Protein AF-S9UTJ9-F1 (afdb_monomer_lite)

pLDDT: mean 81.1, std 13.51, range [44.94, 97.0]

Foldseek 3Di:
DPPPPDQDPVSVVVVVVVVVVVVVVVVVVVVVVVVVVVVVVVLCVPDVLSVLLLVLLVVLVVVVVVVVVVVVVVVVVVVVVVVVVVVVVVVVVVVVVVVVVVVVVVVVVVVVVVVVVVVVVVVVVVVVVVVVVVVVVVVVVVVVVVVVVVVVCVVCVVVVVPCPVPPVVPVVVVPVVVVVVVVVVVVVVVVVVVVVVVVVVVVVVVVVVVVVVVVVVVVVVVVVVVVVVVVVVVVVVVVVVVVVVVVVVVVVVVVVVVVVVVVVVVVVVVVVVVVVVVVVVVVVVVVVVVVVVVVVVVVVVVVVVVVVVVVPPPDDPVCPVVVVVVVVVVVVVVVVVVVVVVVVVVVVVVVVVVVVVVVVVVVVVVVVSVVVVVVSLVVSLVSHDPVCNPPHSDDDPDPPDDD

Radius of gyration: 71.46 Å; chains: 1; bounding box: 136×120×198 Å

Structure (mmCIF, N/CA/C/O backbone):
data_AF-S9UTJ9-F1
#
_entry.id   AF-S9UTJ9-F1
#
loop_
_atom_site.group_PDB
_atom_site.id
_atom_site.type_symbol
_atom_site.label_atom_id
_atom_site.label_alt_id
_atom_site.label_comp_id
_atom_site.label_asym_id
_atom_site.label_entity_id
_atom_site.label_seq_id
_atom_site.pdbx_PDB_ins_code
_atom_site.Cartn_x
_atom_site.Cartn_y
_atom_site.Cartn_z
_atom_site.occupancy
_atom_site.B_iso_or_equiv
_atom_site.auth_seq_id
_atom_site.auth_comp_id
_atom_site.auth_asym_id
_atom_site.auth_atom_id
_atom_site.pdbx_PDB_model_num
ATOM 1 N N . MET A 1 1 ? 9.480 -78.300 -21.812 1.00 45.31 1 MET A N 1
ATOM 2 C CA . MET A 1 1 ? 9.440 -77.118 -22.699 1.00 45.31 1 MET A CA 1
ATOM 3 C C . MET A 1 1 ? 9.278 -75.853 -21.857 1.00 45.31 1 MET A C 1
ATOM 5 O O . MET A 1 1 ? 8.164 -75.384 -21.689 1.00 45.31 1 MET A O 1
ATOM 9 N N . LEU A 1 2 ? 10.365 -75.345 -21.267 1.00 50.91 2 LEU A N 1
ATOM 10 C CA . LEU A 1 2 ? 10.363 -74.143 -20.408 1.00 50.91 2 LEU A CA 1
ATO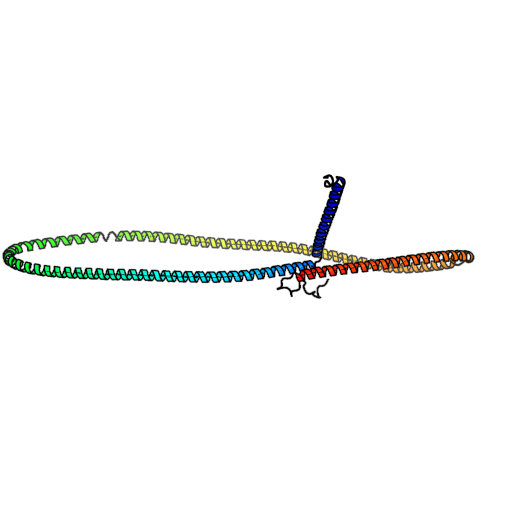M 11 C C . LEU A 1 2 ? 11.671 -73.338 -20.580 1.00 50.91 2 LEU A C 1
ATOM 13 O O . LEU A 1 2 ? 12.240 -72.845 -19.617 1.00 50.91 2 LEU A O 1
ATOM 17 N N . SER A 1 3 ? 12.191 -73.232 -21.805 1.00 48.47 3 SER A N 1
ATOM 18 C CA . SER A 1 3 ? 13.444 -72.511 -22.106 1.00 48.47 3 SER A CA 1
ATOM 19 C C . SER A 1 3 ? 13.230 -71.261 -22.970 1.00 48.47 3 SER A C 1
ATOM 21 O O . SER A 1 3 ? 14.143 -70.837 -23.665 1.00 48.47 3 SER A O 1
ATOM 23 N N . GLY A 1 4 ? 12.018 -70.696 -22.963 1.00 54.59 4 GLY A N 1
ATOM 24 C CA . GLY A 1 4 ? 11.637 -69.549 -23.800 1.00 54.59 4 GLY A CA 1
ATOM 25 C C . GLY A 1 4 ? 11.020 -68.378 -23.032 1.00 54.59 4 GLY A C 1
ATOM 26 O O . GLY A 1 4 ? 10.274 -67.609 -23.619 1.00 54.59 4 GLY A O 1
ATOM 27 N N . LEU A 1 5 ? 11.259 -68.277 -21.719 1.00 56.91 5 LEU A N 1
ATOM 28 C CA . LEU A 1 5 ? 10.661 -67.248 -20.848 1.00 56.91 5 LEU A CA 1
ATOM 29 C C . LEU A 1 5 ? 11.693 -66.427 -20.057 1.00 56.91 5 LEU A C 1
ATOM 31 O O . LEU A 1 5 ? 11.312 -65.535 -19.306 1.00 56.91 5 LEU A O 1
ATOM 35 N N . ALA A 1 6 ? 12.986 -66.715 -20.212 1.00 63.81 6 ALA A N 1
ATOM 36 C CA . ALA A 1 6 ? 14.054 -65.903 -19.645 1.00 63.81 6 ALA A CA 1
ATOM 37 C C . ALA A 1 6 ? 14.628 -65.041 -20.769 1.00 63.81 6 ALA A C 1
ATOM 39 O O . ALA A 1 6 ? 15.232 -65.565 -21.701 1.00 63.81 6 ALA A O 1
ATOM 40 N N . GLU A 1 7 ? 14.384 -63.736 -20.694 1.00 67.19 7 GLU A N 1
ATOM 41 C CA . GLU A 1 7 ? 15.029 -62.756 -21.568 1.00 67.19 7 GLU A CA 1
ATOM 42 C C . GLU A 1 7 ? 16.540 -62.969 -21.531 1.00 67.19 7 GLU A C 1
ATOM 44 O O . GLU A 1 7 ? 17.122 -63.153 -20.456 1.00 67.19 7 GLU A O 1
ATOM 49 N N . THR A 1 8 ? 17.174 -62.949 -22.698 1.00 81.62 8 THR A N 1
ATOM 50 C CA . THR A 1 8 ? 18.631 -63.070 -22.763 1.00 81.62 8 THR A CA 1
ATOM 51 C C . THR A 1 8 ? 19.286 -61.849 -22.109 1.00 81.62 8 THR A C 1
ATOM 53 O O . THR A 1 8 ? 18.711 -60.756 -22.054 1.00 81.62 8 THR A O 1
ATOM 56 N N . ASP A 1 9 ? 20.513 -62.000 -21.605 1.00 79.19 9 ASP A N 1
ATOM 57 C CA . ASP A 1 9 ? 21.240 -60.881 -20.986 1.00 79.19 9 ASP A CA 1
ATOM 58 C C . ASP A 1 9 ? 21.402 -59.684 -21.945 1.00 79.19 9 ASP A C 1
ATOM 60 O O . ASP A 1 9 ? 21.443 -58.530 -21.507 1.00 79.19 9 ASP A O 1
ATOM 64 N N . GLU A 1 10 ? 21.438 -59.937 -23.255 1.00 82.19 10 GLU A N 1
ATOM 65 C CA . GLU A 1 10 ? 21.471 -58.915 -24.304 1.00 82.19 10 GLU A CA 1
ATOM 66 C C . GLU A 1 10 ? 20.121 -58.197 -24.452 1.00 82.19 10 GLU A C 1
ATOM 68 O O . GLU A 1 10 ? 20.081 -56.967 -24.405 1.00 82.19 10 GLU A O 1
ATOM 73 N N . GLU A 1 11 ? 19.001 -58.925 -24.494 1.00 85.56 11 GLU A N 1
ATOM 74 C CA . GLU A 1 11 ? 17.645 -58.347 -24.511 1.00 85.56 11 GLU A CA 1
ATOM 75 C C . GLU A 1 11 ? 17.343 -57.529 -23.245 1.00 85.56 11 GLU A C 1
ATOM 77 O O . GLU A 1 11 ? 16.683 -56.482 -23.295 1.00 85.56 11 GLU A O 1
ATOM 82 N N . ARG A 1 12 ? 17.858 -57.962 -22.087 1.00 84.19 12 ARG A N 1
ATOM 83 C CA . ARG A 1 12 ? 17.768 -57.208 -20.831 1.00 84.19 12 ARG A CA 1
ATOM 84 C C . ARG A 1 12 ? 18.574 -55.912 -20.891 1.00 84.19 12 ARG A C 1
ATOM 86 O O . ARG A 1 12 ? 18.066 -54.863 -20.485 1.00 84.19 12 ARG A O 1
ATOM 93 N N . ARG A 1 13 ? 19.804 -55.952 -21.415 1.00 86.75 13 ARG A N 1
ATOM 94 C CA . ARG A 1 13 ? 20.634 -54.752 -21.626 1.00 86.75 13 ARG A CA 1
ATOM 95 C C . ARG A 1 13 ? 19.975 -53.786 -22.606 1.00 86.75 13 ARG A C 1
ATOM 97 O O . ARG A 1 13 ? 19.890 -52.597 -22.306 1.00 86.75 13 ARG A O 1
ATOM 104 N N . GLU A 1 14 ? 19.445 -54.275 -23.723 1.00 89.06 14 GLU A N 1
ATOM 105 C CA . GLU A 1 14 ? 18.732 -53.439 -24.689 1.00 89.06 14 GLU A CA 1
ATOM 106 C C . GLU A 1 14 ? 17.495 -52.773 -24.086 1.00 89.06 14 GLU A C 1
ATOM 108 O O . GLU A 1 14 ? 17.283 -51.579 -24.306 1.00 89.06 14 GLU A O 1
ATOM 113 N N . ARG A 1 15 ? 16.698 -53.491 -23.285 1.00 90.38 15 ARG A N 1
ATOM 114 C CA . ARG A 1 15 ? 15.532 -52.898 -22.613 1.00 90.38 15 ARG A CA 1
ATOM 115 C C . ARG A 1 15 ? 15.929 -51.819 -21.618 1.00 90.38 15 ARG A C 1
ATOM 117 O O . ARG A 1 15 ? 15.298 -50.766 -21.588 1.00 90.38 15 ARG A O 1
ATOM 124 N N . LEU A 1 16 ? 16.987 -52.044 -20.838 1.00 90.19 16 LEU A N 1
ATOM 125 C CA . LEU A 1 16 ? 17.518 -51.031 -19.923 1.00 90.19 16 LEU A CA 1
ATOM 126 C C . LEU A 1 16 ? 18.031 -49.801 -20.683 1.00 90.19 16 LEU A C 1
ATOM 128 O O . LEU A 1 16 ? 17.773 -48.677 -20.259 1.00 90.19 16 LEU A O 1
ATOM 132 N N . ILE A 1 17 ? 18.684 -49.988 -21.835 1.00 91.75 17 ILE A N 1
ATOM 133 C CA . ILE A 1 17 ? 19.124 -48.887 -22.702 1.00 91.75 17 ILE A CA 1
ATOM 134 C C . ILE A 1 17 ? 17.921 -48.133 -23.286 1.00 91.75 17 ILE A C 1
ATOM 136 O O . ILE A 1 17 ? 17.917 -46.902 -23.269 1.00 91.75 17 ILE A O 1
ATOM 140 N N . ARG A 1 18 ? 16.887 -48.834 -23.774 1.00 92.44 18 ARG A N 1
ATOM 141 C CA . ARG A 1 18 ? 15.646 -48.214 -24.276 1.00 92.44 18 ARG A CA 1
ATOM 142 C C . ARG A 1 18 ? 14.948 -47.423 -23.170 1.00 92.44 18 ARG A C 1
ATOM 144 O O . ARG A 1 18 ? 14.682 -46.240 -23.363 1.00 92.44 18 ARG A O 1
ATOM 151 N N . ARG A 1 19 ? 14.795 -48.004 -21.977 1.00 93.06 19 ARG A N 1
ATOM 152 C CA . ARG A 1 19 ? 14.209 -47.325 -20.813 1.00 93.06 19 ARG A CA 1
ATOM 153 C C . ARG A 1 19 ? 15.030 -46.114 -20.367 1.00 93.06 19 ARG A C 1
ATOM 155 O O . ARG A 1 19 ? 14.466 -45.081 -20.025 1.00 93.06 19 ARG A O 1
ATOM 162 N N . ALA A 1 20 ? 16.359 -46.196 -20.404 1.00 92.75 20 ALA A N 1
ATOM 163 C CA . ALA A 1 20 ? 17.228 -45.058 -20.115 1.00 92.75 20 ALA A CA 1
ATOM 164 C C . ALA A 1 20 ? 17.093 -43.939 -21.165 1.00 92.75 20 ALA A C 1
ATOM 166 O O . ALA A 1 20 ? 17.125 -42.760 -20.806 1.00 92.75 20 ALA A O 1
ATOM 167 N N . ARG A 1 21 ? 16.915 -44.281 -22.450 1.00 94.75 21 ARG A N 1
ATOM 168 C CA . ARG A 1 21 ? 16.636 -43.311 -23.525 1.00 94.75 21 ARG A CA 1
ATOM 169 C C . ARG A 1 21 ? 15.267 -42.651 -23.350 1.00 94.75 21 ARG A C 1
ATOM 171 O O . ARG A 1 21 ? 15.196 -41.432 -23.465 1.00 94.75 21 ARG A O 1
ATOM 178 N N . GLU A 1 22 ? 14.233 -43.416 -23.007 1.00 94.25 22 GLU A N 1
ATOM 179 C CA . GLU A 1 22 ? 12.895 -42.900 -22.673 1.00 94.25 22 GLU A CA 1
ATOM 180 C C . GLU A 1 22 ? 12.952 -41.938 -21.485 1.00 94.25 22 GLU A C 1
ATOM 182 O O . GLU A 1 22 ? 12.554 -40.788 -21.615 1.00 94.25 22 GLU A O 1
ATOM 187 N N . LEU A 1 23 ? 13.562 -42.343 -20.365 1.00 94.50 23 LEU A N 1
ATOM 188 C CA . LEU A 1 23 ? 13.729 -41.477 -19.192 1.00 94.50 23 LEU A CA 1
ATOM 189 C C . LEU A 1 23 ? 14.541 -40.215 -19.516 1.00 94.50 23 LEU A C 1
ATOM 191 O O . LEU A 1 23 ? 14.294 -39.145 -18.957 1.00 94.50 23 LEU A O 1
ATOM 195 N N . LYS A 1 24 ? 15.527 -40.305 -20.418 1.00 95.06 24 LYS A N 1
ATOM 196 C CA . LYS A 1 24 ? 16.276 -39.134 -20.893 1.00 95.06 24 LYS A CA 1
ATOM 197 C C . LYS A 1 24 ? 15.390 -38.209 -21.732 1.00 95.06 24 LYS A C 1
ATOM 199 O O . LYS A 1 24 ? 15.497 -36.996 -21.559 1.00 95.06 24 LYS A O 1
ATOM 204 N N . ALA A 1 25 ? 14.536 -38.759 -22.594 1.00 95.50 25 ALA A N 1
ATOM 205 C CA . ALA A 1 25 ? 13.580 -38.002 -23.397 1.00 95.50 25 ALA A CA 1
ATOM 206 C C . ALA A 1 25 ? 12.507 -37.338 -22.519 1.00 95.50 25 ALA A C 1
ATOM 208 O O . ALA A 1 25 ? 12.290 -36.139 -22.647 1.00 95.50 25 ALA A O 1
ATOM 209 N N . GLU A 1 26 ? 11.935 -38.058 -21.552 1.00 95.12 26 GLU A N 1
ATOM 210 C CA . GLU A 1 26 ? 10.996 -37.517 -20.561 1.00 95.12 26 GLU A CA 1
ATOM 211 C C . GLU A 1 26 ? 11.634 -36.374 -19.759 1.00 95.12 26 GLU A C 1
ATOM 213 O O . GLU A 1 26 ? 11.074 -35.285 -19.654 1.00 95.12 26 GLU A O 1
ATOM 218 N N . ARG A 1 27 ? 12.864 -36.562 -19.259 1.00 94.12 27 ARG A N 1
ATOM 219 C CA . ARG A 1 27 ? 13.610 -35.498 -18.561 1.00 94.12 27 ARG A CA 1
ATOM 220 C C . ARG A 1 27 ? 13.942 -34.308 -19.457 1.00 94.12 27 ARG A C 1
ATOM 222 O O . ARG A 1 27 ? 14.119 -33.207 -18.940 1.00 94.12 27 ARG A O 1
ATOM 229 N N . ALA A 1 28 ? 14.131 -34.517 -20.757 1.00 94.75 28 ALA A N 1
ATOM 230 C CA . ALA A 1 28 ? 14.369 -33.435 -21.706 1.00 94.75 28 ALA A CA 1
ATOM 231 C C . ALA A 1 28 ? 13.072 -32.663 -21.986 1.00 94.75 28 ALA A C 1
ATOM 233 O O . ALA A 1 28 ? 13.096 -31.438 -21.947 1.00 94.75 28 ALA A O 1
ATOM 234 N N . ALA A 1 29 ? 11.950 -33.364 -22.162 1.00 95.06 29 ALA A N 1
ATOM 235 C CA . ALA A 1 29 ? 10.630 -32.764 -22.328 1.00 95.06 29 ALA A CA 1
ATOM 236 C C . ALA A 1 29 ? 10.224 -31.946 -21.091 1.00 95.06 29 ALA A C 1
ATOM 238 O O . ALA A 1 29 ? 9.876 -30.777 -21.219 1.00 95.06 29 ALA A O 1
ATOM 239 N N . LEU A 1 30 ? 10.379 -32.499 -19.882 1.00 94.44 30 LEU A N 1
ATOM 240 C CA . LEU A 1 30 ? 10.123 -31.766 -18.635 1.00 94.44 30 LEU A CA 1
ATOM 241 C C . LEU A 1 30 ? 11.005 -30.517 -18.507 1.00 94.44 30 LEU A C 1
ATOM 243 O O . LEU A 1 30 ? 10.524 -29.458 -18.111 1.00 94.44 30 LEU A O 1
ATOM 247 N N . ARG A 1 31 ? 12.287 -30.613 -18.886 1.00 95.50 31 ARG A N 1
ATOM 248 C CA . ARG A 1 31 ? 13.189 -29.451 -18.915 1.00 95.50 31 ARG A CA 1
ATOM 249 C C . ARG A 1 31 ? 12.758 -28.400 -19.931 1.00 95.50 31 ARG A C 1
ATOM 251 O O . ARG A 1 31 ? 12.884 -27.216 -19.646 1.00 95.50 31 ARG A O 1
ATOM 258 N N . GLN A 1 32 ? 12.265 -28.807 -21.098 1.00 95.44 32 GLN A N 1
ATOM 259 C CA . GLN A 1 32 ? 11.737 -27.872 -22.090 1.00 95.44 32 GLN A CA 1
ATOM 260 C C . GLN A 1 32 ? 10.507 -27.135 -21.562 1.00 95.44 32 GLN A C 1
ATOM 262 O O . GLN A 1 32 ? 10.451 -25.919 -21.703 1.00 95.44 32 GLN A O 1
ATOM 267 N N . VAL A 1 33 ? 9.583 -27.836 -20.899 1.00 95.62 33 VAL A N 1
ATOM 268 C CA . VAL A 1 33 ? 8.395 -27.223 -20.287 1.00 95.62 33 VAL A CA 1
ATOM 269 C C . VAL A 1 33 ? 8.782 -26.228 -19.187 1.00 95.62 33 VAL A C 1
ATOM 271 O O . VAL A 1 33 ? 8.287 -25.105 -19.189 1.00 95.62 33 VAL A O 1
ATOM 274 N N . ASP A 1 34 ? 9.703 -26.588 -18.284 1.00 94.50 34 ASP A N 1
ATOM 275 C CA . ASP A 1 34 ? 10.184 -25.668 -17.236 1.00 94.50 34 ASP A CA 1
ATOM 276 C C . ASP A 1 34 ? 10.882 -24.441 -17.848 1.00 94.50 34 ASP A C 1
ATOM 278 O O . ASP A 1 34 ? 10.588 -23.302 -17.492 1.00 94.50 34 ASP A O 1
ATOM 282 N N . ASN A 1 35 ? 11.748 -24.642 -18.846 1.00 94.38 35 ASN A N 1
ATOM 283 C CA . ASN A 1 35 ? 12.400 -23.531 -19.538 1.00 94.38 35 ASN A CA 1
ATOM 284 C C . ASN A 1 35 ? 11.389 -22.616 -20.241 1.00 94.38 35 ASN A C 1
ATOM 286 O O . ASN A 1 35 ? 11.525 -21.399 -20.153 1.00 94.38 35 ASN A O 1
ATOM 290 N N . GLN A 1 36 ? 10.373 -23.173 -20.905 1.00 92.81 36 GLN A N 1
ATOM 291 C CA . GLN A 1 36 ? 9.298 -22.393 -21.525 1.00 92.81 36 GLN A CA 1
ATOM 292 C C . GLN A 1 36 ? 8.536 -21.577 -20.479 1.00 92.81 36 GLN A C 1
ATOM 294 O O . GLN A 1 36 ? 8.427 -20.365 -20.636 1.00 92.81 36 GLN A O 1
ATOM 299 N N . ALA A 1 37 ? 8.136 -22.186 -19.360 1.00 91.12 37 ALA A N 1
ATOM 300 C CA . ALA A 1 37 ? 7.460 -21.480 -18.273 1.00 91.12 37 ALA A CA 1
ATOM 301 C C . ALA A 1 37 ? 8.320 -20.346 -17.681 1.00 91.12 37 ALA A C 1
ATOM 303 O O . ALA A 1 37 ? 7.815 -19.263 -17.377 1.00 91.12 37 ALA A O 1
ATOM 304 N N . ARG A 1 38 ? 9.637 -20.557 -17.550 1.00 93.56 38 ARG A N 1
ATOM 305 C CA . ARG A 1 38 ? 10.578 -19.506 -17.132 1.00 93.56 38 ARG A CA 1
ATOM 306 C C . ARG A 1 38 ? 10.680 -18.393 -18.166 1.00 93.56 38 ARG A C 1
ATOM 308 O O . ARG A 1 38 ? 10.671 -17.228 -17.782 1.00 93.56 38 ARG A O 1
ATOM 315 N N . HIS A 1 39 ? 10.758 -18.727 -19.452 1.00 91.62 39 HIS A N 1
ATOM 316 C CA . HIS A 1 39 ? 10.769 -17.735 -20.525 1.00 91.62 39 HIS A CA 1
ATOM 317 C C . HIS A 1 39 ? 9.471 -16.927 -20.571 1.00 91.62 39 HIS A C 1
ATOM 319 O O . HIS A 1 39 ? 9.540 -15.715 -20.733 1.00 91.62 39 HIS A O 1
ATOM 325 N N . ASP A 1 40 ? 8.313 -17.559 -20.387 1.00 89.00 40 ASP A N 1
ATOM 326 C CA . ASP A 1 40 ? 7.015 -16.879 -20.322 1.00 89.00 40 ASP A CA 1
ATOM 327 C C . ASP A 1 40 ? 6.935 -15.940 -19.117 1.00 89.00 40 ASP A C 1
ATOM 329 O O . ASP A 1 40 ? 6.495 -14.796 -19.236 1.00 89.00 40 ASP A O 1
ATOM 333 N N . ARG A 1 41 ? 7.429 -16.383 -17.956 1.00 88.06 41 ARG A N 1
ATOM 334 C CA . ARG A 1 41 ? 7.508 -15.539 -16.762 1.00 88.06 41 ARG A CA 1
ATOM 335 C C . ARG A 1 41 ? 8.429 -14.339 -16.974 1.00 88.06 41 ARG A C 1
ATOM 337 O O . ARG A 1 41 ? 8.018 -13.215 -16.707 1.00 88.06 41 ARG A O 1
ATOM 344 N N . LEU A 1 42 ? 9.644 -14.565 -17.473 1.00 91.62 42 LEU A N 1
ATOM 345 C CA . LEU A 1 42 ? 10.595 -13.491 -17.768 1.00 91.62 42 LEU A CA 1
ATOM 346 C C . LEU A 1 42 ? 10.028 -12.518 -18.804 1.00 91.62 42 LEU A C 1
ATOM 348 O O . LEU A 1 42 ? 10.200 -11.314 -18.665 1.00 91.62 42 LEU A O 1
ATOM 352 N N . PHE A 1 43 ? 9.312 -13.027 -19.806 1.00 92.12 43 PHE A N 1
ATOM 353 C CA . PHE A 1 43 ? 8.645 -12.209 -20.810 1.00 92.12 43 PHE A CA 1
ATOM 354 C C . PHE A 1 43 ? 7.601 -11.274 -20.184 1.00 92.12 43 PHE A C 1
ATOM 356 O O . PHE A 1 43 ? 7.654 -10.063 -20.394 1.00 92.12 43 PHE A O 1
ATOM 363 N N . ARG A 1 44 ? 6.697 -11.807 -19.353 1.00 88.50 44 ARG A N 1
ATOM 364 C CA . ARG A 1 44 ? 5.703 -11.004 -18.614 1.00 88.50 44 ARG A CA 1
ATOM 365 C C . ARG A 1 44 ? 6.359 -9.986 -17.683 1.00 88.50 44 ARG A C 1
ATOM 367 O O . ARG A 1 44 ? 5.898 -8.853 -17.585 1.00 88.50 44 ARG A O 1
ATOM 374 N N . GLU A 1 45 ? 7.451 -10.374 -17.026 1.00 88.38 45 GLU A N 1
ATOM 375 C CA . GLU A 1 45 ? 8.212 -9.492 -16.144 1.00 88.38 45 GLU A CA 1
ATOM 376 C C . GLU A 1 45 ? 8.919 -8.370 -16.918 1.00 88.38 45 GLU A C 1
ATOM 378 O O . GLU A 1 45 ? 8.961 -7.253 -16.412 1.00 88.38 45 GLU A O 1
ATOM 383 N N . GLN A 1 46 ? 9.429 -8.613 -18.130 1.00 91.88 46 GLN A N 1
ATOM 384 C CA . GLN A 1 46 ? 10.140 -7.615 -18.944 1.00 91.88 46 GLN A CA 1
ATOM 385 C C . GLN A 1 46 ? 9.215 -6.585 -19.602 1.00 91.88 46 GLN A C 1
ATOM 387 O O . GLN A 1 46 ? 9.602 -5.428 -19.746 1.00 91.88 46 GLN A O 1
ATOM 392 N N . ILE A 1 47 ? 7.998 -6.974 -19.986 1.00 92.75 47 ILE A N 1
ATOM 393 C CA . ILE A 1 47 ? 7.068 -6.086 -20.688 1.00 92.75 47 ILE A CA 1
ATOM 394 C C . ILE A 1 47 ? 6.228 -5.278 -19.687 1.00 92.75 47 ILE A C 1
ATOM 396 O O . ILE A 1 47 ? 5.325 -5.799 -19.031 1.00 92.75 47 ILE A O 1
ATOM 400 N N . ASP A 1 48 ? 6.476 -3.969 -19.607 1.00 90.94 48 ASP A N 1
ATOM 401 C CA . ASP A 1 48 ? 5.807 -3.078 -18.645 1.00 90.94 48 ASP A CA 1
ATOM 402 C C . ASP A 1 48 ? 4.278 -3.033 -18.801 1.00 90.94 48 ASP A C 1
ATOM 404 O O . ASP A 1 48 ? 3.555 -2.946 -17.806 1.00 90.94 48 ASP A O 1
ATOM 408 N N . THR A 1 49 ? 3.760 -3.121 -20.033 1.00 91.25 49 THR A N 1
ATOM 409 C CA . THR A 1 49 ? 2.309 -3.121 -20.286 1.00 91.25 49 THR A CA 1
ATOM 410 C C . THR A 1 49 ? 1.636 -4.364 -19.707 1.00 91.25 49 THR A C 1
ATOM 412 O O . THR A 1 49 ? 0.599 -4.238 -19.056 1.00 91.25 49 THR A O 1
ATOM 415 N N . LEU A 1 50 ? 2.249 -5.543 -19.864 1.00 92.94 50 LEU A N 1
ATOM 416 C CA . LEU A 1 50 ? 1.773 -6.788 -19.257 1.00 92.94 50 LEU A CA 1
ATOM 417 C C . LEU A 1 50 ? 1.848 -6.703 -17.732 1.00 92.94 50 LEU A C 1
ATOM 419 O O . LEU A 1 50 ? 0.860 -6.983 -17.058 1.00 92.94 50 LEU A O 1
ATOM 423 N N . ARG A 1 51 ? 2.964 -6.211 -17.180 1.00 92.44 51 ARG A N 1
ATOM 424 C CA . ARG A 1 51 ? 3.140 -6.045 -15.728 1.00 92.44 51 ARG A CA 1
ATOM 425 C C . ARG A 1 51 ? 2.079 -5.123 -15.113 1.00 92.44 51 ARG A C 1
ATOM 427 O O . ARG A 1 51 ? 1.527 -5.415 -14.050 1.00 92.44 51 ARG A O 1
ATOM 434 N N . LEU A 1 52 ? 1.768 -4.012 -15.783 1.00 92.31 52 LEU A N 1
ATOM 435 C CA . LEU A 1 52 ? 0.724 -3.081 -15.351 1.00 92.31 52 LEU A CA 1
ATOM 436 C C . LEU A 1 52 ? -0.668 -3.720 -15.423 1.00 92.31 52 LEU A C 1
ATOM 438 O O . LEU A 1 52 ? -1.461 -3.567 -14.489 1.00 92.31 52 LEU A O 1
ATOM 442 N N . ALA A 1 53 ? -0.960 -4.437 -16.510 1.00 93.38 53 ALA A N 1
ATOM 443 C CA . ALA A 1 53 ? -2.221 -5.144 -16.691 1.00 93.38 53 ALA A CA 1
ATOM 444 C C . ALA A 1 53 ? -2.418 -6.237 -15.627 1.00 93.38 53 ALA A C 1
ATOM 446 O O . ALA A 1 53 ? -3.478 -6.292 -15.007 1.00 93.38 53 ALA A O 1
ATOM 447 N N . GLU A 1 54 ? -1.387 -7.035 -15.336 1.00 93.50 54 GLU A N 1
ATOM 448 C CA . GLU A 1 54 ? -1.396 -8.039 -14.265 1.00 93.50 54 GLU A CA 1
ATOM 449 C C . GLU A 1 54 ? -1.633 -7.422 -12.885 1.00 93.50 54 GLU A C 1
ATOM 451 O O . GLU A 1 54 ? -2.439 -7.926 -12.103 1.00 93.50 54 GLU A O 1
ATOM 456 N N . SER A 1 55 ? -0.938 -6.325 -12.570 1.00 93.62 55 SER A N 1
ATOM 457 C CA . SER A 1 55 ? -1.108 -5.618 -11.297 1.00 93.62 55 SER A CA 1
ATOM 458 C C . SER A 1 55 ? -2.553 -5.146 -11.115 1.00 93.62 55 SER A C 1
ATOM 460 O O . SER A 1 55 ? -3.170 -5.376 -10.075 1.00 93.62 55 SER A O 1
ATOM 462 N N . ARG A 1 56 ? -3.144 -4.561 -12.161 1.00 93.56 56 ARG A N 1
ATOM 463 C CA . ARG A 1 56 ? -4.540 -4.111 -12.131 1.00 93.56 56 ARG A CA 1
ATOM 464 C C . ARG A 1 56 ? -5.535 -5.261 -12.077 1.00 93.56 56 ARG A C 1
ATOM 466 O O . ARG A 1 56 ? -6.512 -5.156 -11.343 1.00 93.56 56 ARG A O 1
ATOM 473 N N . LEU A 1 57 ? -5.274 -6.359 -12.783 1.00 95.31 57 LEU A N 1
ATOM 474 C CA . LEU A 1 57 ? -6.083 -7.571 -12.681 1.00 95.31 57 LEU A CA 1
ATOM 475 C C . LEU A 1 57 ? -6.112 -8.081 -11.234 1.00 95.31 57 LEU A C 1
ATOM 477 O O . LEU A 1 57 ? -7.187 -8.359 -10.708 1.00 95.31 57 LEU A O 1
ATOM 481 N N . LYS A 1 58 ? -4.957 -8.129 -10.559 1.00 95.31 58 LYS A N 1
ATOM 482 C CA . LYS A 1 58 ? -4.875 -8.511 -9.140 1.00 95.31 58 LYS A CA 1
ATOM 483 C C . LYS A 1 58 ? -5.684 -7.571 -8.251 1.00 95.31 58 LYS A C 1
ATOM 485 O O . LYS A 1 58 ? -6.406 -8.041 -7.379 1.00 95.31 58 LYS A O 1
ATOM 490 N N . VAL A 1 59 ? -5.615 -6.259 -8.485 1.00 95.38 59 VAL A N 1
ATOM 491 C CA . VAL A 1 59 ? -6.442 -5.282 -7.756 1.00 95.38 59 VAL A CA 1
ATOM 492 C C . VAL A 1 59 ? -7.935 -5.560 -7.961 1.00 95.38 59 VAL A C 1
ATOM 494 O O . VAL A 1 59 ? -8.680 -5.566 -6.985 1.00 95.38 59 VAL A O 1
ATOM 497 N N . MET A 1 60 ? -8.369 -5.841 -9.193 1.00 94.69 60 MET A N 1
ATOM 498 C CA . MET A 1 60 ? -9.766 -6.188 -9.489 1.00 94.69 60 MET A CA 1
ATOM 499 C C . MET A 1 60 ? -10.197 -7.480 -8.786 1.00 94.69 60 MET A C 1
ATOM 501 O O . MET A 1 60 ? -11.268 -7.514 -8.190 1.00 94.69 60 MET A O 1
ATOM 505 N N . GLN A 1 61 ? -9.360 -8.521 -8.801 1.00 95.75 61 GLN A N 1
ATOM 506 C CA . GLN A 1 61 ? -9.631 -9.786 -8.108 1.00 95.75 61 GLN A CA 1
ATOM 507 C C . GLN A 1 61 ? -9.730 -9.597 -6.591 1.00 95.75 61 GLN A C 1
ATOM 509 O O . GLN A 1 61 ? -10.646 -10.114 -5.960 1.00 95.75 61 GLN A O 1
ATOM 514 N N . VAL A 1 62 ? -8.828 -8.813 -5.994 1.00 97.00 62 VAL A N 1
ATOM 515 C CA . VAL A 1 62 ? -8.886 -8.489 -4.562 1.00 97.00 62 VAL A CA 1
ATOM 516 C C . VAL A 1 62 ? -10.146 -7.691 -4.228 1.00 97.00 62 VAL A C 1
ATOM 518 O O . VAL A 1 62 ? -10.778 -7.957 -3.208 1.00 97.00 62 VAL A O 1
ATOM 521 N N . ALA A 1 63 ? -10.530 -6.733 -5.072 1.00 95.50 63 ALA A N 1
ATOM 522 C CA . ALA A 1 63 ? -11.744 -5.949 -4.873 1.00 95.50 63 ALA A CA 1
ATOM 523 C C . ALA A 1 63 ? -13.015 -6.813 -4.967 1.00 95.50 63 ALA A C 1
ATOM 525 O O . ALA A 1 63 ? -13.918 -6.648 -4.148 1.00 95.50 63 ALA A O 1
ATOM 526 N N . ASP A 1 64 ? -13.059 -7.764 -5.901 1.00 96.19 64 ASP A N 1
ATOM 527 C CA . ASP A 1 64 ? -14.163 -8.719 -6.043 1.00 96.19 64 ASP A CA 1
ATOM 528 C C . ASP A 1 64 ? -14.281 -9.632 -4.812 1.00 96.19 64 ASP A C 1
ATOM 530 O O . ASP A 1 64 ? -15.328 -9.676 -4.166 1.00 96.19 64 ASP A O 1
ATOM 534 N N . LEU A 1 65 ? -13.164 -10.229 -4.376 1.00 95.88 65 LEU A N 1
ATOM 535 C CA . LEU A 1 65 ? -13.110 -11.019 -3.141 1.00 95.88 65 LEU A CA 1
ATOM 536 C C . LEU A 1 65 ? -13.530 -10.203 -1.913 1.00 95.88 65 LEU A C 1
ATOM 538 O O . LEU A 1 65 ? -14.178 -10.720 -1.002 1.00 95.88 65 LEU A O 1
ATOM 542 N N . ARG A 1 66 ? -13.162 -8.918 -1.865 1.00 95.50 66 ARG A N 1
ATOM 543 C CA . ARG A 1 66 ? -13.557 -8.024 -0.775 1.00 95.50 66 ARG A CA 1
ATOM 544 C C . ARG A 1 66 ? -15.060 -7.772 -0.777 1.00 95.50 66 ARG A C 1
ATOM 546 O O . ARG A 1 66 ? -15.651 -7.712 0.298 1.00 95.50 66 ARG A O 1
ATOM 553 N N . TYR A 1 67 ? -15.670 -7.639 -1.950 1.00 95.44 67 TYR A N 1
ATOM 554 C CA . TYR A 1 67 ? -17.118 -7.520 -2.053 1.00 95.44 67 TYR A CA 1
ATOM 555 C C . TYR A 1 67 ? -17.802 -8.783 -1.528 1.00 95.44 67 TYR A C 1
ATOM 557 O O . TYR A 1 67 ? -18.727 -8.690 -0.723 1.00 95.44 67 TYR A O 1
ATOM 565 N N . ASP A 1 68 ? -17.326 -9.961 -1.926 1.00 94.69 68 ASP A N 1
ATOM 566 C CA . ASP A 1 68 ? -17.904 -11.221 -1.463 1.00 94.69 68 ASP A CA 1
ATOM 567 C C . ASP A 1 68 ? -17.779 -11.361 0.062 1.00 94.69 68 ASP A C 1
ATOM 569 O O . ASP A 1 68 ? -18.753 -11.713 0.730 1.00 94.69 68 ASP A O 1
ATOM 573 N N . GLN A 1 69 ? -16.637 -10.971 0.641 1.00 95.62 69 GLN A N 1
ATOM 574 C CA . GLN A 1 69 ? -16.455 -10.894 2.097 1.00 95.62 69 GLN A CA 1
ATOM 575 C C . GLN A 1 69 ? -17.468 -9.967 2.775 1.00 95.62 69 GLN A C 1
ATOM 577 O O . GLN A 1 69 ? -18.015 -10.333 3.815 1.00 95.62 69 GLN A O 1
ATOM 582 N N . LEU A 1 70 ? -17.720 -8.783 2.210 1.00 96.12 70 LEU A N 1
ATOM 583 C CA . LEU A 1 70 ? -18.712 -7.849 2.746 1.00 96.12 70 LEU A CA 1
ATOM 584 C C . LEU A 1 70 ? -20.120 -8.441 2.674 1.00 96.12 70 LEU A C 1
ATOM 586 O O . LEU A 1 70 ? -20.831 -8.423 3.672 1.00 96.12 70 LEU A O 1
ATOM 590 N N . SER A 1 71 ? -20.483 -9.055 1.547 1.00 95.31 71 SER A N 1
ATOM 591 C CA . SER A 1 71 ? -21.790 -9.701 1.390 1.00 95.31 71 SER A CA 1
ATOM 592 C C . SER A 1 71 ? -22.002 -10.849 2.387 1.00 95.31 71 SER A C 1
ATOM 594 O O . SER A 1 71 ? -23.092 -11.018 2.932 1.00 95.31 71 SER A O 1
ATOM 596 N N . LEU A 1 72 ? -20.950 -11.619 2.690 1.00 96.31 72 LEU A N 1
ATOM 597 C CA . LEU A 1 72 ? -20.988 -12.664 3.713 1.00 96.31 72 LEU A CA 1
ATOM 598 C C . LEU A 1 72 ? -21.082 -12.079 5.124 1.00 96.31 72 LEU A C 1
ATOM 600 O O . LEU A 1 72 ? -21.799 -12.625 5.958 1.00 96.31 72 LEU A O 1
ATOM 604 N N . ALA A 1 73 ? -20.378 -10.981 5.400 1.00 96.44 73 ALA A N 1
ATOM 605 C CA . ALA A 1 73 ? -20.449 -10.300 6.687 1.00 96.44 73 ALA A CA 1
ATOM 606 C C . ALA A 1 73 ? -21.845 -9.711 6.943 1.00 96.44 73 ALA A C 1
ATOM 608 O O . ALA A 1 73 ? -22.360 -9.837 8.050 1.00 96.44 73 ALA A O 1
ATOM 609 N N . GLU A 1 74 ? -22.484 -9.132 5.924 1.00 96.19 74 GLU A N 1
ATOM 610 C CA . GLU A 1 74 ? -23.867 -8.649 6.005 1.00 96.19 74 GLU A CA 1
ATOM 611 C C . GLU A 1 74 ? -24.851 -9.785 6.291 1.00 96.19 74 GLU A C 1
ATOM 613 O O . GLU A 1 74 ? -25.704 -9.642 7.165 1.00 96.19 74 GLU A O 1
ATOM 618 N N . ARG A 1 75 ? -24.700 -10.936 5.620 1.00 96.12 75 ARG A N 1
ATOM 619 C CA . ARG A 1 75 ? -25.522 -12.128 5.892 1.00 96.12 75 ARG A CA 1
ATOM 620 C C . ARG A 1 75 ? -25.351 -12.629 7.323 1.00 96.12 75 ARG A C 1
ATOM 622 O O . ARG A 1 75 ? -26.348 -12.823 8.005 1.00 96.12 75 ARG A O 1
ATOM 629 N N . ARG A 1 76 ? -24.109 -12.758 7.798 1.00 95.50 76 ARG A N 1
ATOM 630 C CA . ARG A 1 76 ? -23.825 -13.165 9.186 1.00 95.50 76 ARG A CA 1
ATOM 631 C C . ARG A 1 76 ? -24.421 -12.199 10.195 1.00 95.50 76 ARG A C 1
ATOM 633 O O . ARG A 1 76 ? -25.008 -12.630 11.173 1.00 95.50 76 ARG A O 1
ATOM 640 N N . LYS A 1 77 ? -24.311 -10.894 9.944 1.00 96.94 77 LYS A N 1
ATOM 641 C CA . LYS A 1 77 ? -24.910 -9.887 10.817 1.00 96.94 77 LYS A CA 1
ATOM 642 C C . LYS A 1 77 ? -26.436 -10.014 10.856 1.00 96.94 77 LYS A C 1
ATOM 644 O O . LYS A 1 77 ? -27.013 -9.944 11.930 1.00 96.94 77 LYS A O 1
ATOM 649 N N . ALA A 1 78 ? -27.079 -10.232 9.708 1.00 96.19 78 ALA A N 1
ATOM 650 C CA . ALA A 1 78 ? -28.522 -10.452 9.656 1.00 96.19 78 ALA A CA 1
ATOM 651 C C . ALA A 1 78 ? -28.947 -11.728 10.410 1.00 96.19 78 ALA A C 1
ATOM 653 O O . ALA A 1 78 ? -29.975 -11.721 11.083 1.00 96.19 78 ALA A O 1
ATOM 654 N N . GLU A 1 79 ? -28.154 -12.799 10.329 1.00 95.81 79 GLU A N 1
ATOM 655 C CA . GLU A 1 79 ? -28.356 -14.031 11.105 1.00 95.81 79 GLU A CA 1
ATOM 656 C C . GLU A 1 79 ? -28.180 -13.782 12.612 1.00 95.81 79 GLU A C 1
ATOM 658 O O . GLU A 1 79 ? -29.059 -14.139 13.391 1.00 95.81 79 GLU A O 1
ATOM 663 N N . GLU A 1 80 ? -27.112 -13.094 13.027 1.00 95.75 80 GLU A N 1
ATOM 664 C CA . GLU A 1 80 ? -26.872 -12.719 14.428 1.00 95.75 80 GLU A CA 1
ATOM 665 C C . GLU A 1 80 ? -27.991 -11.830 14.990 1.00 95.75 80 GLU A C 1
ATOM 667 O O . GLU A 1 80 ? -28.431 -12.031 16.121 1.00 95.75 80 GLU A O 1
ATOM 672 N N . ASP A 1 81 ? -28.467 -10.850 14.220 1.00 96.50 81 ASP A N 1
ATOM 673 C CA . ASP A 1 81 ? -29.566 -9.971 14.625 1.00 96.50 81 ASP A CA 1
ATOM 674 C C . ASP A 1 81 ? -30.881 -10.767 14.765 1.00 96.50 81 ASP A C 1
ATOM 676 O O . ASP A 1 81 ? -31.647 -10.536 15.705 1.00 96.50 81 ASP A O 1
ATOM 680 N N . ALA A 1 82 ? -31.124 -11.752 13.892 1.00 95.94 82 ALA A N 1
ATOM 681 C CA . ALA A 1 82 ? -32.270 -12.655 13.999 1.00 95.94 82 ALA A CA 1
ATOM 682 C C . ALA A 1 82 ? -32.172 -13.588 15.222 1.00 95.94 82 ALA A C 1
ATOM 684 O O . ALA A 1 82 ? -33.162 -13.769 15.935 1.00 95.94 82 ALA A O 1
ATOM 685 N N . GLU A 1 83 ? -30.990 -14.141 15.506 1.00 95.56 83 GLU A N 1
ATOM 686 C CA . GLU A 1 83 ? -30.742 -14.947 16.706 1.00 95.56 83 GLU A CA 1
ATOM 687 C C . GLU A 1 83 ? -30.925 -14.123 17.983 1.00 95.56 83 GLU A C 1
ATOM 689 O O . GLU A 1 83 ? -31.587 -14.567 18.921 1.00 95.56 83 GLU A O 1
ATOM 694 N N . ARG A 1 84 ? -30.397 -12.894 18.021 1.00 95.31 84 ARG A N 1
ATOM 695 C CA . ARG A 1 84 ? -30.589 -11.978 19.154 1.00 95.31 84 ARG A CA 1
ATOM 696 C C . ARG A 1 84 ? -32.060 -11.682 19.387 1.00 95.31 84 ARG A C 1
ATOM 698 O O . ARG A 1 84 ? -32.518 -11.835 20.515 1.00 95.31 84 ARG A O 1
ATOM 705 N N . ALA A 1 85 ? -32.807 -11.340 18.338 1.00 95.94 85 ALA A N 1
ATOM 706 C CA . ALA A 1 85 ? -34.243 -11.102 18.447 1.00 95.94 85 ALA A CA 1
ATOM 707 C C . ALA A 1 85 ? -34.989 -12.339 18.980 1.00 95.94 85 ALA A C 1
ATOM 709 O O . ALA A 1 85 ? -35.888 -12.214 19.813 1.00 95.94 85 ALA A O 1
ATOM 710 N N . TYR A 1 86 ? -34.591 -13.540 18.552 1.00 95.88 86 TYR A N 1
ATOM 711 C CA . TYR A 1 86 ? -35.142 -14.793 19.066 1.00 95.88 86 TYR A CA 1
ATOM 712 C C . TYR A 1 86 ? -34.850 -14.990 20.564 1.00 95.88 86 TYR A C 1
ATOM 714 O O . TYR A 1 86 ? -35.761 -15.293 21.338 1.00 95.88 86 TYR A O 1
ATOM 722 N N . PHE A 1 87 ? -33.611 -14.768 21.009 1.00 93.94 87 PHE A N 1
ATOM 723 C CA . PHE A 1 87 ? -33.251 -14.885 22.427 1.00 93.94 87 PHE A CA 1
ATOM 724 C C . PHE A 1 87 ? -33.886 -13.797 23.301 1.00 93.94 87 PHE A C 1
ATOM 726 O O . PHE A 1 87 ? -34.278 -14.078 24.433 1.00 93.94 87 PHE A O 1
ATOM 733 N N . GLU A 1 88 ? -34.040 -12.577 22.790 1.00 95.00 88 GLU A N 1
ATOM 734 C CA . GLU A 1 88 ? -34.755 -11.498 23.478 1.00 95.00 88 GLU A CA 1
ATOM 735 C C . GLU A 1 88 ? -36.230 -11.850 23.694 1.00 95.00 88 GLU A C 1
ATOM 737 O O . GLU A 1 88 ? -36.751 -11.651 24.793 1.00 95.00 88 GLU A O 1
ATOM 742 N N . GLN A 1 89 ? -36.891 -12.439 22.691 1.00 95.00 89 GLN A N 1
ATOM 743 C CA . GLN A 1 89 ? -38.261 -12.940 22.836 1.00 95.00 89 GLN A CA 1
ATOM 744 C C . GLN A 1 89 ? -38.347 -14.030 23.909 1.00 95.00 89 GLN A C 1
ATOM 746 O O . GLN A 1 89 ? -39.185 -13.934 24.806 1.00 95.00 89 GLN A O 1
ATOM 751 N N . GLN A 1 90 ? -37.444 -15.016 23.886 1.00 94.50 90 GLN A N 1
ATOM 752 C CA . GLN A 1 90 ? -37.402 -16.054 24.920 1.00 94.50 90 GLN A CA 1
ATOM 753 C C . GLN A 1 90 ? -37.163 -15.479 26.323 1.00 94.50 90 GLN A C 1
ATOM 755 O O . GLN A 1 90 ? -37.802 -15.907 27.286 1.00 94.50 90 GLN A O 1
ATOM 760 N N . ALA A 1 91 ? -36.267 -14.499 26.460 1.00 93.44 91 ALA A N 1
ATOM 761 C CA . ALA A 1 91 ? -35.991 -13.851 27.737 1.00 93.44 91 ALA A CA 1
ATOM 762 C C . ALA A 1 91 ? -37.208 -13.059 28.244 1.00 93.44 91 ALA A C 1
ATOM 764 O O . ALA A 1 91 ? -37.547 -13.138 29.427 1.00 93.44 91 ALA A O 1
ATOM 765 N N . ALA A 1 92 ? -37.900 -12.341 27.355 1.00 94.56 92 ALA A N 1
ATOM 766 C CA . ALA A 1 92 ? -39.125 -11.619 27.681 1.00 94.56 92 ALA A CA 1
ATOM 767 C C . ALA A 1 92 ? -40.249 -12.571 28.122 1.00 94.56 92 ALA A C 1
ATOM 769 O O . ALA A 1 92 ? -40.927 -12.305 29.117 1.00 94.56 92 ALA A O 1
ATOM 770 N N . GLU A 1 93 ? -40.421 -13.706 27.442 1.00 93.94 93 GLU A N 1
ATOM 771 C CA . GLU A 1 93 ? -41.381 -14.740 27.839 1.00 93.94 93 GLU A CA 1
ATOM 772 C C . GLU A 1 93 ? -41.023 -15.379 29.185 1.00 93.94 93 GLU A C 1
ATOM 774 O O . GLU A 1 93 ? -41.899 -15.555 30.036 1.00 93.94 93 GLU A O 1
ATOM 779 N N . ALA A 1 94 ? -39.742 -15.673 29.421 1.00 93.25 94 ALA A N 1
ATOM 780 C CA . ALA A 1 94 ? -39.270 -16.206 30.695 1.00 93.25 94 ALA A CA 1
ATOM 781 C C . ALA A 1 94 ? -39.521 -15.224 31.851 1.00 93.25 94 ALA A C 1
ATOM 783 O O . ALA A 1 94 ? -40.004 -15.632 32.910 1.00 93.25 94 ALA A O 1
ATOM 784 N N . LEU A 1 95 ? -39.261 -13.929 31.640 1.00 93.25 95 LEU A N 1
ATOM 785 C CA . LEU A 1 95 ? -39.581 -12.871 32.602 1.00 93.25 95 LEU A CA 1
ATOM 786 C C . LEU A 1 95 ? -41.090 -12.756 32.838 1.00 93.25 95 LEU A C 1
ATOM 788 O O . LEU A 1 95 ? -41.512 -12.639 33.989 1.00 93.25 95 LEU A O 1
ATOM 792 N N . ARG A 1 96 ? -41.915 -12.842 31.785 1.00 94.25 96 ARG A N 1
ATOM 793 C CA . ARG A 1 96 ? -43.380 -12.841 31.918 1.00 94.25 96 ARG A CA 1
ATOM 794 C C . ARG A 1 96 ? -43.847 -14.001 32.795 1.00 94.25 96 ARG A C 1
ATOM 796 O O . ARG A 1 96 ? -44.563 -13.775 33.765 1.00 94.25 96 ARG A O 1
ATOM 803 N N . LEU A 1 97 ? -43.382 -15.218 32.513 1.00 94.19 97 LEU A N 1
ATOM 804 C CA . LEU A 1 97 ? -43.712 -16.412 33.295 1.00 94.19 97 LEU A CA 1
ATOM 805 C C . LEU A 1 97 ? -43.218 -16.316 34.746 1.00 94.19 97 LEU A C 1
ATOM 807 O O . LEU A 1 97 ? -43.914 -16.755 35.662 1.00 94.19 97 LEU A O 1
ATOM 811 N N . ALA A 1 98 ? -42.033 -15.748 34.980 1.00 93.06 98 ALA A N 1
ATOM 812 C CA . ALA A 1 98 ? -41.515 -15.521 36.327 1.00 93.06 98 ALA A CA 1
ATOM 813 C C . ALA A 1 98 ? -42.377 -14.513 37.105 1.00 93.06 98 ALA A C 1
ATOM 815 O O . ALA A 1 98 ? -42.716 -14.770 38.260 1.00 93.06 98 ALA A O 1
ATOM 816 N N . ASN A 1 99 ? -42.795 -13.419 36.462 1.00 93.00 99 ASN A N 1
ATOM 817 C CA . ASN A 1 99 ? -43.699 -12.432 37.052 1.00 93.00 99 ASN A CA 1
ATOM 818 C C . ASN A 1 99 ? -45.081 -13.028 37.349 1.00 93.00 99 ASN A C 1
ATOM 820 O O . ASN A 1 99 ? -45.608 -12.808 38.435 1.00 93.00 99 ASN A O 1
ATOM 824 N N . GLU A 1 100 ? -45.642 -13.831 36.440 1.00 92.88 100 GLU A N 1
ATOM 825 C CA . GLU A 1 100 ? -46.905 -14.551 36.665 1.00 92.88 100 GLU A CA 1
ATOM 826 C C . GLU A 1 100 ? -46.808 -15.493 37.879 1.00 92.88 100 GLU A C 1
ATOM 828 O O . GLU A 1 100 ? -47.722 -15.551 38.702 1.00 92.88 100 GLU A O 1
ATOM 833 N N . ARG A 1 101 ? -45.688 -16.215 38.034 1.00 92.94 101 ARG A N 1
ATOM 834 C CA . ARG A 1 101 ? -45.442 -17.059 39.218 1.00 92.94 101 ARG A CA 1
ATOM 835 C C . ARG A 1 101 ? -45.330 -16.227 40.492 1.00 92.94 101 ARG A C 1
ATOM 837 O O . ARG A 1 101 ? -45.981 -16.556 41.478 1.00 92.94 101 ARG A O 1
ATOM 844 N N . ALA A 1 102 ? -44.561 -15.140 40.462 1.00 92.25 102 ALA A N 1
ATOM 845 C CA . ALA A 1 102 ? -44.396 -14.255 41.610 1.00 92.25 102 ALA A CA 1
ATOM 846 C C . ALA A 1 102 ? -45.727 -13.623 42.049 1.00 92.25 102 ALA A C 1
ATOM 848 O O . ALA A 1 102 ? -45.993 -13.538 43.246 1.00 92.25 102 ALA A O 1
ATOM 849 N N . GLN A 1 103 ? -46.584 -13.230 41.100 1.00 92.69 103 GLN A N 1
ATOM 850 C CA . GLN A 1 103 ? -47.931 -12.730 41.384 1.00 92.69 103 GLN A CA 1
ATOM 851 C C . GLN A 1 103 ? -48.798 -13.794 42.059 1.00 92.69 103 GLN A C 1
ATOM 853 O O . GLN A 1 103 ? -49.364 -13.520 43.114 1.00 92.69 103 GLN A O 1
ATOM 858 N N . ARG A 1 104 ? -48.834 -15.023 41.526 1.00 92.62 104 ARG A N 1
ATOM 859 C CA . ARG A 1 104 ? -49.571 -16.137 42.152 1.00 92.62 104 ARG A CA 1
ATOM 860 C C . ARG A 1 104 ? -49.083 -16.431 43.569 1.00 92.62 104 ARG A C 1
ATOM 862 O O . ARG A 1 104 ? -49.892 -16.625 44.471 1.00 92.62 104 ARG A O 1
ATOM 869 N N . ASP A 1 105 ? -47.771 -16.435 43.789 1.00 92.38 105 ASP A N 1
ATOM 870 C CA . ASP A 1 105 ? -47.200 -16.642 45.123 1.00 92.38 105 ASP A CA 1
ATOM 871 C C . ASP A 1 105 ? -47.589 -15.514 46.090 1.00 92.38 105 ASP A C 1
ATOM 873 O O . ASP A 1 105 ? -47.848 -15.763 47.271 1.00 92.38 105 ASP A O 1
ATOM 877 N N . LEU A 1 106 ? -47.652 -14.272 45.602 1.00 92.31 106 LEU A N 1
ATOM 878 C CA . LEU A 1 106 ? -48.064 -13.109 46.384 1.00 92.31 106 LEU A CA 1
ATOM 879 C C . LEU A 1 106 ? -49.559 -13.171 46.729 1.00 92.31 106 LEU A C 1
ATOM 881 O O . LEU A 1 106 ? -49.915 -12.954 47.886 1.00 92.31 106 LEU A O 1
ATOM 885 N N . GLU A 1 107 ? -50.414 -13.558 45.782 1.00 92.75 107 GLU A N 1
ATOM 886 C CA . GLU A 1 107 ? -51.845 -13.802 46.007 1.00 92.75 107 GLU A CA 1
ATOM 887 C C . GLU A 1 107 ? -52.076 -14.909 47.042 1.00 92.75 107 GLU A C 1
ATOM 889 O O . GLU A 1 107 ? -52.845 -14.724 47.985 1.00 92.75 107 GLU A O 1
ATOM 894 N N . LEU A 1 108 ? -51.361 -16.033 46.935 1.00 92.62 108 LEU A N 1
ATOM 895 C CA . LEU A 1 108 ? -51.443 -17.124 47.910 1.00 92.62 108 LEU A CA 1
ATOM 896 C C . LEU A 1 108 ? -51.001 -16.677 49.308 1.00 92.62 108 LEU A C 1
ATOM 898 O O . LEU A 1 108 ? -51.611 -17.064 50.307 1.00 92.62 108 LEU A O 1
ATOM 902 N N . ARG A 1 109 ? -49.948 -15.854 49.408 1.00 89.75 109 ARG A N 1
ATOM 903 C CA . ARG A 1 109 ? -49.525 -15.260 50.688 1.00 89.75 109 ARG A CA 1
ATOM 904 C C . ARG A 1 109 ? -50.590 -14.323 51.242 1.00 89.75 109 ARG A C 1
ATOM 906 O O . ARG A 1 109 ? -50.889 -14.416 52.429 1.00 89.75 109 ARG A O 1
ATOM 913 N N . HIS A 1 110 ? -51.174 -13.470 50.405 1.00 91.94 110 HIS A N 1
ATOM 914 C CA . HIS A 1 110 ? -52.241 -12.559 50.807 1.00 91.94 110 HIS A CA 1
ATOM 915 C C . HIS A 1 110 ? -53.449 -13.326 51.351 1.00 91.94 110 HIS A C 1
ATOM 917 O O . HIS A 1 110 ? -53.879 -13.068 52.469 1.00 91.94 110 HIS A O 1
ATOM 923 N N . GLN A 1 111 ? -53.926 -14.339 50.622 1.00 93.06 111 GLN A N 1
ATOM 924 C CA . GLN A 1 111 ? -55.028 -15.199 51.062 1.00 93.06 111 GLN A CA 1
ATOM 925 C C . GLN A 1 111 ? -54.726 -15.871 52.409 1.00 93.06 111 GLN A C 1
ATOM 927 O O . GLN A 1 111 ? -55.572 -15.879 53.299 1.00 93.06 111 GLN A O 1
ATOM 932 N N . ARG A 1 112 ? -53.506 -16.392 52.608 1.00 90.50 112 ARG A N 1
ATOM 933 C CA . ARG A 1 112 ? -53.094 -16.967 53.903 1.00 90.50 112 ARG A CA 1
ATOM 934 C C . ARG A 1 112 ? -53.123 -15.941 55.034 1.00 90.50 112 ARG A C 1
ATOM 936 O O . ARG A 1 112 ? -53.556 -16.278 56.132 1.00 90.50 112 ARG A O 1
ATOM 943 N N . VAL A 1 113 ? -52.665 -14.714 54.780 1.00 91.81 113 VAL A N 1
ATOM 944 C CA . VAL A 1 113 ? -52.701 -13.626 55.768 1.00 91.81 113 VAL A CA 1
ATOM 945 C C . VAL A 1 113 ? -54.142 -13.235 56.091 1.00 91.81 113 VAL A C 1
ATOM 947 O O . VAL A 1 113 ? -54.464 -13.101 57.266 1.00 91.81 113 VAL A O 1
ATOM 950 N N . GLU A 1 114 ? -55.021 -13.116 55.094 1.00 92.19 114 GLU A N 1
ATOM 951 C CA . GLU A 1 114 ? -56.445 -12.842 55.324 1.00 92.19 114 GLU A CA 1
ATOM 952 C C . GLU A 1 114 ? -57.111 -13.939 56.158 1.00 92.19 114 GLU A C 1
ATOM 954 O O . GLU A 1 114 ? -57.852 -13.635 57.091 1.00 92.19 114 GLU A O 1
ATOM 959 N N . HIS A 1 115 ? -56.834 -15.212 55.863 1.00 91.12 115 HIS A N 1
ATOM 960 C CA . HIS A 1 115 ? -57.329 -16.327 56.669 1.00 91.12 115 HIS A CA 1
ATOM 961 C C . HIS A 1 115 ? -56.824 -16.248 58.113 1.00 91.12 115 HIS A C 1
ATOM 963 O O . HIS A 1 115 ? -57.628 -16.318 59.036 1.00 91.12 115 HIS A O 1
ATOM 969 N N . LEU A 1 116 ? -55.526 -16.001 58.317 1.00 90.12 116 LEU A N 1
ATOM 970 C CA . LEU A 1 116 ? -54.956 -15.833 59.654 1.00 90.12 116 LEU A CA 1
ATOM 971 C C . LEU A 1 116 ? -55.581 -14.650 60.407 1.00 90.12 116 LEU A C 1
ATOM 973 O O . LEU A 1 116 ? -55.846 -14.755 61.600 1.00 90.12 116 LEU A O 1
ATOM 977 N N . GLN A 1 117 ? -55.823 -13.526 59.730 1.00 90.31 117 GLN A N 1
ATOM 978 C CA . GLN A 1 117 ? -56.489 -12.366 60.324 1.00 90.31 117 GLN A CA 1
ATOM 979 C C . GLN A 1 117 ? -57.933 -12.683 60.718 1.00 90.31 117 GLN A C 1
ATOM 981 O O . GLN A 1 117 ? -58.359 -12.283 61.801 1.00 90.31 117 GLN A O 1
ATOM 986 N N . ARG A 1 118 ? -58.678 -13.422 59.885 1.00 91.44 118 ARG A N 1
ATOM 987 C CA . ARG A 1 118 ? -60.034 -13.897 60.213 1.00 91.44 118 ARG A CA 1
ATOM 988 C C . ARG A 1 118 ? -60.030 -14.837 61.419 1.00 91.44 118 ARG A C 1
ATOM 990 O O . ARG A 1 118 ? -60.837 -14.668 62.326 1.00 91.44 118 ARG A O 1
ATOM 997 N N . ASP A 1 119 ? -59.084 -15.767 61.480 1.00 90.19 119 ASP A N 1
ATOM 998 C CA . ASP A 1 119 ? -58.958 -16.676 62.622 1.00 90.19 119 ASP A CA 1
ATOM 999 C C . ASP A 1 119 ? -58.577 -15.917 63.901 1.00 90.19 119 ASP A C 1
ATOM 1001 O O . ASP A 1 119 ? -59.143 -16.156 64.968 1.00 90.19 119 ASP A O 1
ATOM 1005 N N . LEU A 1 120 ? -57.646 -14.961 63.805 1.00 90.56 120 LEU A N 1
ATOM 1006 C CA . LEU A 1 120 ? -57.218 -14.144 64.939 1.00 90.56 120 LEU A CA 1
ATOM 1007 C C . LEU A 1 120 ? -58.345 -13.233 65.437 1.00 90.56 120 LEU A C 1
ATOM 1009 O O . LEU A 1 120 ? -58.538 -13.112 66.644 1.00 90.56 120 LEU A O 1
ATOM 1013 N N . THR A 1 121 ? -59.107 -12.615 64.534 1.00 92.25 121 THR A N 1
ATOM 1014 C CA . THR A 1 121 ? -60.277 -11.800 64.901 1.00 92.25 121 THR A CA 1
ATOM 1015 C C . THR A 1 121 ? -61.339 -12.651 65.587 1.00 92.25 121 THR A C 1
ATOM 1017 O O . THR A 1 121 ? -61.759 -12.287 66.682 1.00 92.25 121 THR A O 1
ATOM 1020 N N . ALA A 1 122 ? -61.658 -13.838 65.062 1.00 90.56 122 ALA A N 1
ATOM 1021 C CA . ALA A 1 122 ? -62.561 -14.780 65.726 1.00 90.56 122 ALA A CA 1
ATOM 1022 C C . ALA A 1 122 ? -62.055 -15.212 67.119 1.00 90.56 122 ALA A C 1
ATOM 1024 O O . ALA A 1 122 ? -62.838 -15.347 68.061 1.00 90.56 122 ALA A O 1
ATOM 1025 N N . GLN A 1 123 ? -60.741 -15.398 67.297 1.00 89.25 123 GLN A N 1
ATOM 1026 C CA . GLN A 1 123 ? -60.152 -15.693 68.610 1.00 89.25 123 GLN A CA 1
ATOM 1027 C C . GLN A 1 123 ? -60.243 -14.512 69.579 1.00 89.25 123 GLN A C 1
ATOM 1029 O O . GLN A 1 123 ? -60.519 -14.726 70.762 1.00 89.25 123 GLN A O 1
ATOM 1034 N N . VAL A 1 124 ? -59.995 -13.289 69.102 1.00 90.50 124 VAL A N 1
ATOM 1035 C CA . VAL A 1 124 ? -60.123 -12.065 69.901 1.00 90.50 124 VAL A CA 1
ATOM 1036 C C . VAL A 1 124 ? -61.576 -11.877 70.323 1.00 90.50 124 VAL A C 1
ATOM 1038 O O . VAL A 1 124 ? -61.810 -11.743 71.519 1.00 90.50 124 VAL A O 1
ATOM 1041 N N . GLU A 1 125 ? -62.535 -11.979 69.402 1.00 89.62 125 GLU A N 1
ATOM 1042 C CA . GLU A 1 125 ? -63.977 -11.923 69.686 1.00 89.62 125 GLU A CA 1
ATOM 1043 C C . GLU A 1 125 ? -64.408 -13.025 70.669 1.00 89.62 125 GLU A C 1
ATOM 1045 O O . GLU A 1 125 ? -65.101 -12.779 71.655 1.00 89.62 125 GLU A O 1
ATOM 1050 N N . GLY A 1 126 ? -63.922 -14.254 70.484 1.00 88.94 126 GLY A N 1
ATOM 1051 C CA . GLY A 1 126 ? -64.164 -15.341 71.431 1.00 88.94 126 GLY A CA 1
ATOM 1052 C C . GLY A 1 126 ? -63.521 -15.111 72.807 1.00 88.94 126 GLY A C 1
ATOM 1053 O O . GLY A 1 126 ? -63.975 -15.662 73.811 1.00 88.94 126 GLY A O 1
ATOM 1054 N N . ASN A 1 127 ? -62.444 -14.327 72.899 1.00 87.81 127 ASN A N 1
ATOM 1055 C CA . ASN A 1 127 ? -61.818 -13.952 74.168 1.00 87.81 127 ASN A CA 1
ATOM 1056 C C . ASN A 1 127 ? -62.550 -12.773 74.822 1.00 87.81 127 ASN A C 1
ATOM 1058 O O . ASN A 1 127 ? -62.759 -12.800 76.032 1.00 87.81 127 ASN A O 1
ATOM 1062 N N . THR A 1 128 ? -63.004 -11.782 74.050 1.00 87.25 128 THR A N 1
ATOM 1063 C CA . THR A 1 128 ? -63.835 -10.687 74.569 1.00 87.25 128 THR A CA 1
ATOM 1064 C C . THR A 1 128 ? -65.148 -11.223 75.122 1.00 87.25 128 THR A C 1
ATOM 1066 O O . THR A 1 128 ? -65.457 -10.915 76.265 1.00 87.25 128 THR A O 1
ATOM 1069 N N . LEU A 1 129 ? -65.832 -12.129 74.416 1.00 86.81 129 LEU A N 1
ATOM 1070 C CA . LEU A 1 129 ? -67.048 -12.785 74.916 1.00 86.81 129 LEU A CA 1
ATOM 1071 C C . LEU A 1 129 ? -66.797 -13.583 76.204 1.00 86.81 129 LEU A C 1
ATOM 1073 O O . LEU A 1 129 ? -67.590 -13.522 77.139 1.00 86.81 129 LEU A O 1
ATOM 1077 N N . ARG A 1 130 ? -65.671 -14.306 76.299 1.00 84.75 130 ARG A N 1
ATOM 1078 C CA . ARG A 1 130 ? -65.282 -15.005 77.540 1.00 84.75 130 ARG A CA 1
ATOM 1079 C C . ARG A 1 130 ? -64.990 -14.038 78.685 1.00 84.75 130 ARG A C 1
ATOM 1081 O O . ARG A 1 130 ? -65.338 -14.332 79.822 1.00 84.75 130 ARG A O 1
ATOM 1088 N N . ARG A 1 131 ? -64.355 -12.897 78.401 1.00 85.31 131 ARG A N 1
ATOM 1089 C CA . ARG A 1 131 ? -64.103 -11.840 79.391 1.00 85.31 131 ARG A CA 1
ATOM 1090 C C . ARG A 1 131 ? -65.391 -11.171 79.847 1.00 85.31 131 ARG A C 1
ATOM 1092 O O . ARG A 1 131 ? -65.509 -10.908 81.034 1.00 85.31 131 ARG A O 1
ATOM 1099 N N . GLU A 1 132 ? -66.326 -10.914 78.940 1.00 86.06 132 GLU A N 1
ATOM 1100 C CA . GLU A 1 132 ? -67.649 -10.369 79.257 1.00 86.06 132 GLU A CA 1
ATOM 1101 C C . GLU A 1 132 ? -68.447 -11.352 80.113 1.00 86.06 132 GLU A C 1
ATOM 1103 O O . GLU A 1 132 ? -68.904 -10.974 81.185 1.00 86.06 132 GLU A O 1
ATOM 1108 N N . ALA A 1 133 ? -68.498 -12.631 79.733 1.00 83.81 133 ALA A N 1
ATOM 1109 C CA . ALA A 1 133 ? -69.141 -13.671 80.534 1.00 83.81 133 ALA A CA 1
ATOM 1110 C C . ALA A 1 133 ? -68.512 -13.803 81.932 1.00 83.81 133 ALA A C 1
ATOM 1112 O O . ALA A 1 133 ? -69.235 -13.852 82.922 1.00 83.81 133 ALA A O 1
ATOM 1113 N N . ALA A 1 134 ? -67.178 -13.791 82.031 1.00 84.81 134 ALA A N 1
ATOM 1114 C CA . ALA A 1 134 ? -66.477 -13.820 83.315 1.00 84.81 134 ALA A CA 1
ATOM 1115 C C . ALA A 1 134 ? -66.679 -12.530 84.130 1.00 84.81 134 ALA A C 1
ATOM 1117 O O . ALA A 1 134 ? -66.674 -12.571 85.357 1.00 84.81 134 ALA A O 1
ATOM 1118 N N . ALA A 1 135 ? -66.831 -11.374 83.478 1.00 83.88 135 ALA A N 1
ATOM 1119 C CA . ALA A 1 135 ? -67.147 -10.116 84.145 1.00 83.88 135 ALA A CA 1
ATOM 1120 C C . ALA A 1 135 ? -68.590 -10.105 84.663 1.00 83.88 135 ALA A C 1
ATOM 1122 O O . ALA A 1 135 ? -68.825 -9.603 85.756 1.00 83.88 135 ALA A O 1
ATOM 1123 N N . ASP A 1 136 ? -69.537 -10.678 83.924 1.00 84.12 136 ASP A N 1
ATOM 1124 C CA . ASP A 1 136 ? -70.927 -10.820 84.354 1.00 84.12 136 ASP A CA 1
ATOM 1125 C C . ASP A 1 136 ? -71.084 -11.868 85.464 1.00 84.12 136 ASP A C 1
ATOM 1127 O O . ASP A 1 136 ? -71.849 -11.651 86.400 1.00 84.12 136 ASP A O 1
ATOM 1131 N N . GLU A 1 137 ? -70.334 -12.970 85.410 1.00 81.44 137 GLU A N 1
ATOM 1132 C CA . GLU A 1 137 ? -70.241 -13.948 86.501 1.00 81.44 137 GLU A CA 1
ATOM 1133 C C . GLU A 1 137 ? -69.648 -13.300 87.754 1.00 81.44 137 GLU A C 1
ATOM 1135 O O . GLU A 1 137 ? -70.283 -13.320 88.802 1.00 81.44 137 GLU A O 1
ATOM 1140 N N . LYS A 1 138 ? -68.528 -12.576 87.619 1.00 82.62 138 LYS A N 1
ATOM 1141 C CA . LYS A 1 138 ? -67.977 -11.769 88.715 1.00 82.62 138 LYS A CA 1
ATOM 1142 C C . LYS A 1 138 ? -68.954 -10.731 89.240 1.00 82.62 138 LYS A C 1
ATOM 1144 O O . LYS A 1 138 ? -68.987 -10.525 90.436 1.00 82.62 138 LYS A O 1
ATOM 1149 N N . ARG A 1 139 ? -69.752 -10.076 88.392 1.00 82.56 139 ARG A N 1
ATOM 1150 C CA . ARG A 1 139 ? -70.787 -9.142 88.862 1.00 82.56 139 ARG A CA 1
ATOM 1151 C C . ARG A 1 139 ? -71.846 -9.851 89.697 1.00 82.56 139 ARG A C 1
ATOM 1153 O O . ARG A 1 139 ? -72.270 -9.288 90.694 1.00 82.56 139 ARG A O 1
ATOM 1160 N N . ARG A 1 140 ? -72.256 -11.067 89.326 1.00 80.50 140 ARG A N 1
ATOM 1161 C CA . ARG A 1 140 ? -73.196 -11.874 90.124 1.00 80.50 140 ARG A CA 1
ATOM 1162 C C . ARG A 1 140 ? -72.572 -12.309 91.446 1.00 80.50 140 ARG A C 1
ATOM 1164 O O . ARG A 1 140 ? -73.203 -12.137 92.483 1.00 80.50 140 ARG A O 1
ATOM 1171 N N . ASP A 1 141 ? -71.332 -12.786 91.410 1.00 78.81 141 ASP A N 1
ATOM 1172 C CA . ASP A 1 141 ? -70.574 -13.157 92.607 1.00 78.81 141 ASP A CA 1
ATOM 1173 C C . ASP A 1 141 ? -70.340 -11.943 93.515 1.00 78.81 141 ASP A C 1
ATOM 1175 O O . ASP A 1 141 ? -70.491 -12.043 94.727 1.00 78.81 141 ASP A O 1
ATOM 1179 N N . ASP A 1 142 ? -70.024 -10.778 92.942 1.00 79.56 142 ASP A N 1
ATOM 1180 C CA . ASP A 1 142 ? -69.862 -9.510 93.652 1.00 79.56 142 ASP A CA 1
ATOM 1181 C C . ASP A 1 142 ? -71.204 -9.040 94.226 1.00 79.56 142 ASP A C 1
ATOM 1183 O O . ASP A 1 142 ? -71.237 -8.543 95.343 1.00 79.56 142 ASP A O 1
ATOM 1187 N N . GLU A 1 143 ? -72.329 -9.203 93.526 1.00 80.50 143 GLU A N 1
ATOM 1188 C CA . GLU A 1 143 ? -73.668 -8.908 94.056 1.00 80.50 143 GLU A CA 1
ATOM 1189 C C . GLU A 1 143 ? -74.035 -9.825 95.232 1.00 80.50 143 GLU A C 1
ATOM 1191 O O . GLU A 1 143 ? -74.579 -9.350 96.234 1.00 80.50 143 GLU A O 1
ATOM 1196 N N . GLU A 1 144 ? -73.713 -11.118 95.155 1.00 76.94 144 GLU A N 1
ATOM 1197 C CA . GLU A 1 144 ? -73.868 -12.057 96.271 1.00 76.94 144 GLU A CA 1
ATOM 1198 C C . GLU A 1 144 ? -72.921 -11.722 97.427 1.00 76.94 144 GLU A C 1
ATOM 1200 O O . GLU A 1 144 ? -73.347 -11.661 98.583 1.00 76.94 144 GLU A O 1
ATOM 1205 N N . PHE A 1 145 ? -71.666 -11.395 97.124 1.00 75.88 145 PHE A N 1
ATOM 1206 C CA . PHE A 1 145 ? -70.692 -10.923 98.096 1.00 75.88 145 PHE A CA 1
ATOM 1207 C C . PHE A 1 145 ? -71.136 -9.611 98.735 1.00 75.88 145 PHE A C 1
ATOM 1209 O O . PHE A 1 145 ? -70.999 -9.461 99.938 1.00 75.88 145 PHE A O 1
ATOM 1216 N N . TYR A 1 146 ? -71.714 -8.664 97.995 1.00 77.69 146 TYR A N 1
ATOM 1217 C CA . TYR A 1 146 ? -72.222 -7.410 98.547 1.00 77.69 146 TYR A CA 1
ATOM 1218 C C . TYR A 1 146 ? -73.463 -7.623 99.412 1.00 77.69 146 TYR A C 1
ATOM 1220 O O . TYR A 1 146 ? -73.630 -6.885 100.382 1.00 77.69 146 TYR A O 1
ATOM 1228 N N . ARG A 1 147 ? -74.301 -8.629 99.129 1.00 74.81 147 ARG A N 1
ATOM 1229 C CA . ARG A 1 147 ? -75.372 -9.053 100.047 1.00 74.81 147 ARG A CA 1
ATOM 1230 C C . ARG A 1 147 ? -74.787 -9.590 101.355 1.00 74.81 147 ARG A C 1
ATOM 1232 O O . ARG A 1 147 ? -75.133 -9.069 102.412 1.00 74.81 147 ARG A O 1
ATOM 1239 N N . LEU A 1 148 ? -73.834 -10.520 101.277 1.00 71.19 148 LEU A N 1
ATOM 1240 C CA . LEU A 1 148 ? -73.127 -11.080 102.439 1.00 71.19 148 LEU A CA 1
ATOM 1241 C C . LEU A 1 148 ? -72.335 -10.010 103.212 1.00 71.19 148 LEU A C 1
ATOM 1243 O O . LEU A 1 148 ? -72.350 -9.963 104.437 1.00 71.19 148 LEU A O 1
ATOM 1247 N N . LEU A 1 149 ? -71.698 -9.073 102.510 1.00 71.69 149 LEU A N 1
ATOM 1248 C CA . LEU A 1 149 ? -70.977 -7.943 103.088 1.00 71.69 149 LEU A CA 1
ATOM 1249 C C . LEU A 1 149 ? -71.939 -6.923 103.697 1.00 71.69 149 LEU A C 1
ATOM 1251 O O . LEU A 1 149 ? -71.550 -6.213 104.614 1.00 71.69 149 LEU A O 1
ATOM 1255 N N . HIS A 1 150 ? -73.177 -6.788 103.215 1.00 67.69 150 HIS A N 1
ATOM 1256 C CA . HIS A 1 150 ? -74.174 -5.946 103.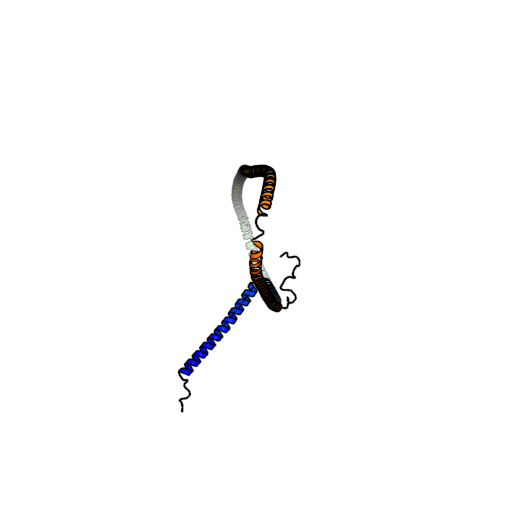877 1.00 67.69 150 HIS A CA 1
ATOM 1257 C C . HIS A 1 150 ? -74.593 -6.565 105.216 1.00 67.69 150 HIS A C 1
ATOM 1259 O O . HIS A 1 150 ? -74.686 -5.846 106.212 1.00 67.69 150 HIS A O 1
ATOM 1265 N N . GLU A 1 151 ? -74.726 -7.891 105.266 1.00 66.25 151 GLU A N 1
ATOM 1266 C CA . GLU A 1 151 ? -74.940 -8.655 106.499 1.00 66.25 151 GLU A CA 1
ATOM 1267 C C . GLU A 1 151 ? -73.741 -8.522 107.457 1.00 66.25 151 GLU A C 1
ATOM 1269 O O . GLU A 1 151 ? -73.922 -8.204 108.634 1.00 66.25 151 GLU A O 1
ATOM 1274 N N . GLU A 1 152 ? -72.504 -8.631 106.960 1.00 60.81 152 GLU A N 1
ATOM 1275 C CA . GLU A 1 152 ? -71.294 -8.428 107.767 1.00 60.81 152 GLU A CA 1
ATOM 1276 C C . GLU A 1 152 ? -71.041 -6.959 108.135 1.00 60.81 152 GLU A C 1
ATOM 1278 O O . GLU A 1 152 ? -70.546 -6.681 109.222 1.00 60.81 152 GLU A O 1
ATOM 1283 N N . ARG A 1 153 ? -71.406 -5.976 107.304 1.00 63.75 153 ARG A N 1
ATOM 1284 C CA . ARG A 1 153 ? -71.273 -4.541 107.623 1.00 63.75 153 ARG A CA 1
ATOM 1285 C C . ARG A 1 153 ? -72.221 -4.116 108.730 1.00 63.75 153 ARG A C 1
ATOM 1287 O O . ARG A 1 153 ? -71.870 -3.205 109.474 1.00 63.75 153 ARG A O 1
ATOM 1294 N N . ILE A 1 154 ? -73.368 -4.771 108.893 1.00 63.09 154 ILE A N 1
ATOM 1295 C CA . ILE A 1 154 ? -74.208 -4.593 110.086 1.00 63.09 154 ILE A CA 1
ATOM 1296 C C . ILE A 1 154 ? -73.443 -5.053 111.346 1.00 63.09 154 ILE A C 1
ATOM 1298 O O . ILE A 1 154 ? -73.559 -4.425 112.399 1.00 63.09 154 ILE A O 1
ATOM 1302 N N . VAL A 1 155 ? -72.581 -6.070 111.223 1.00 62.31 155 VAL A N 1
ATOM 1303 C CA . VAL A 1 155 ? -71.728 -6.603 112.302 1.00 62.31 155 VAL A CA 1
ATOM 1304 C C . VAL A 1 155 ? -70.444 -5.772 112.507 1.00 62.31 155 VAL A C 1
ATOM 1306 O O . VAL A 1 155 ? -70.029 -5.531 113.640 1.00 62.31 155 VAL A O 1
ATOM 1309 N N . GLU A 1 156 ? -69.813 -5.266 111.447 1.00 56.56 156 GLU A N 1
ATOM 1310 C CA . G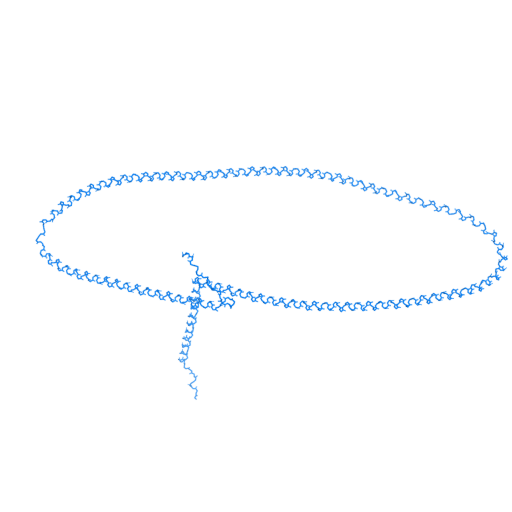LU A 1 156 ? -68.572 -4.480 111.515 1.00 56.56 156 GLU A CA 1
ATOM 1311 C C . GLU A 1 156 ? -68.784 -2.978 111.738 1.00 56.56 156 GLU A C 1
ATOM 1313 O O . GLU A 1 156 ? -67.897 -2.325 112.295 1.00 56.56 156 GLU A O 1
ATOM 1318 N N . ALA A 1 157 ? -69.944 -2.406 111.395 1.00 59.19 157 ALA A N 1
ATOM 1319 C CA . ALA A 1 157 ? -70.294 -1.033 111.777 1.00 59.19 157 ALA A CA 1
ATOM 1320 C C . ALA A 1 157 ? -70.284 -0.855 113.307 1.00 59.19 157 ALA A C 1
ATOM 1322 O O . ALA A 1 157 ? -69.959 0.226 113.800 1.00 59.19 157 ALA A O 1
ATOM 1323 N N . GLN A 1 158 ? -70.511 -1.938 114.059 1.00 56.22 158 GLN A N 1
ATOM 1324 C CA . GLN A 1 158 ? -70.340 -1.980 115.513 1.00 56.22 158 GLN A CA 1
ATOM 1325 C C . GLN A 1 158 ? -68.855 -1.982 115.948 1.00 56.22 158 GLN A C 1
ATOM 1327 O O . GLN A 1 158 ? -68.540 -1.509 117.036 1.00 56.22 158 GLN A O 1
ATOM 1332 N N . LYS A 1 159 ? -67.917 -2.442 115.101 1.00 56.94 159 LYS A N 1
ATOM 1333 C CA . LYS A 1 159 ? -66.461 -2.487 115.375 1.00 56.94 159 LYS A CA 1
ATOM 1334 C C . LYS A 1 159 ? -65.689 -1.255 114.880 1.00 56.94 159 LYS A C 1
ATOM 1336 O O . LYS A 1 159 ? -64.713 -0.849 115.507 1.00 56.94 159 LYS A O 1
ATOM 1341 N N . GLN A 1 160 ? -66.089 -0.641 113.766 1.00 56.22 160 GLN A N 1
ATOM 1342 C CA . GLN A 1 160 ? -65.384 0.493 113.136 1.00 56.22 160 GLN A CA 1
ATOM 1343 C C . GLN A 1 160 ? -65.573 1.834 113.865 1.00 56.22 160 GLN A C 1
ATOM 1345 O O . GLN A 1 160 ? -64.720 2.714 113.736 1.00 56.22 160 GLN A O 1
ATOM 1350 N N . ALA A 1 161 ? -66.609 1.979 114.698 1.00 56.97 161 ALA A N 1
ATOM 1351 C CA . ALA A 1 161 ? -66.712 3.106 115.628 1.00 56.97 161 ALA A CA 1
ATOM 1352 C C . ALA A 1 161 ? -65.512 3.172 116.602 1.00 56.97 161 ALA A C 1
ATOM 1354 O O . ALA A 1 161 ? -65.129 4.258 117.023 1.00 56.97 161 ALA A O 1
ATOM 1355 N N . ALA A 1 162 ? -64.856 2.038 116.889 1.00 56.12 162 ALA A N 1
ATOM 1356 C CA . ALA A 1 162 ? -63.733 1.962 117.825 1.00 56.12 162 ALA A CA 1
ATOM 1357 C C . ALA A 1 162 ? -62.350 2.278 117.208 1.00 56.12 162 ALA A C 1
ATOM 1359 O O . ALA A 1 162 ? -61.434 2.633 117.940 1.00 56.12 162 ALA A O 1
ATOM 1360 N N . LYS A 1 163 ? -62.168 2.178 115.880 1.00 55.59 163 LYS A N 1
ATOM 1361 C CA . LYS A 1 163 ? -60.846 2.347 115.223 1.00 55.59 163 LYS A CA 1
ATOM 1362 C C . LYS A 1 163 ? -60.604 3.727 114.600 1.00 55.59 163 LYS A C 1
ATOM 1364 O O . LYS A 1 163 ? -59.465 4.061 114.279 1.00 55.59 163 LYS A O 1
ATOM 1369 N N . ARG A 1 164 ? -61.645 4.554 114.440 1.00 55.84 164 ARG A N 1
ATOM 1370 C CA . ARG A 1 164 ? -61.515 5.907 113.859 1.00 55.84 164 ARG A CA 1
ATOM 1371 C C . ARG A 1 164 ? -60.741 6.891 114.744 1.00 55.84 164 ARG A C 1
ATOM 1373 O O . ARG A 1 164 ? -60.204 7.850 114.212 1.00 55.84 164 ARG A O 1
ATOM 1380 N N . ALA A 1 165 ? -60.584 6.606 116.035 1.00 55.38 165 ALA A N 1
ATOM 1381 C CA . ALA A 1 165 ? -59.769 7.417 116.940 1.00 55.38 165 ALA A CA 1
ATOM 1382 C C . ALA A 1 165 ? -58.243 7.243 116.751 1.00 55.38 165 ALA A C 1
ATOM 1384 O O . ALA A 1 165 ? -57.476 8.076 117.220 1.00 55.38 165 ALA A O 1
ATOM 1385 N N . GLU A 1 166 ? -57.775 6.185 116.073 1.00 56.91 166 GLU A N 1
ATOM 1386 C CA . GLU A 1 166 ? -56.338 5.854 116.030 1.00 56.91 166 GLU A CA 1
ATOM 1387 C C . GLU A 1 166 ? -55.620 6.369 114.766 1.00 56.91 166 GLU A C 1
ATOM 1389 O O . GLU A 1 166 ? -54.417 6.623 114.775 1.00 56.91 166 GLU A O 1
ATOM 1394 N N . ARG A 1 167 ? -56.352 6.576 113.663 1.00 55.06 167 ARG A N 1
ATOM 1395 C CA . ARG A 1 167 ? -55.760 6.901 112.350 1.00 55.06 167 ARG A CA 1
ATOM 1396 C C . ARG A 1 167 ? -55.525 8.388 112.094 1.00 55.06 167 ARG A C 1
ATOM 1398 O O . ARG A 1 167 ? -54.732 8.717 111.218 1.00 55.06 167 ARG A O 1
ATOM 1405 N N . GLU A 1 168 ? -56.134 9.278 112.870 1.00 58.47 168 GLU A N 1
ATOM 1406 C CA . GLU A 1 168 ? -55.883 10.724 112.754 1.00 58.47 168 GLU A CA 1
ATOM 1407 C C . GLU A 1 168 ? -54.491 11.127 113.279 1.00 58.47 168 GLU A C 1
ATOM 1409 O O . GLU A 1 168 ? -53.989 12.191 112.928 1.00 58.47 168 GLU A O 1
ATOM 1414 N N . ARG A 1 169 ? -53.813 10.249 114.036 1.00 57.06 169 ARG A N 1
ATOM 1415 C CA . ARG A 1 169 ? -52.472 10.495 114.596 1.00 57.06 169 ARG A CA 1
ATOM 1416 C C . ARG A 1 169 ? -51.314 10.230 113.623 1.00 57.06 169 ARG A C 1
ATOM 1418 O O . ARG A 1 169 ? -50.308 10.918 113.688 1.00 57.06 169 ARG A O 1
ATOM 1425 N N . ILE A 1 170 ? -51.459 9.276 112.701 1.00 57.56 170 ILE A N 1
ATOM 1426 C CA . ILE A 1 170 ? -50.365 8.806 111.819 1.00 57.56 170 ILE A CA 1
ATOM 1427 C C . ILE A 1 170 ? -50.235 9.670 110.545 1.00 57.56 170 ILE A C 1
ATOM 1429 O O . ILE A 1 170 ? -49.189 9.717 109.905 1.00 57.56 170 ILE A O 1
ATOM 1433 N N . ALA A 1 171 ? -51.282 10.414 110.179 1.00 57.12 171 ALA A N 1
ATOM 1434 C CA . ALA A 1 171 ? -51.301 11.229 108.962 1.00 57.12 171 ALA A CA 1
ATOM 1435 C C . ALA A 1 171 ? -50.485 12.538 109.057 1.00 57.12 171 ALA A C 1
ATOM 1437 O O . ALA A 1 171 ? -50.253 13.176 108.030 1.00 57.12 171 ALA A O 1
ATOM 1438 N N . GLN A 1 172 ? -50.047 12.945 110.254 1.00 59.03 172 GLN A N 1
ATOM 1439 C CA . GLN A 1 172 ? -49.261 14.171 110.450 1.00 59.03 172 GLN A CA 1
ATOM 1440 C C . GLN A 1 172 ? -47.745 13.949 110.269 1.00 59.03 172 GLN A C 1
ATOM 1442 O O . GLN A 1 172 ? -47.067 14.859 109.808 1.00 59.03 172 GLN A O 1
ATOM 1447 N N . GLU A 1 173 ? -47.224 12.736 110.490 1.00 56.62 173 GLU A N 1
ATOM 1448 C CA . GLU A 1 173 ? -45.776 12.440 110.437 1.00 56.62 173 GLU A CA 1
ATOM 1449 C C . GLU A 1 173 ? -45.231 12.244 109.003 1.00 56.62 173 GLU A C 1
ATOM 1451 O O . GLU A 1 173 ? -44.061 12.488 108.729 1.00 56.62 173 GLU A O 1
ATOM 1456 N N . MET A 1 174 ? -46.078 11.876 108.035 1.00 58.38 174 MET A N 1
ATOM 1457 C CA . MET A 1 174 ? -45.658 11.626 106.640 1.00 58.38 174 MET A CA 1
ATOM 1458 C C . MET A 1 174 ? -45.504 12.899 105.791 1.00 58.38 174 MET A C 1
ATOM 1460 O O . MET A 1 174 ? -45.098 12.825 104.629 1.00 58.38 174 MET A O 1
ATOM 1464 N N . LYS A 1 175 ? -45.850 14.070 106.339 1.00 58.97 175 LYS A N 1
ATOM 1465 C CA . LYS A 1 175 ? -45.806 15.343 105.607 1.00 58.97 175 LYS A CA 1
ATOM 1466 C C . LYS A 1 175 ? -44.430 16.020 105.668 1.00 58.97 175 LYS A C 1
ATOM 1468 O O . LYS A 1 175 ? -44.101 16.754 104.746 1.00 58.97 175 LYS A O 1
ATOM 1473 N N . GLU A 1 176 ? -43.616 15.709 106.677 1.00 58.56 176 GLU A N 1
ATOM 1474 C CA . GLU A 1 176 ? -42.293 16.320 106.899 1.00 58.56 176 GLU A CA 1
ATOM 1475 C C . GLU A 1 176 ? -41.160 15.593 106.137 1.00 58.56 176 GLU A C 1
ATOM 1477 O O . GLU A 1 176 ? -40.193 16.219 105.719 1.00 58.56 176 GLU A O 1
ATOM 1482 N N . LEU A 1 177 ? -41.317 14.300 105.819 1.00 56.78 177 LEU A N 1
ATOM 1483 C CA . LEU A 1 177 ? -40.294 13.490 105.127 1.00 56.78 177 LEU A CA 1
ATOM 1484 C C . LEU A 1 177 ? -40.122 13.826 103.624 1.00 56.78 177 LEU A C 1
ATOM 1486 O O . LEU A 1 177 ? -39.114 13.484 103.011 1.00 56.78 177 LEU A O 1
ATOM 1490 N N . ASN A 1 178 ? -41.107 14.479 102.997 1.00 57.53 178 ASN A N 1
ATOM 1491 C CA . ASN A 1 178 ? -41.092 14.762 101.553 1.00 57.53 178 ASN A CA 1
ATOM 1492 C C . ASN A 1 178 ? -40.365 16.066 101.179 1.00 57.53 178 ASN A C 1
ATOM 1494 O O . ASN A 1 178 ? -40.004 16.240 100.014 1.00 57.53 178 ASN A O 1
ATOM 1498 N N . GLU A 1 179 ? -40.127 16.969 102.134 1.00 60.19 179 GLU A N 1
ATOM 1499 C CA . GLU A 1 179 ? -39.464 18.256 101.870 1.00 60.19 179 GLU A CA 1
ATOM 1500 C C . GLU A 1 179 ? -37.926 18.124 101.795 1.00 60.19 179 GLU A C 1
ATOM 1502 O O . GLU A 1 179 ? -37.268 18.908 101.109 1.00 60.19 179 GLU A O 1
ATOM 1507 N N . GLU A 1 180 ? -37.342 17.071 102.378 1.00 58.62 180 GLU A N 1
ATOM 1508 C CA . GLU A 1 180 ? -35.888 16.827 102.372 1.00 58.62 180 GLU A CA 1
ATOM 1509 C C . GLU A 1 180 ? -35.362 16.267 101.031 1.00 58.62 180 GLU A C 1
ATOM 1511 O O . GLU A 1 180 ? -34.220 16.519 100.643 1.00 58.62 180 GLU A O 1
ATOM 1516 N N . LEU A 1 181 ? -36.200 15.572 100.250 1.00 60.44 181 LEU A N 1
ATOM 1517 C CA . LEU A 1 181 ? -35.779 14.916 99.001 1.00 60.44 181 LEU A CA 1
ATOM 1518 C C . LEU A 1 181 ? -35.564 15.898 97.831 1.00 60.44 181 LEU A C 1
ATOM 1520 O O . LEU A 1 181 ? -34.891 15.583 96.846 1.00 60.44 181 LEU A O 1
ATOM 1524 N N . GLN A 1 182 ? -36.145 17.096 97.921 1.00 62.09 182 GLN A N 1
ATOM 1525 C CA . GLN A 1 182 ? -36.154 18.086 96.842 1.00 62.09 182 GLN A CA 1
ATOM 1526 C C . GLN A 1 182 ? -34.858 18.917 96.781 1.00 62.09 182 GLN A C 1
ATOM 1528 O O . GLN A 1 182 ? -34.501 19.418 95.714 1.00 62.09 182 GLN A O 1
ATOM 1533 N N . GLN A 1 183 ? -34.112 19.009 97.888 1.00 61.62 183 GLN A N 1
ATOM 1534 C CA . GLN A 1 183 ? -32.871 19.792 97.976 1.00 61.62 183 GLN A CA 1
ATOM 1535 C C . GLN A 1 183 ? -31.647 19.067 97.380 1.00 61.62 183 GLN A C 1
ATOM 1537 O O . GLN A 1 183 ? -30.736 19.724 96.878 1.00 61.62 183 GLN A O 1
ATOM 1542 N N . ALA A 1 184 ? -31.645 17.730 97.335 1.00 60.25 184 ALA A N 1
ATOM 1543 C CA . ALA A 1 184 ? -30.519 16.940 96.819 1.00 60.25 184 ALA A CA 1
ATOM 1544 C C . ALA A 1 184 ? -30.342 17.021 95.285 1.00 60.25 184 ALA A C 1
ATOM 1546 O O . ALA A 1 184 ? -29.225 16.935 94.785 1.00 60.25 184 ALA A O 1
ATOM 1547 N N . ARG A 1 185 ? -31.420 17.246 94.516 1.00 61.34 185 ARG A N 1
ATOM 1548 C CA . ARG A 1 185 ? -31.377 17.266 93.035 1.00 61.34 185 ARG A CA 1
ATOM 1549 C C . ARG A 1 185 ? -30.814 18.550 92.420 1.00 61.34 185 ARG A C 1
ATOM 1551 O O . ARG A 1 185 ? -30.392 18.531 91.268 1.00 61.34 185 ARG A O 1
ATOM 1558 N N . MET A 1 186 ? -30.807 19.662 93.155 1.00 64.56 186 MET A N 1
ATOM 1559 C CA . MET A 1 186 ? -30.318 20.947 92.633 1.00 64.56 186 MET A CA 1
ATOM 1560 C C . MET A 1 186 ? -28.784 21.037 92.586 1.00 64.56 186 MET A C 1
ATOM 1562 O O . MET A 1 186 ? -28.251 21.836 91.828 1.00 64.56 186 MET A O 1
ATOM 1566 N N . GLN A 1 187 ? -28.063 20.198 93.337 1.00 64.88 187 GLN A N 1
ATOM 1567 C CA . GLN A 1 187 ? -26.598 20.266 93.428 1.00 64.88 187 GLN A CA 1
ATOM 1568 C C . GLN A 1 187 ? -25.869 19.527 92.287 1.00 64.88 187 GLN A C 1
ATOM 1570 O O . GLN A 1 187 ? -24.751 19.904 91.942 1.00 64.88 187 GLN A O 1
ATOM 1575 N N . GLU A 1 188 ? -26.498 18.532 91.649 1.00 60.50 188 GLU A N 1
ATOM 1576 C CA . GLU A 1 188 ? -25.902 17.788 90.521 1.00 60.50 188 GLU A CA 1
ATOM 1577 C C . GLU A 1 188 ? -25.938 18.574 89.195 1.00 60.50 188 GLU A C 1
ATOM 1579 O O . GLU A 1 188 ? -25.029 18.462 88.373 1.00 60.50 188 GLU A O 1
ATOM 1584 N N . TYR A 1 189 ? -26.942 19.435 88.990 1.00 66.12 189 TYR A N 1
ATOM 1585 C CA . TYR A 1 189 ? -27.110 20.193 87.739 1.00 66.12 189 TYR A CA 1
ATOM 1586 C C . TYR A 1 189 ? -26.086 21.328 87.547 1.00 66.12 189 TYR A C 1
ATOM 1588 O O . TYR A 1 189 ? -25.790 21.710 86.411 1.00 66.12 189 TYR A O 1
ATOM 1596 N N . ASP A 1 190 ? -25.523 21.857 88.636 1.00 66.88 190 ASP A N 1
ATOM 1597 C CA . ASP A 1 190 ? -24.563 22.967 88.597 1.00 66.88 190 ASP A CA 1
ATOM 1598 C C . ASP A 1 190 ? -23.112 22.519 88.347 1.00 66.88 190 ASP A C 1
ATOM 1600 O O . ASP A 1 190 ? -22.275 23.340 87.959 1.00 66.88 190 ASP A O 1
ATOM 1604 N N . GLN A 1 191 ? -22.804 21.228 88.517 1.00 66.38 191 GLN A N 1
ATOM 1605 C CA . GLN A 1 191 ? -21.480 20.667 88.217 1.00 66.38 191 GLN A CA 1
ATOM 1606 C C . GLN A 1 191 ? -21.292 20.447 86.706 1.00 66.38 191 GLN A C 1
ATOM 1608 O O . GLN A 1 191 ? -20.280 20.874 86.153 1.00 66.38 191 GLN A O 1
ATOM 1613 N N . LEU A 1 192 ? -22.319 19.944 86.008 1.00 67.50 192 LEU A N 1
ATOM 1614 C CA . LEU A 1 192 ? -22.272 19.686 84.559 1.00 67.50 192 LEU A CA 1
ATOM 1615 C C . LEU A 1 192 ? -22.041 20.955 83.713 1.00 67.50 192 LEU A C 1
ATOM 1617 O O . LEU A 1 192 ? -21.403 20.919 82.666 1.00 67.50 192 LEU A O 1
ATOM 1621 N N . ARG A 1 193 ? -22.543 22.113 84.164 1.00 69.62 193 ARG A N 1
ATOM 1622 C CA . ARG A 1 193 ? -22.430 23.388 83.425 1.00 69.62 193 ARG A CA 1
ATOM 1623 C C . ARG A 1 193 ? -21.037 24.021 83.461 1.00 69.62 193 ARG A C 1
ATOM 1625 O O . ARG A 1 193 ? -20.794 24.960 82.700 1.00 69.62 193 ARG A O 1
ATOM 1632 N N . LYS A 1 194 ? -20.152 23.579 84.358 1.00 68.94 194 LYS A N 1
ATOM 1633 C CA . LYS A 1 194 ? -18.784 24.111 84.464 1.00 68.94 194 LYS A CA 1
ATOM 1634 C C . LYS A 1 194 ? -17.825 23.390 83.514 1.00 68.94 194 LYS A C 1
ATOM 1636 O O . LYS A 1 194 ? -17.020 24.055 82.874 1.00 68.94 194 LYS A O 1
ATOM 1641 N N . GLU A 1 195 ? -18.001 22.085 83.331 1.00 68.69 195 GLU A N 1
ATOM 1642 C CA . GLU A 1 195 ? -17.154 21.248 82.467 1.00 68.69 195 GLU A CA 1
ATOM 1643 C C . GLU A 1 195 ? -17.324 21.577 80.965 1.00 68.69 195 GLU A C 1
ATOM 1645 O O . GLU A 1 195 ? -16.348 21.626 80.214 1.00 68.69 195 GLU A O 1
ATOM 1650 N N . ASP A 1 196 ? -18.538 21.930 80.526 1.00 68.25 196 ASP A N 1
ATOM 1651 C CA . ASP A 1 196 ? -18.822 22.314 79.129 1.00 68.25 196 ASP A CA 1
ATOM 1652 C C . ASP A 1 196 ? -18.231 23.679 78.715 1.00 68.25 196 ASP A C 1
ATOM 1654 O O . ASP A 1 196 ? -18.028 23.944 77.529 1.00 68.25 196 ASP A O 1
ATOM 1658 N N . LYS A 1 197 ? -17.942 24.576 79.667 1.00 72.25 197 LYS A N 1
ATOM 1659 C CA . LYS A 1 197 ? -17.339 25.886 79.355 1.00 72.25 197 LYS A CA 1
ATOM 1660 C C . LYS A 1 197 ? -15.833 25.798 79.127 1.00 72.25 197 LYS A C 1
ATOM 1662 O O . LYS A 1 197 ? -15.315 26.483 78.249 1.00 72.25 197 LYS A O 1
ATOM 1667 N N . GLU A 1 198 ? -15.147 24.936 79.869 1.00 72.06 198 GLU A N 1
ATOM 1668 C CA . GLU A 1 198 ? -13.691 24.774 79.778 1.00 72.06 198 GLU A CA 1
ATOM 1669 C C . GLU A 1 198 ? -13.271 24.096 78.461 1.00 72.06 198 GLU A C 1
ATOM 1671 O O . GLU A 1 198 ? -12.253 24.449 77.862 1.00 72.06 198 GLU A O 1
ATOM 1676 N N . THR A 1 199 ? -14.096 23.183 77.941 1.00 71.56 199 THR A N 1
ATOM 1677 C CA . THR A 1 199 ? -13.851 22.512 76.652 1.00 71.56 199 THR A CA 1
ATOM 1678 C C . THR A 1 199 ? -14.020 23.447 75.449 1.00 71.56 199 THR A C 1
ATOM 1680 O O . THR A 1 199 ? -13.272 23.341 74.474 1.00 71.56 199 THR A O 1
ATOM 1683 N N . LEU A 1 200 ? -14.945 24.411 75.520 1.00 73.19 200 LEU A N 1
ATOM 1684 C CA . LEU A 1 200 ? -15.180 25.387 74.451 1.00 73.19 200 LEU A CA 1
ATOM 1685 C C . LEU A 1 200 ? -14.034 26.411 74.329 1.00 73.19 200 LEU A C 1
ATOM 1687 O O . LEU A 1 200 ? -13.642 26.773 73.218 1.00 73.19 200 LEU A O 1
ATOM 1691 N N . GLU A 1 201 ? -13.462 26.850 75.454 1.00 71.69 201 GLU A N 1
ATOM 1692 C CA . GLU A 1 201 ? -12.338 27.800 75.474 1.00 71.69 201 GLU A CA 1
ATOM 1693 C C . GLU A 1 201 ? -11.039 27.181 74.924 1.00 71.69 201 GLU A C 1
ATOM 1695 O O . GLU A 1 201 ? -10.290 27.852 74.209 1.00 71.69 201 GLU A O 1
ATOM 1700 N N . ALA A 1 202 ? -10.813 25.882 75.152 1.00 71.94 202 ALA A N 1
ATOM 1701 C CA . ALA A 1 202 ? -9.654 25.162 74.620 1.00 71.94 202 ALA A CA 1
ATOM 1702 C C . ALA A 1 202 ? -9.655 25.064 73.078 1.00 71.94 202 ALA A C 1
ATOM 1704 O O . ALA A 1 202 ? -8.611 25.220 72.444 1.00 71.94 202 ALA A O 1
ATOM 1705 N N . ILE A 1 203 ? -10.819 24.859 72.450 1.00 69.88 203 ILE A N 1
ATOM 1706 C CA . ILE A 1 203 ? -10.940 24.722 70.985 1.00 69.88 203 ILE A CA 1
ATOM 1707 C C . ILE A 1 203 ? -10.752 26.075 70.279 1.00 69.88 203 ILE A C 1
ATOM 1709 O O . ILE A 1 203 ? -10.128 26.150 69.218 1.00 69.88 203 ILE A O 1
ATOM 1713 N N . LEU A 1 204 ? -11.243 27.164 70.878 1.00 72.19 204 LEU A N 1
ATOM 1714 C CA . LEU A 1 204 ? -11.102 28.511 70.316 1.00 72.19 204 LEU A CA 1
ATOM 1715 C C . LEU A 1 204 ? -9.643 29.001 70.312 1.00 72.19 204 LEU A C 1
ATOM 1717 O O . LEU A 1 204 ? -9.252 29.732 69.399 1.00 72.19 204 LEU A O 1
ATOM 1721 N N . ALA A 1 205 ? -8.823 28.563 71.273 1.00 72.44 205 ALA A N 1
ATOM 1722 C CA . ALA A 1 205 ? -7.395 28.877 71.313 1.00 72.44 205 ALA A CA 1
ATOM 1723 C C . ALA A 1 205 ? -6.606 28.206 70.169 1.00 72.44 205 ALA A C 1
ATOM 1725 O O . ALA A 1 205 ? -5.757 28.852 69.554 1.00 72.44 205 ALA A O 1
ATOM 1726 N N . VAL A 1 206 ? -6.935 26.955 69.820 1.00 72.06 206 VAL A N 1
ATOM 1727 C CA . VAL A 1 206 ? -6.272 26.208 68.731 1.00 72.06 206 VAL A CA 1
ATOM 1728 C C . VAL A 1 206 ? -6.546 26.850 67.364 1.00 72.06 206 VAL A C 1
ATOM 1730 O O . VAL A 1 206 ? -5.626 27.059 66.573 1.00 72.06 206 VAL A O 1
ATOM 1733 N N . ILE A 1 207 ? -7.789 27.270 67.107 1.00 69.75 207 ILE A N 1
ATOM 1734 C CA . ILE A 1 207 ? -8.180 27.906 65.835 1.00 69.75 207 ILE A CA 1
ATOM 1735 C C . ILE A 1 207 ? -7.470 29.261 65.637 1.00 69.75 207 ILE A C 1
ATOM 1737 O O . ILE A 1 207 ? -7.144 29.647 64.509 1.00 69.75 207 ILE A O 1
ATOM 1741 N N . ALA A 1 208 ? -7.191 29.992 66.720 1.00 72.12 208 ALA A N 1
ATOM 1742 C CA . ALA A 1 208 ? -6.489 31.273 66.654 1.00 72.12 208 ALA A CA 1
ATOM 1743 C C . ALA A 1 208 ? -4.997 31.126 66.282 1.00 72.12 208 ALA A C 1
ATOM 1745 O O . ALA A 1 208 ? -4.450 31.999 65.598 1.00 72.12 208 ALA A O 1
ATOM 1746 N N . GLU A 1 209 ? -4.338 30.032 66.681 1.00 72.62 209 GLU A N 1
ATOM 1747 C CA . GLU A 1 209 ? -2.952 29.742 66.288 1.00 72.62 209 GLU A CA 1
ATOM 1748 C C . GLU A 1 209 ? -2.844 29.282 64.827 1.00 72.62 209 GLU A C 1
ATOM 1750 O O . GLU A 1 209 ? -1.973 29.764 64.093 1.00 72.62 209 GLU A O 1
ATOM 1755 N N . GLU A 1 210 ? -3.778 28.453 64.352 1.00 65.94 210 GLU A N 1
ATOM 1756 C CA . GLU A 1 210 ? -3.820 28.003 62.952 1.00 65.94 210 GLU A CA 1
ATOM 1757 C C . GLU A 1 210 ? -3.986 29.174 61.966 1.00 65.94 210 GLU A C 1
ATOM 1759 O O . GLU A 1 210 ? -3.330 29.223 60.920 1.00 65.94 210 GLU A O 1
ATOM 1764 N N . GLN A 1 211 ? -4.790 30.185 62.317 1.00 68.56 211 GLN A N 1
ATOM 1765 C CA . GLN A 1 211 ? -4.963 31.377 61.478 1.00 68.56 211 GLN A CA 1
ATOM 1766 C C . GLN A 1 211 ? -3.696 32.239 61.377 1.00 68.56 211 GLN A C 1
ATOM 1768 O O . GLN A 1 211 ? -3.460 32.865 60.336 1.00 68.56 211 GLN A O 1
ATOM 1773 N N . ARG A 1 212 ? -2.854 32.274 62.419 1.00 72.31 212 ARG A N 1
ATOM 1774 C CA . ARG A 1 212 ? -1.576 33.008 62.385 1.00 72.31 212 ARG A CA 1
ATOM 1775 C C . ARG A 1 212 ? -0.546 32.307 61.504 1.00 72.31 212 ARG A C 1
ATOM 1777 O O . ARG A 1 212 ? 0.116 32.978 60.712 1.00 72.31 212 ARG A O 1
ATOM 1784 N N . LEU A 1 213 ? -0.464 30.978 61.575 1.00 70.31 213 LEU A N 1
ATOM 1785 C CA . LEU A 1 213 ? 0.423 30.178 60.724 1.00 70.31 213 LEU A CA 1
ATOM 1786 C C . LEU A 1 213 ? 0.033 30.285 59.240 1.00 70.31 213 LEU A C 1
ATOM 1788 O O . LEU A 1 213 ? 0.892 30.536 58.392 1.00 70.31 213 LEU A O 1
ATOM 1792 N N . ALA A 1 214 ? -1.266 30.244 58.928 1.00 68.94 214 ALA A N 1
ATOM 1793 C CA . ALA A 1 214 ? -1.761 30.391 57.559 1.00 68.94 214 ALA A CA 1
ATOM 1794 C C . ALA A 1 214 ? -1.450 31.773 56.940 1.00 68.94 214 ALA A C 1
ATOM 1796 O O . ALA A 1 214 ? -1.204 31.885 55.733 1.00 68.94 214 ALA A O 1
ATOM 1797 N N . GLN A 1 215 ? -1.427 32.848 57.742 1.00 70.12 215 GLN A N 1
ATOM 1798 C CA . GLN A 1 215 ? -1.041 34.177 57.250 1.00 70.12 215 GLN A CA 1
ATOM 1799 C C . GLN A 1 215 ? 0.460 34.294 56.951 1.00 70.12 215 GLN A C 1
ATOM 1801 O O . GLN A 1 215 ? 0.827 34.990 55.999 1.00 70.12 215 GLN A O 1
ATOM 1806 N N . ILE A 1 216 ? 1.316 33.615 57.719 1.00 72.94 216 ILE A N 1
ATOM 1807 C CA . ILE A 1 216 ? 2.767 33.591 57.487 1.00 72.94 216 ILE A CA 1
ATOM 1808 C C . ILE A 1 216 ? 3.074 32.820 56.197 1.00 72.94 216 ILE A C 1
ATOM 1810 O O . ILE A 1 216 ? 3.739 33.363 55.313 1.00 72.94 216 ILE A O 1
ATOM 1814 N N . GLU A 1 217 ? 2.483 31.638 56.000 1.00 71.06 217 GLU A N 1
ATOM 1815 C CA . GLU A 1 217 ? 2.657 30.863 54.760 1.00 71.06 217 GLU A CA 1
ATOM 1816 C C . GLU A 1 217 ? 2.167 31.611 53.513 1.00 71.06 217 GLU A C 1
ATOM 1818 O O . GLU A 1 217 ? 2.783 31.541 52.443 1.00 71.06 217 GLU A O 1
ATOM 1823 N N . LYS A 1 218 ? 1.068 32.368 53.632 1.00 72.81 218 LYS A N 1
ATOM 1824 C CA . LYS A 1 218 ? 0.552 33.175 52.521 1.00 72.81 218 LYS A CA 1
ATOM 1825 C C . LYS A 1 218 ? 1.535 34.283 52.137 1.00 72.81 218 LYS A C 1
ATOM 1827 O O . LYS A 1 218 ? 1.746 34.513 50.945 1.00 72.81 218 LYS A O 1
ATOM 1832 N N . ARG A 1 219 ? 2.172 34.942 53.113 1.00 73.62 219 ARG A N 1
ATOM 1833 C CA . ARG A 1 219 ? 3.206 35.960 52.853 1.00 73.62 219 ARG A CA 1
ATOM 1834 C C . ARG A 1 219 ? 4.448 35.338 52.215 1.00 73.62 219 ARG A C 1
ATOM 1836 O O . ARG A 1 219 ? 4.883 35.831 51.176 1.00 73.62 219 ARG A O 1
ATOM 1843 N N . GLU A 1 220 ? 4.915 34.196 52.719 1.00 73.06 220 GLU A N 1
ATOM 1844 C CA . GLU A 1 220 ? 6.053 33.480 52.129 1.00 73.06 220 GLU A CA 1
ATOM 1845 C C . GLU A 1 220 ? 5.795 33.011 50.691 1.00 73.06 220 GLU A C 1
ATOM 1847 O O . GLU A 1 220 ? 6.668 33.140 49.832 1.00 73.06 220 GLU A O 1
ATOM 1852 N N . ARG A 1 221 ? 4.593 32.506 50.377 1.00 72.56 221 ARG A N 1
ATOM 1853 C CA . ARG A 1 221 ? 4.227 32.145 48.994 1.00 72.56 221 ARG A CA 1
ATOM 1854 C C . ARG A 1 221 ? 4.265 33.350 48.062 1.00 72.56 221 ARG A C 1
ATOM 1856 O O . ARG A 1 221 ? 4.745 33.230 46.937 1.00 72.56 221 ARG A O 1
ATOM 1863 N N . THR A 1 222 ? 3.792 34.502 48.531 1.00 74.44 222 THR A N 1
ATOM 1864 C CA . THR A 1 222 ? 3.762 35.729 47.724 1.00 74.44 222 THR A CA 1
ATOM 1865 C C . THR A 1 222 ? 5.179 36.241 47.446 1.00 74.44 222 THR A C 1
ATOM 1867 O O . THR A 1 222 ? 5.486 36.641 46.325 1.00 74.44 222 THR A O 1
ATOM 1870 N N . GLU A 1 223 ? 6.075 36.172 48.433 1.00 76.75 223 GLU A N 1
ATOM 1871 C CA . GLU A 1 223 ? 7.484 36.543 48.263 1.00 76.75 223 GLU A CA 1
ATOM 1872 C C . GLU A 1 223 ? 8.251 35.560 47.369 1.00 76.75 223 GLU A C 1
ATOM 1874 O O . GLU A 1 223 ? 9.027 35.992 46.516 1.00 76.75 223 GLU A O 1
ATOM 1879 N N . ARG A 1 224 ? 7.994 34.247 47.483 1.00 74.19 224 ARG A N 1
ATOM 1880 C CA . ARG A 1 224 ? 8.577 33.238 46.578 1.00 74.19 224 ARG A CA 1
ATOM 1881 C C . ARG A 1 224 ? 8.109 33.427 45.134 1.00 74.19 224 ARG A C 1
ATOM 1883 O O . ARG A 1 224 ? 8.925 33.314 44.225 1.00 74.19 224 ARG A O 1
ATOM 1890 N N . GLN A 1 225 ? 6.837 33.769 44.914 1.00 72.00 225 GLN A N 1
ATOM 1891 C CA . GLN A 1 225 ? 6.314 34.068 43.575 1.00 72.00 225 GLN A CA 1
ATOM 1892 C C . GLN A 1 225 ? 6.916 35.346 42.980 1.00 72.00 225 GLN A C 1
ATOM 1894 O O . GLN A 1 225 ? 7.214 35.368 41.788 1.00 72.00 225 GLN A O 1
ATOM 1899 N N . LYS A 1 226 ? 7.146 36.391 43.789 1.00 77.69 226 LYS A N 1
ATOM 1900 C CA . LYS A 1 226 ? 7.847 37.600 43.326 1.00 77.69 226 LYS A CA 1
ATOM 1901 C C . LYS A 1 226 ? 9.290 37.300 42.917 1.00 77.69 226 LYS A C 1
ATOM 1903 O O . LYS A 1 226 ? 9.671 37.664 41.811 1.00 77.69 226 LYS A O 1
ATOM 1908 N N . LYS A 1 227 ? 10.042 36.555 43.736 1.00 76.44 227 LYS A N 1
ATOM 1909 C CA . LYS A 1 227 ? 11.418 36.139 43.404 1.00 76.44 227 LYS A CA 1
ATOM 1910 C C . LYS A 1 227 ? 11.476 35.267 42.145 1.00 76.44 227 LYS A C 1
ATOM 1912 O O . LYS A 1 227 ? 12.296 35.515 41.275 1.00 76.44 227 LYS A O 1
ATOM 1917 N N . GLN A 1 228 ? 10.547 34.320 41.985 1.00 74.81 228 GLN A N 1
ATOM 1918 C CA . GLN A 1 228 ? 10.448 33.523 40.753 1.00 74.81 228 GLN A CA 1
ATOM 1919 C C . GLN A 1 228 ? 10.143 34.372 39.514 1.00 74.81 228 GLN A C 1
ATOM 1921 O O . GLN A 1 228 ? 10.630 34.064 38.430 1.00 74.81 228 GLN A O 1
ATOM 1926 N N . MET A 1 229 ? 9.340 35.429 39.652 1.00 73.81 229 MET A N 1
ATOM 1927 C CA . MET A 1 229 ? 9.014 36.332 38.548 1.00 73.81 229 MET A CA 1
ATOM 1928 C C . MET A 1 229 ? 10.207 37.210 38.156 1.00 73.81 229 MET A C 1
ATOM 1930 O O . MET A 1 229 ? 10.437 37.413 36.966 1.00 73.81 229 MET A O 1
ATOM 1934 N N . GLU A 1 230 ? 10.980 37.683 39.134 1.00 78.31 230 GLU A N 1
ATOM 1935 C CA . GLU A 1 230 ? 12.234 38.412 38.908 1.00 78.31 230 GLU A CA 1
ATOM 1936 C C . GLU A 1 230 ? 13.290 37.510 38.243 1.00 78.31 230 GLU A C 1
ATOM 1938 O O . GLU A 1 230 ? 13.878 37.906 37.236 1.00 78.31 230 GLU A O 1
ATOM 1943 N N . ASP A 1 231 ? 13.445 36.262 38.700 1.00 75.50 231 ASP A N 1
ATOM 1944 C CA . ASP A 1 231 ? 14.346 35.276 38.081 1.00 75.50 231 ASP A CA 1
ATOM 1945 C C . ASP A 1 231 ? 13.925 34.930 36.640 1.00 75.50 231 ASP A C 1
ATOM 1947 O O . ASP A 1 231 ? 14.770 34.819 35.748 1.00 75.50 231 ASP A O 1
ATOM 1951 N N . LEU A 1 232 ? 12.618 34.812 36.372 1.00 74.19 232 LEU A N 1
ATOM 1952 C CA . LEU A 1 232 ? 12.078 34.620 35.019 1.00 74.19 232 LEU A CA 1
ATOM 1953 C C . LEU A 1 232 ? 12.375 35.815 34.108 1.00 74.19 232 LEU A C 1
ATOM 1955 O O . LEU A 1 232 ? 12.730 35.625 32.945 1.00 74.19 232 LEU A O 1
ATOM 1959 N N . GLN A 1 233 ? 12.253 37.043 34.616 1.00 75.31 233 GLN A N 1
ATOM 1960 C CA . GLN A 1 233 ? 12.592 38.245 33.851 1.00 75.31 233 GLN A CA 1
ATOM 1961 C C . GLN A 1 233 ? 14.093 38.316 33.549 1.00 75.31 233 GLN A C 1
ATOM 1963 O O . GLN A 1 233 ? 14.464 38.650 32.422 1.00 75.31 233 GLN A O 1
ATOM 1968 N N . LEU A 1 234 ? 14.947 37.922 34.499 1.00 76.62 234 LEU A N 1
ATOM 1969 C CA . LEU A 1 234 ? 16.396 37.868 34.304 1.00 76.62 234 LEU A CA 1
ATOM 1970 C C . LEU A 1 234 ? 16.794 36.809 33.260 1.00 76.62 234 LEU A C 1
ATOM 1972 O O . LEU A 1 234 ? 17.600 37.087 32.374 1.00 76.62 234 LEU A O 1
ATOM 1976 N N . GLN A 1 235 ? 16.170 35.626 33.296 1.00 74.69 235 GLN A N 1
ATOM 1977 C CA . GLN A 1 235 ? 16.383 34.572 32.293 1.00 74.69 235 GLN A CA 1
ATOM 1978 C C . GLN A 1 235 ? 15.889 34.982 30.899 1.00 74.69 235 GLN A C 1
ATOM 1980 O O . GLN A 1 235 ? 16.505 34.634 29.893 1.00 74.69 235 GLN A O 1
ATOM 1985 N N . MET A 1 236 ? 14.792 35.739 30.814 1.00 71.19 236 MET A N 1
ATOM 1986 C CA . MET A 1 236 ? 14.288 36.268 29.542 1.00 71.19 236 MET A CA 1
ATOM 1987 C C . MET A 1 236 ? 15.189 37.373 28.974 1.00 71.19 236 MET A C 1
ATOM 1989 O O . MET A 1 236 ? 15.329 37.460 27.755 1.00 71.19 236 MET A O 1
ATOM 1993 N N . ALA A 1 237 ? 15.819 38.188 29.827 1.00 71.25 237 ALA A N 1
ATOM 1994 C CA . ALA A 1 237 ? 16.820 39.168 29.407 1.00 71.25 237 ALA A CA 1
ATOM 1995 C C . ALA A 1 237 ? 18.093 38.480 28.884 1.00 71.25 237 ALA A C 1
ATOM 1997 O O . ALA A 1 237 ? 18.514 38.767 27.768 1.00 71.25 237 ALA A O 1
ATOM 1998 N N . GLN A 1 238 ? 18.615 37.482 29.608 1.00 71.19 238 GLN A N 1
ATOM 1999 C CA . GLN A 1 238 ? 19.773 36.692 29.163 1.00 71.19 238 GLN A CA 1
ATOM 2000 C C . GLN A 1 238 ? 19.517 35.986 27.824 1.00 71.19 238 GLN A C 1
ATOM 2002 O O . GLN A 1 238 ? 20.342 36.053 26.921 1.00 71.19 238 GLN A O 1
ATOM 2007 N N . ARG A 1 239 ? 18.330 35.390 27.634 1.00 68.31 239 ARG A N 1
ATOM 2008 C CA . ARG A 1 239 ? 17.967 34.761 26.352 1.00 68.31 239 ARG A CA 1
ATOM 2009 C C . ARG A 1 239 ? 17.877 35.758 25.198 1.00 68.31 239 ARG A C 1
ATOM 2011 O O . ARG A 1 239 ? 18.220 35.395 24.078 1.00 68.31 239 ARG A O 1
ATOM 2018 N N . LYS A 1 240 ? 17.415 36.990 25.443 1.00 69.25 240 LYS A N 1
ATOM 2019 C CA . LYS A 1 240 ? 17.397 38.041 24.413 1.00 69.25 240 LYS A CA 1
ATOM 2020 C C . LYS A 1 240 ? 18.813 38.441 24.003 1.00 69.25 240 LYS A C 1
ATOM 2022 O O . LYS A 1 240 ? 19.074 38.541 22.804 1.00 69.25 240 LYS A O 1
ATOM 2027 N N . ASP A 1 241 ? 19.713 38.599 24.966 1.00 69.19 241 ASP A N 1
ATOM 2028 C CA . ASP A 1 241 ? 21.109 38.950 24.694 1.00 69.19 241 ASP A CA 1
ATOM 2029 C C . ASP A 1 241 ? 21.837 37.819 23.940 1.00 69.19 241 ASP A C 1
ATOM 2031 O O . ASP A 1 241 ? 22.539 38.086 22.962 1.00 69.19 241 ASP A O 1
ATOM 2035 N N . ASP A 1 242 ? 21.570 36.554 24.286 1.00 66.81 242 ASP A N 1
ATOM 2036 C CA . ASP A 1 242 ? 22.110 35.386 23.575 1.00 66.81 242 ASP A CA 1
ATOM 2037 C C . ASP A 1 242 ? 21.582 35.278 22.132 1.00 66.81 242 ASP A C 1
ATOM 2039 O O . ASP A 1 242 ? 22.344 34.968 21.211 1.00 66.81 242 ASP A O 1
ATOM 2043 N N . THR A 1 243 ? 20.298 35.581 21.889 1.00 66.88 243 THR A N 1
ATOM 2044 C CA . THR A 1 243 ? 19.748 35.609 20.519 1.00 66.88 243 THR A CA 1
ATOM 2045 C C . THR A 1 243 ? 20.357 36.725 19.673 1.00 66.88 243 THR A C 1
ATOM 2047 O O . THR A 1 243 ? 20.737 36.480 18.533 1.00 66.88 243 THR A O 1
ATOM 2050 N N . GLN A 1 244 ? 20.558 37.919 20.240 1.00 72.38 244 GLN A N 1
ATOM 2051 C CA . GLN A 1 244 ? 21.197 39.025 19.521 1.00 72.38 244 GLN A CA 1
ATOM 2052 C C . GLN A 1 244 ? 22.678 38.752 19.224 1.00 72.38 244 GLN A C 1
ATOM 2054 O O . GLN A 1 244 ? 23.191 39.194 18.196 1.00 72.38 244 GLN A O 1
ATOM 2059 N N . ALA A 1 245 ? 23.380 38.028 20.100 1.00 72.31 245 ALA A N 1
ATOM 2060 C CA . ALA A 1 245 ? 24.756 37.608 19.852 1.00 72.31 245 ALA A CA 1
ATOM 2061 C C . ALA A 1 245 ? 24.846 36.573 18.714 1.00 72.31 245 ALA A C 1
ATOM 2063 O O . ALA A 1 245 ? 25.743 36.663 17.873 1.00 72.31 245 ALA A O 1
ATOM 2064 N N . LEU A 1 246 ? 23.903 35.627 18.646 1.00 72.44 246 LEU A N 1
ATOM 2065 C CA . LEU A 1 246 ? 23.826 34.649 17.557 1.00 72.44 246 LEU A CA 1
ATOM 2066 C C . LEU A 1 246 ? 23.442 35.288 16.218 1.00 72.44 246 LEU A C 1
ATOM 2068 O O . LEU A 1 246 ? 24.047 34.945 15.202 1.00 72.44 246 LEU A O 1
ATOM 2072 N N . ASP A 1 247 ? 22.511 36.244 16.221 1.00 75.62 247 ASP A N 1
ATOM 2073 C CA . ASP A 1 247 ? 22.110 36.977 15.017 1.00 75.62 247 ASP A CA 1
ATOM 2074 C C . ASP A 1 247 ? 23.281 37.789 14.441 1.00 75.62 247 ASP A C 1
ATOM 2076 O O . ASP A 1 247 ? 23.541 37.722 13.241 1.00 75.62 247 ASP A O 1
ATOM 2080 N N . LYS A 1 248 ? 24.085 38.446 15.291 1.00 77.56 248 LYS A N 1
ATOM 2081 C CA . LYS A 1 248 ? 25.312 39.144 14.857 1.00 77.56 248 LYS A CA 1
ATOM 2082 C C . LYS A 1 248 ? 26.344 38.198 14.242 1.00 77.56 248 LYS A C 1
ATOM 2084 O O . LYS A 1 248 ? 26.941 38.518 13.218 1.00 77.56 248 LYS A O 1
ATOM 2089 N N . LEU A 1 249 ? 26.539 37.011 14.822 1.00 77.31 249 LEU A N 1
ATOM 2090 C CA . LEU A 1 249 ? 27.436 36.001 14.246 1.00 77.31 249 LEU A CA 1
ATOM 2091 C C . LEU A 1 249 ? 26.921 35.477 12.897 1.00 77.31 249 LEU A C 1
ATOM 2093 O O . LEU A 1 249 ? 27.719 35.152 12.013 1.00 77.31 249 LEU A O 1
ATOM 2097 N N . TRP A 1 250 ? 25.600 35.409 12.722 1.00 78.44 250 TRP A N 1
ATOM 2098 C CA . TRP A 1 250 ? 24.970 35.060 11.451 1.00 78.44 250 TRP A CA 1
ATOM 2099 C C . TRP A 1 250 ? 25.146 36.150 10.396 1.00 78.44 250 TRP A C 1
ATOM 2101 O O . TRP A 1 250 ? 25.524 35.827 9.270 1.00 78.44 250 TRP A O 1
ATOM 2111 N N . GLU A 1 251 ? 24.937 37.417 10.750 1.00 79.50 251 GLU A N 1
ATOM 2112 C CA . GLU A 1 251 ? 25.185 38.564 9.869 1.00 79.50 251 GLU A CA 1
ATOM 2113 C C . GLU A 1 251 ? 26.650 38.600 9.417 1.00 79.50 251 GLU A C 1
ATOM 2115 O O . GLU A 1 251 ? 26.919 38.606 8.217 1.00 79.50 251 GLU A O 1
ATOM 2120 N N . GLU A 1 252 ? 27.607 38.462 10.340 1.00 80.75 252 GLU A N 1
ATOM 2121 C CA . GLU A 1 252 ? 29.036 38.416 10.004 1.00 80.75 252 GLU A CA 1
ATOM 2122 C C . GLU A 1 252 ? 29.401 37.229 9.095 1.00 80.75 252 GLU A C 1
ATOM 2124 O O . GLU A 1 252 ? 30.239 37.347 8.192 1.00 80.75 252 GLU A O 1
ATOM 2129 N N . ALA A 1 253 ? 28.798 36.056 9.311 1.00 77.06 253 ALA A N 1
ATOM 2130 C CA . ALA A 1 253 ? 29.017 34.894 8.453 1.00 77.06 253 ALA A CA 1
ATOM 2131 C C . ALA A 1 253 ? 28.425 35.103 7.050 1.00 77.06 253 ALA A C 1
ATOM 2133 O O . ALA A 1 253 ? 29.042 34.703 6.055 1.00 77.06 253 ALA A O 1
ATOM 2134 N N . ASN A 1 254 ? 27.262 35.748 6.965 1.00 82.81 254 ASN A N 1
ATOM 2135 C CA . ASN A 1 254 ? 26.588 36.050 5.710 1.00 82.81 254 ASN A CA 1
ATOM 2136 C C . ASN A 1 254 ? 27.354 37.120 4.920 1.00 82.81 254 ASN A C 1
ATOM 2138 O O . ASN A 1 254 ? 27.615 36.929 3.733 1.00 82.81 254 ASN A O 1
ATOM 2142 N N . ASP A 1 255 ? 27.846 38.163 5.586 1.00 83.25 255 ASP A N 1
ATOM 2143 C CA . ASP A 1 255 ? 28.700 39.196 4.992 1.00 83.25 255 ASP A CA 1
ATOM 2144 C C . ASP A 1 255 ? 30.011 38.614 4.461 1.00 83.25 255 ASP A C 1
ATOM 2146 O O . ASP A 1 255 ? 30.449 38.945 3.357 1.00 83.25 255 ASP A O 1
ATOM 2150 N N . ARG A 1 256 ? 30.619 37.654 5.172 1.00 82.94 256 ARG A N 1
ATOM 2151 C CA . ARG A 1 256 ? 31.792 36.922 4.658 1.00 82.94 256 ARG A CA 1
ATOM 2152 C C . ARG A 1 256 ? 31.462 36.106 3.409 1.00 82.94 256 ARG A C 1
ATOM 2154 O O . ARG A 1 256 ? 32.308 35.990 2.519 1.00 82.94 256 ARG A O 1
ATOM 2161 N N . GLN A 1 257 ? 30.270 35.516 3.320 1.00 81.62 257 GLN A N 1
ATOM 2162 C CA . GLN A 1 257 ? 29.845 34.797 2.116 1.00 81.62 257 GLN A CA 1
ATOM 2163 C C . GLN A 1 257 ? 29.538 35.747 0.956 1.00 81.62 257 GLN A C 1
ATOM 2165 O O . GLN A 1 257 ? 29.954 35.474 -0.173 1.00 81.62 257 GLN A O 1
ATOM 2170 N N . TRP A 1 258 ? 28.881 36.873 1.223 1.00 83.12 258 TRP A N 1
ATOM 2171 C CA . TRP A 1 258 ? 28.652 37.927 0.239 1.00 83.12 258 TRP A CA 1
ATOM 2172 C C . TRP A 1 258 ? 29.961 38.513 -0.277 1.00 83.12 258 TRP A C 1
ATOM 2174 O O . TRP A 1 258 ? 30.146 38.573 -1.490 1.00 83.12 258 TRP A O 1
ATOM 2184 N N . GLY A 1 259 ? 30.924 38.798 0.601 1.00 85.88 259 GLY A N 1
ATOM 2185 C CA . GLY A 1 259 ? 32.262 39.239 0.213 1.00 85.88 259 GLY A CA 1
ATOM 2186 C C . GLY A 1 259 ? 32.988 38.225 -0.679 1.00 85.88 259 GLY A C 1
ATOM 2187 O O . GLY A 1 259 ? 33.618 38.608 -1.665 1.00 85.88 259 GLY A O 1
ATOM 2188 N N . LYS A 1 260 ? 32.850 36.915 -0.415 1.00 84.88 260 LYS A N 1
ATOM 2189 C CA . LYS A 1 260 ? 33.390 35.864 -1.302 1.00 84.88 260 LYS A CA 1
ATOM 2190 C C . LYS A 1 260 ? 32.712 35.859 -2.673 1.00 84.88 260 LYS A C 1
ATOM 2192 O O . LYS A 1 260 ? 33.406 35.743 -3.682 1.00 84.88 260 LYS A O 1
ATOM 2197 N N . ARG A 1 261 ? 31.384 35.996 -2.725 1.00 82.69 261 ARG A N 1
ATOM 2198 C CA . ARG A 1 261 ? 30.630 36.070 -3.990 1.00 82.69 261 ARG A CA 1
ATOM 2199 C C . ARG A 1 261 ? 30.988 37.321 -4.785 1.00 82.69 261 ARG A C 1
ATOM 2201 O O . ARG A 1 261 ? 31.184 37.236 -5.992 1.00 82.69 261 ARG A O 1
ATOM 2208 N N . GLU A 1 262 ? 31.138 38.462 -4.122 1.00 86.56 262 GLU A N 1
ATOM 2209 C CA . GLU A 1 262 ? 31.531 39.712 -4.769 1.00 86.56 262 GLU A CA 1
ATOM 2210 C C . GLU A 1 262 ? 32.978 39.648 -5.285 1.00 86.56 262 GLU A C 1
ATOM 2212 O O . GLU A 1 262 ? 33.259 40.095 -6.397 1.00 86.56 262 GLU A O 1
ATOM 2217 N N . ALA A 1 263 ? 33.893 39.024 -4.535 1.00 86.00 263 ALA A N 1
ATOM 2218 C CA . ALA A 1 263 ? 35.263 38.783 -4.984 1.00 86.00 263 ALA A CA 1
ATOM 2219 C C . ALA A 1 263 ? 35.317 37.848 -6.205 1.00 86.00 263 ALA A C 1
ATOM 2221 O O . ALA A 1 263 ? 36.052 38.123 -7.153 1.00 86.00 263 ALA A O 1
ATOM 2222 N N . GLN A 1 264 ? 34.511 36.779 -6.218 1.00 86.25 264 GLN A N 1
ATOM 2223 C CA . GLN A 1 264 ? 34.369 35.897 -7.383 1.00 86.25 264 GLN A CA 1
ATOM 2224 C C . GLN A 1 264 ? 33.802 36.648 -8.588 1.00 86.25 264 GLN A C 1
ATOM 2226 O O . GLN A 1 264 ? 34.349 36.549 -9.682 1.00 86.25 264 GLN A O 1
ATOM 2231 N N . TRP A 1 265 ? 32.768 37.463 -8.384 1.00 88.25 265 TRP A N 1
ATOM 2232 C CA . TRP A 1 265 ? 32.182 38.273 -9.446 1.00 88.25 265 TRP A CA 1
ATOM 2233 C C . TRP A 1 265 ? 33.180 39.285 -10.028 1.00 88.25 265 TRP A C 1
ATOM 2235 O O . TRP A 1 265 ? 33.293 39.397 -11.248 1.00 88.25 265 TRP A O 1
ATOM 2245 N N . LYS A 1 266 ? 33.967 39.967 -9.183 1.00 90.12 266 LYS A N 1
ATOM 2246 C CA . LYS A 1 266 ? 35.046 40.867 -9.629 1.00 90.12 266 LYS A CA 1
ATOM 2247 C C . LYS A 1 266 ? 36.145 40.116 -10.384 1.00 90.12 266 LYS A C 1
ATOM 2249 O O . LYS A 1 266 ? 36.617 40.609 -11.407 1.00 90.12 266 LYS A O 1
ATOM 2254 N N . ALA A 1 267 ? 36.530 38.921 -9.930 1.00 87.88 267 ALA A N 1
ATOM 2255 C CA . ALA A 1 267 ? 37.509 38.085 -10.625 1.00 87.88 267 ALA A CA 1
ATOM 2256 C C . ALA A 1 267 ? 36.998 37.616 -11.999 1.00 87.88 267 ALA A C 1
ATOM 2258 O O . ALA A 1 267 ? 37.745 37.643 -12.977 1.00 87.88 267 ALA A O 1
ATOM 2259 N N . ASP A 1 268 ? 35.723 37.241 -12.100 1.00 87.06 268 ASP A N 1
ATOM 2260 C CA . ASP A 1 268 ? 35.105 36.851 -13.366 1.00 87.06 268 ASP A CA 1
ATOM 2261 C C . ASP A 1 268 ? 34.937 38.036 -14.317 1.00 87.06 268 ASP A C 1
ATOM 2263 O O . ASP A 1 268 ? 35.183 37.886 -15.514 1.00 87.06 268 ASP A O 1
ATOM 2267 N N . GLN A 1 269 ? 34.597 39.226 -13.813 1.00 89.69 269 GLN A N 1
ATOM 2268 C CA . GLN A 1 269 ? 34.610 40.446 -14.624 1.00 89.69 269 GLN A CA 1
ATOM 2269 C C . GLN A 1 269 ? 36.016 40.756 -15.145 1.00 89.69 269 GLN A C 1
ATOM 2271 O O . GLN A 1 269 ? 36.188 40.962 -16.343 1.00 89.69 269 GLN A O 1
ATOM 2276 N N . ALA A 1 270 ? 37.047 40.659 -14.301 1.00 90.25 270 ALA A N 1
ATOM 2277 C CA . ALA A 1 270 ? 38.429 40.846 -14.739 1.00 90.25 270 ALA A CA 1
ATOM 2278 C C . ALA A 1 270 ? 38.852 39.819 -15.809 1.00 90.25 270 ALA A C 1
ATOM 2280 O O . ALA A 1 270 ? 39.538 40.173 -16.769 1.00 90.25 270 ALA A O 1
ATOM 2281 N N . ARG A 1 271 ? 38.412 38.556 -15.695 1.00 87.75 271 ARG A N 1
ATOM 2282 C CA . ARG A 1 271 ? 38.638 37.522 -16.722 1.00 87.75 271 ARG A CA 1
ATOM 2283 C C . ARG A 1 271 ? 37.907 37.833 -18.025 1.00 87.75 271 ARG A C 1
ATOM 2285 O O . ARG A 1 271 ? 38.488 37.652 -19.094 1.00 87.75 271 ARG A O 1
ATOM 2292 N N . ARG A 1 272 ? 36.661 38.313 -17.958 1.00 87.62 272 ARG A N 1
ATOM 2293 C CA . ARG A 1 272 ? 35.895 38.747 -19.138 1.00 87.62 272 ARG A CA 1
ATOM 2294 C C . ARG A 1 272 ? 36.573 39.920 -19.834 1.00 87.62 272 ARG A C 1
ATOM 2296 O O . ARG A 1 272 ? 36.723 39.881 -21.051 1.00 87.62 272 ARG A O 1
ATOM 2303 N N . ASP A 1 273 ? 37.065 40.895 -19.081 1.00 89.69 273 ASP A N 1
ATOM 2304 C CA . ASP A 1 273 ? 37.795 42.037 -19.632 1.00 89.69 273 ASP A CA 1
ATOM 2305 C C . ASP A 1 273 ? 39.128 41.617 -20.267 1.00 89.69 273 ASP A C 1
ATOM 2307 O O . ASP A 1 273 ? 39.492 42.102 -21.341 1.00 89.69 273 ASP A O 1
ATOM 2311 N N . GLN A 1 274 ? 39.856 40.681 -19.649 1.00 90.25 274 GLN A N 1
ATOM 2312 C CA . GLN A 1 274 ? 41.074 40.105 -20.229 1.00 90.25 274 GLN A CA 1
ATOM 2313 C C . GLN A 1 274 ? 40.787 39.317 -21.513 1.00 90.25 274 GLN A C 1
ATOM 2315 O O . GLN A 1 274 ? 41.522 39.466 -22.490 1.00 90.25 274 GLN A O 1
ATOM 2320 N N . LEU A 1 275 ? 39.709 38.527 -21.541 1.00 88.81 275 LEU A N 1
ATOM 2321 C CA . LEU A 1 275 ? 39.249 37.826 -22.741 1.00 88.81 275 LEU A CA 1
ATOM 2322 C C . LEU A 1 275 ? 38.870 38.822 -23.845 1.00 88.81 275 LEU A C 1
ATOM 2324 O O . LEU A 1 275 ? 39.263 38.655 -24.994 1.00 88.81 275 LEU A O 1
ATOM 2328 N N . LEU A 1 276 ? 38.148 39.891 -23.509 1.00 90.12 276 LEU A N 1
ATOM 2329 C CA . LEU A 1 276 ? 37.787 40.927 -24.472 1.00 90.12 276 LEU A CA 1
ATOM 2330 C C . LEU A 1 276 ? 39.047 41.570 -25.074 1.00 90.12 276 LEU A C 1
ATOM 2332 O O . LEU A 1 276 ? 39.147 41.726 -26.292 1.00 90.12 276 LEU A O 1
ATOM 2336 N N . ARG A 1 277 ? 40.049 41.878 -24.240 1.00 91.19 277 ARG A N 1
ATOM 2337 C CA . ARG A 1 277 ? 41.351 42.388 -24.698 1.00 91.19 277 ARG A CA 1
ATOM 2338 C C . ARG A 1 277 ? 42.074 41.387 -25.602 1.00 91.19 277 ARG A C 1
ATOM 2340 O O . ARG A 1 277 ? 42.579 41.799 -26.645 1.00 91.19 277 ARG A O 1
ATOM 2347 N N . SER A 1 278 ? 42.109 40.098 -25.255 1.00 88.81 278 SER A N 1
ATOM 2348 C CA . SER A 1 278 ? 42.775 39.077 -26.077 1.00 88.81 278 SER A CA 1
ATOM 2349 C C . SER A 1 278 ? 42.073 38.872 -27.421 1.00 88.81 278 SER A C 1
ATOM 2351 O O . SER A 1 278 ? 42.748 38.800 -28.445 1.00 88.81 278 SER A O 1
ATOM 2353 N N . ILE A 1 279 ? 40.736 38.887 -27.450 1.00 88.25 279 ILE A N 1
ATOM 2354 C CA . ILE A 1 279 ? 39.941 38.831 -28.683 1.00 88.25 279 ILE A CA 1
ATOM 2355 C C . ILE A 1 279 ? 40.242 40.039 -29.572 1.00 88.25 279 ILE A C 1
ATOM 2357 O O . ILE A 1 279 ? 40.452 39.873 -30.772 1.00 88.25 279 ILE A O 1
ATOM 2361 N N . LEU A 1 280 ? 40.303 41.251 -29.011 1.00 89.94 280 LEU A N 1
ATOM 2362 C CA . LEU A 1 280 ? 40.618 42.458 -29.782 1.00 89.94 280 LEU A CA 1
ATOM 2363 C C . LEU A 1 280 ? 42.045 42.425 -30.351 1.00 89.94 280 LEU A C 1
ATOM 2365 O O . LEU A 1 280 ? 42.247 42.801 -31.507 1.00 89.94 280 LEU A O 1
ATOM 2369 N N . ILE A 1 281 ? 43.021 41.928 -29.583 1.00 89.44 281 ILE A N 1
ATOM 2370 C CA . ILE A 1 281 ? 44.403 41.733 -30.051 1.00 89.44 281 ILE A CA 1
ATOM 2371 C C . ILE A 1 281 ? 44.449 40.681 -31.164 1.00 89.44 281 ILE A C 1
ATOM 2373 O O . ILE A 1 281 ? 44.979 40.958 -32.238 1.00 89.44 281 ILE A O 1
ATOM 2377 N N . ALA A 1 282 ? 43.837 39.512 -30.958 1.00 85.12 282 ALA A N 1
ATOM 2378 C CA . ALA A 1 282 ? 43.783 38.446 -31.955 1.00 85.12 282 ALA A CA 1
ATOM 2379 C C . ALA A 1 282 ? 43.069 38.902 -33.234 1.00 85.12 282 ALA A C 1
ATOM 2381 O O . ALA A 1 282 ? 43.520 38.611 -34.339 1.00 85.12 282 ALA A O 1
ATOM 2382 N N . ARG A 1 283 ? 41.989 39.683 -33.110 1.00 85.12 283 ARG A N 1
ATOM 2383 C CA . ARG A 1 283 ? 41.277 40.250 -34.259 1.00 85.12 283 ARG A CA 1
ATOM 2384 C C . ARG A 1 283 ? 42.147 41.239 -35.028 1.00 85.12 283 ARG A C 1
ATOM 2386 O O . ARG A 1 283 ? 42.126 41.226 -36.256 1.00 85.12 283 ARG A O 1
ATOM 2393 N N . ARG A 1 284 ? 42.920 42.074 -34.329 1.00 87.25 284 ARG A N 1
ATOM 2394 C CA . ARG A 1 284 ? 43.894 42.979 -34.952 1.00 87.25 284 ARG A CA 1
ATOM 2395 C C . ARG A 1 284 ? 44.986 42.194 -35.685 1.00 87.25 284 ARG A C 1
ATOM 2397 O O . ARG A 1 284 ? 45.301 42.552 -36.816 1.00 87.25 284 ARG A O 1
ATOM 2404 N N . GLN A 1 285 ? 45.490 41.115 -35.086 1.00 86.69 285 GLN A N 1
ATOM 2405 C CA . GLN A 1 285 ? 46.499 40.241 -35.687 1.00 86.69 285 GLN A CA 1
ATOM 2406 C C . GLN A 1 285 ? 45.965 39.540 -36.944 1.00 86.69 285 GLN A C 1
ATOM 2408 O O . GLN A 1 285 ? 46.551 39.689 -38.004 1.00 86.69 285 GLN A O 1
ATOM 2413 N N . GLN A 1 286 ? 44.782 38.919 -36.886 1.00 84.06 286 GLN A N 1
ATOM 2414 C CA . GLN A 1 286 ? 44.142 38.281 -38.047 1.00 84.06 286 GLN A CA 1
ATOM 2415 C C . GLN A 1 286 ? 43.960 39.232 -39.236 1.00 84.06 286 GLN A C 1
ATOM 2417 O O . GLN A 1 286 ? 44.052 38.816 -40.390 1.00 84.06 286 GLN A O 1
ATOM 2422 N N . VAL A 1 287 ? 43.652 40.506 -38.973 1.00 86.88 287 VAL A N 1
ATOM 2423 C CA . VAL A 1 287 ? 43.533 41.517 -40.031 1.00 86.88 287 VAL A CA 1
ATOM 2424 C C . VAL A 1 287 ? 44.895 41.817 -40.663 1.00 86.88 287 VAL A C 1
ATOM 2426 O O . VAL A 1 287 ? 44.953 41.995 -41.879 1.00 86.88 287 VAL A O 1
ATOM 2429 N N . MET A 1 288 ? 45.971 41.854 -39.873 1.00 86.31 288 MET A N 1
ATOM 2430 C CA . MET A 1 288 ? 47.333 42.027 -40.388 1.00 86.31 288 MET A CA 1
ATOM 2431 C C . MET A 1 288 ? 47.812 40.786 -41.149 1.00 86.31 288 MET A C 1
ATOM 2433 O O . MET A 1 288 ? 48.233 40.920 -42.296 1.00 86.31 288 MET A O 1
ATOM 2437 N N . ASP A 1 289 ? 47.631 39.592 -40.585 1.00 86.94 289 ASP A N 1
ATOM 2438 C CA . ASP A 1 289 ? 48.033 38.325 -41.202 1.00 86.94 289 ASP A CA 1
ATOM 2439 C C . ASP A 1 289 ? 47.310 38.115 -42.541 1.00 86.94 289 ASP A C 1
ATOM 2441 O O . ASP A 1 289 ? 47.937 37.783 -43.540 1.00 86.94 289 ASP A O 1
ATOM 2445 N N . LYS A 1 290 ? 46.000 38.407 -42.622 1.00 84.62 290 LYS A N 1
ATOM 2446 C CA . LYS A 1 290 ? 45.259 38.350 -43.898 1.00 84.62 290 LYS A CA 1
ATOM 2447 C C . LYS A 1 290 ? 45.756 39.355 -44.934 1.00 84.62 290 LYS A C 1
ATOM 2449 O O . LYS A 1 290 ? 45.603 39.111 -46.129 1.00 84.62 290 LYS A O 1
ATOM 2454 N N . ARG A 1 291 ? 46.284 40.508 -44.513 1.00 81.00 291 ARG A N 1
ATOM 2455 C CA . ARG A 1 291 ? 46.889 41.476 -45.440 1.00 81.00 291 ARG A CA 1
ATOM 2456 C C . ARG A 1 291 ? 48.238 40.973 -45.954 1.00 81.00 291 ARG A C 1
ATOM 2458 O O . ARG A 1 291 ? 48.488 41.134 -47.141 1.00 81.00 291 ARG A O 1
ATOM 2465 N N . GLN A 1 292 ? 49.042 40.337 -45.102 1.00 81.62 292 GLN A N 1
ATOM 2466 C CA . GLN A 1 292 ? 50.306 39.701 -45.491 1.00 81.62 292 GLN A CA 1
ATOM 2467 C C . GLN A 1 292 ? 50.090 38.489 -46.401 1.00 81.62 292 GLN A C 1
ATOM 2469 O O . GLN A 1 292 ? 50.618 38.476 -47.503 1.00 81.62 292 GLN A O 1
ATOM 2474 N N . GLN A 1 293 ? 49.203 37.560 -46.038 1.00 80.94 293 GLN A N 1
ATOM 2475 C CA . GLN A 1 293 ? 48.873 36.398 -46.874 1.00 80.94 293 GLN A CA 1
ATOM 2476 C C . GLN A 1 293 ? 48.413 36.799 -48.278 1.00 80.94 293 GLN A C 1
ATOM 2478 O O . GLN A 1 293 ? 48.839 36.208 -49.262 1.00 80.94 293 GLN A O 1
ATOM 2483 N N . ARG A 1 294 ? 47.586 37.846 -48.400 1.00 78.81 294 ARG A N 1
ATOM 2484 C CA . ARG A 1 294 ? 47.170 38.355 -49.717 1.00 78.81 294 ARG A CA 1
ATOM 2485 C C . ARG A 1 294 ? 48.328 38.913 -50.546 1.00 78.81 294 ARG A C 1
ATOM 2487 O O . ARG A 1 294 ? 48.234 38.881 -51.769 1.00 78.81 294 ARG A O 1
ATOM 2494 N N . ALA A 1 295 ? 49.366 39.450 -49.909 1.00 78.00 295 ALA A N 1
ATOM 2495 C CA . ALA A 1 295 ? 50.571 39.894 -50.602 1.00 78.00 295 ALA A CA 1
ATOM 2496 C C . ALA A 1 295 ? 51.403 38.685 -51.070 1.00 78.00 295 ALA A C 1
ATOM 2498 O O . ALA A 1 295 ? 51.760 38.615 -52.244 1.00 78.00 295 ALA A O 1
ATOM 2499 N N . ASP A 1 296 ? 51.598 37.690 -50.202 1.00 80.00 296 ASP A N 1
ATOM 2500 C CA . ASP A 1 296 ? 52.388 36.487 -50.499 1.00 80.00 296 ASP A CA 1
ATOM 2501 C C . ASP A 1 296 ? 51.723 35.596 -51.576 1.00 80.00 296 ASP A C 1
ATOM 2503 O O . ASP A 1 296 ? 52.375 35.082 -52.488 1.00 80.00 296 ASP A O 1
ATOM 2507 N N . GLU A 1 297 ? 50.393 35.450 -51.536 1.00 79.94 297 GLU A N 1
ATOM 2508 C CA . GLU A 1 297 ? 49.600 34.730 -52.548 1.00 79.94 297 GLU A CA 1
ATOM 2509 C C . GLU A 1 297 ? 49.625 35.400 -53.930 1.00 79.94 297 GLU A C 1
ATOM 2511 O O . GLU A 1 297 ? 49.388 34.747 -54.950 1.00 79.94 297 GLU A O 1
ATOM 2516 N N . ALA A 1 298 ? 49.836 36.717 -53.985 1.00 76.06 298 ALA A N 1
ATOM 2517 C CA . ALA A 1 298 ? 49.995 37.426 -55.250 1.00 76.06 298 ALA A CA 1
ATOM 2518 C C . ALA A 1 298 ? 51.391 37.177 -55.841 1.00 76.06 298 ALA A C 1
ATOM 2520 O O . ALA A 1 298 ? 51.528 37.020 -57.054 1.00 76.06 298 ALA A O 1
ATOM 2521 N N . GLU A 1 299 ? 52.412 37.086 -54.988 1.00 76.25 299 GLU A N 1
ATOM 2522 C CA . GLU A 1 299 ? 53.793 36.850 -55.403 1.00 76.25 299 GLU A CA 1
ATOM 2523 C C . GLU A 1 299 ? 54.027 35.404 -55.872 1.00 76.25 299 GLU A C 1
ATOM 2525 O O . GLU A 1 299 ? 54.676 35.173 -56.891 1.00 76.25 299 GLU A O 1
ATOM 2530 N N . THR A 1 300 ? 53.444 34.424 -55.182 1.00 76.44 300 THR A N 1
ATOM 2531 C CA . THR A 1 300 ? 53.518 32.995 -55.550 1.00 76.44 300 THR A CA 1
ATOM 2532 C C . THR A 1 300 ? 52.841 32.703 -56.885 1.00 76.44 300 THR A C 1
ATOM 2534 O O . THR A 1 300 ? 53.461 32.102 -57.761 1.00 76.44 300 THR A O 1
ATOM 2537 N N . ARG A 1 301 ? 51.628 33.225 -57.111 1.00 75.62 301 ARG A N 1
ATOM 2538 C CA . ARG A 1 301 ? 50.932 33.081 -58.402 1.00 75.62 301 ARG A CA 1
ATOM 2539 C C . ARG A 1 301 ? 51.715 33.666 -59.578 1.00 75.62 301 ARG A C 1
ATOM 2541 O O . ARG A 1 301 ? 51.651 33.127 -60.680 1.00 75.62 301 ARG A O 1
ATOM 2548 N N . ALA A 1 302 ? 52.468 34.743 -59.359 1.00 72.06 302 ALA A N 1
ATOM 2549 C CA . ALA A 1 302 ? 53.332 35.307 -60.393 1.00 72.06 302 ALA A CA 1
ATOM 2550 C C . ALA A 1 302 ? 54.517 34.382 -60.736 1.00 72.06 302 ALA A C 1
ATOM 2552 O O . ALA A 1 302 ? 54.905 34.298 -61.902 1.00 72.06 302 ALA A O 1
ATOM 2553 N N . ARG A 1 303 ? 55.065 33.663 -59.747 1.00 73.75 303 ARG A N 1
ATOM 2554 C CA . ARG A 1 303 ? 56.176 32.712 -59.932 1.00 73.75 303 ARG A CA 1
ATOM 2555 C C . ARG A 1 303 ? 55.722 31.421 -60.614 1.00 73.75 303 ARG A C 1
ATOM 2557 O O . ARG A 1 303 ? 56.322 31.024 -61.607 1.00 73.75 303 ARG A O 1
ATOM 2564 N N . GLU A 1 304 ? 54.613 30.835 -60.169 1.00 73.12 304 GLU A N 1
ATOM 2565 C CA . GLU A 1 304 ? 54.054 29.603 -60.753 1.00 73.12 304 GLU A CA 1
ATOM 2566 C C . GLU A 1 304 ? 53.668 29.787 -62.230 1.00 73.12 304 GLU A C 1
ATOM 2568 O O . GLU A 1 304 ? 53.902 28.912 -63.063 1.00 73.12 304 GLU A O 1
ATOM 2573 N N . HIS A 1 305 ? 53.140 30.961 -62.591 1.00 68.12 305 HIS A N 1
ATOM 2574 C CA . HIS A 1 305 ? 52.832 31.291 -63.983 1.00 68.12 305 HIS A CA 1
ATOM 2575 C C . HIS A 1 305 ? 54.096 31.397 -64.859 1.00 68.12 305 HIS A C 1
ATOM 2577 O O . HIS A 1 305 ? 54.064 31.038 -66.037 1.00 68.12 305 HIS A O 1
ATOM 2583 N N . ALA A 1 306 ? 55.221 31.859 -64.304 1.00 64.25 306 ALA A N 1
ATOM 2584 C CA . ALA A 1 306 ? 56.499 31.910 -65.016 1.00 64.25 306 ALA A CA 1
ATOM 2585 C C . ALA A 1 306 ? 57.117 30.510 -65.199 1.00 64.25 306 ALA A C 1
ATOM 2587 O O . ALA A 1 306 ? 57.669 30.211 -66.258 1.00 64.25 306 ALA A O 1
ATOM 2588 N N . GLU A 1 307 ? 56.978 29.635 -64.201 1.00 65.38 307 GLU A N 1
ATOM 2589 C CA . GLU A 1 307 ? 57.484 28.255 -64.228 1.00 65.38 307 GLU A CA 1
ATOM 2590 C C . GLU A 1 307 ? 56.674 27.353 -65.174 1.00 65.38 307 GLU A C 1
ATOM 2592 O O . GLU A 1 307 ? 57.245 26.554 -65.921 1.00 65.38 307 GLU A O 1
ATOM 2597 N N . PHE A 1 308 ? 55.352 27.536 -65.230 1.00 62.44 308 PHE A N 1
ATOM 2598 C CA . PHE A 1 308 ? 54.474 26.816 -66.154 1.00 62.44 308 PHE A CA 1
ATOM 2599 C C . PHE A 1 308 ? 54.833 27.083 -67.625 1.00 62.44 308 PHE A C 1
ATOM 2601 O O . PHE A 1 308 ? 54.944 26.143 -68.415 1.00 62.44 308 PHE A O 1
ATOM 2608 N N . LEU A 1 309 ? 55.112 28.342 -67.982 1.00 59.53 309 LEU A N 1
ATOM 2609 C CA . LEU A 1 309 ? 55.528 28.727 -69.337 1.00 59.53 309 LEU A CA 1
ATOM 2610 C C . LEU A 1 309 ? 56.881 28.121 -69.750 1.00 59.53 309 LEU A C 1
ATOM 2612 O O . LEU A 1 309 ? 57.091 27.859 -70.932 1.00 59.53 309 LEU A O 1
ATOM 2616 N N . ALA A 1 310 ? 57.782 27.856 -68.799 1.00 58.22 310 ALA A N 1
ATOM 2617 C CA . ALA A 1 310 ? 59.083 27.240 -69.067 1.00 58.22 310 ALA A CA 1
ATOM 2618 C C . ALA A 1 310 ? 58.998 25.718 -69.302 1.00 58.22 310 ALA A C 1
ATOM 2620 O O . ALA A 1 310 ? 59.842 25.151 -69.992 1.00 58.22 310 ALA A O 1
ATOM 2621 N N . SER A 1 311 ? 57.976 25.057 -68.749 1.00 56.59 311 SER A N 1
ATOM 2622 C CA . SER A 1 311 ? 57.800 23.597 -68.822 1.00 56.59 311 SER A CA 1
ATOM 2623 C C . SER A 1 311 ? 57.170 23.086 -70.128 1.00 56.59 311 SER A C 1
ATOM 2625 O O . SER A 1 311 ? 57.243 21.896 -70.423 1.00 56.59 311 SER A O 1
ATOM 2627 N N . LEU A 1 312 ? 56.590 23.984 -70.931 1.00 54.41 312 LEU A N 1
ATOM 2628 C CA . LEU A 1 312 ? 55.829 23.668 -72.147 1.00 54.41 312 LEU A CA 1
ATOM 2629 C C . LEU A 1 312 ? 56.692 23.488 -73.414 1.00 54.41 312 LEU A C 1
ATOM 2631 O O . LEU A 1 312 ? 56.153 23.171 -74.467 1.00 54.41 312 LEU A O 1
ATOM 2635 N N . SER A 1 313 ? 58.015 23.686 -73.340 1.00 53.59 313 SER A N 1
ATOM 2636 C CA . SER A 1 313 ? 58.910 23.716 -74.512 1.00 53.59 313 SER A CA 1
ATOM 2637 C C . SER A 1 313 ? 59.646 22.406 -74.840 1.00 53.59 313 SER A C 1
ATOM 2639 O O . SER A 1 313 ? 60.389 22.381 -75.817 1.00 53.59 313 SER A O 1
ATOM 2641 N N . ASN A 1 314 ? 59.469 21.321 -74.069 1.00 51.06 314 ASN A N 1
ATOM 2642 C CA . ASN A 1 314 ? 60.385 20.164 -74.112 1.00 51.06 314 ASN A CA 1
ATOM 2643 C C . ASN A 1 314 ? 59.749 18.776 -74.339 1.00 51.06 314 ASN A C 1
ATOM 2645 O O . ASN A 1 314 ? 60.404 17.766 -74.082 1.00 51.06 314 ASN A O 1
ATOM 2649 N N . THR A 1 315 ? 58.505 18.664 -74.811 1.00 57.06 315 THR A N 1
ATOM 2650 C CA . THR A 1 315 ? 57.797 17.365 -74.784 1.00 57.06 315 THR A CA 1
ATOM 2651 C C . THR A 1 315 ? 56.984 17.035 -76.037 1.00 57.06 315 THR A C 1
ATOM 2653 O O . THR A 1 315 ? 55.856 16.582 -75.899 1.00 57.06 315 THR A O 1
ATOM 2656 N N . ASP A 1 316 ? 57.537 17.193 -77.244 1.00 50.16 316 ASP A N 1
ATOM 2657 C CA . ASP A 1 316 ? 56.792 16.860 -78.478 1.00 50.16 316 ASP A CA 1
ATOM 2658 C C . ASP A 1 316 ? 57.254 15.579 -79.213 1.00 50.16 316 ASP A C 1
ATOM 2660 O O . ASP A 1 316 ? 56.548 15.125 -80.104 1.00 50.16 316 ASP A O 1
ATOM 2664 N N . ASP A 1 317 ? 58.335 14.895 -78.798 1.00 53.62 317 ASP A N 1
ATOM 2665 C CA . ASP A 1 317 ? 58.852 13.700 -79.521 1.00 53.62 317 ASP A CA 1
ATOM 2666 C C . ASP A 1 317 ? 58.925 12.385 -78.708 1.00 53.62 317 ASP A C 1
ATOM 2668 O O . ASP A 1 317 ? 59.331 11.330 -79.204 1.00 53.62 317 ASP A O 1
ATOM 2672 N N . ILE A 1 318 ? 58.453 12.398 -77.459 1.00 55.75 318 ILE A N 1
ATOM 2673 C CA . ILE A 1 318 ? 58.186 11.183 -76.656 1.00 55.75 318 ILE A CA 1
ATOM 2674 C C . ILE A 1 318 ? 56.750 10.657 -76.912 1.00 55.75 318 ILE A C 1
ATOM 2676 O O . ILE A 1 318 ? 56.393 9.509 -76.618 1.00 55.75 318 ILE A O 1
ATOM 2680 N N . ASP A 1 319 ? 55.925 11.485 -77.543 1.00 57.25 319 ASP A N 1
ATOM 2681 C CA . ASP A 1 319 ? 54.481 11.483 -77.378 1.00 57.25 319 ASP A CA 1
ATOM 2682 C C . ASP A 1 319 ? 53.741 10.435 -78.223 1.00 57.25 319 ASP A C 1
ATOM 2684 O O . ASP A 1 319 ? 52.646 10.008 -77.859 1.00 57.25 319 ASP A O 1
ATOM 2688 N N . GLU A 1 320 ? 54.344 9.949 -79.310 1.00 55.16 320 GLU A N 1
ATOM 2689 C CA . GLU A 1 320 ? 53.731 8.967 -80.219 1.00 55.16 320 GLU A CA 1
ATOM 2690 C C . GLU A 1 320 ? 53.901 7.518 -79.705 1.00 55.16 320 GLU A C 1
ATOM 2692 O O . GLU A 1 320 ? 52.958 6.719 -79.691 1.00 55.16 320 GLU A O 1
ATOM 2697 N N . LYS A 1 321 ? 55.100 7.173 -79.204 1.00 58.78 321 LYS A N 1
ATOM 2698 C CA . LYS A 1 321 ? 55.398 5.851 -78.609 1.00 58.78 321 LYS A CA 1
ATOM 2699 C C . LYS A 1 321 ? 54.836 5.724 -77.199 1.00 58.78 321 LYS A C 1
ATOM 2701 O O . LYS A 1 321 ? 54.358 4.649 -76.821 1.00 58.78 321 LYS A O 1
ATOM 2706 N N . GLU A 1 322 ? 54.835 6.812 -76.434 1.00 62.81 322 GLU A N 1
ATOM 2707 C CA . GLU A 1 322 ? 54.082 6.850 -75.191 1.00 62.81 322 GLU A CA 1
ATOM 2708 C C . GLU A 1 322 ? 52.579 6.834 -75.440 1.00 62.81 322 GLU A C 1
ATOM 2710 O O . GLU A 1 322 ? 51.908 6.118 -74.712 1.00 62.81 322 GLU A O 1
ATOM 2715 N N . ARG A 1 323 ? 52.020 7.473 -76.482 1.00 64.88 323 ARG A N 1
ATOM 2716 C CA . ARG A 1 323 ? 50.577 7.357 -76.792 1.00 64.88 323 ARG A CA 1
ATOM 2717 C C . ARG A 1 323 ? 50.110 5.917 -76.953 1.00 64.88 323 ARG A C 1
ATOM 2719 O O . ARG A 1 323 ? 49.059 5.569 -76.423 1.00 64.88 323 ARG A O 1
ATOM 2726 N N . GLN A 1 324 ? 50.875 5.066 -77.636 1.00 67.88 324 GLN A N 1
ATOM 2727 C CA . GLN A 1 324 ? 50.494 3.663 -77.834 1.00 67.88 324 GLN A CA 1
ATOM 2728 C C . GLN A 1 324 ? 50.600 2.833 -76.545 1.00 67.88 324 GLN A C 1
ATOM 2730 O O . GLN A 1 324 ? 49.672 2.090 -76.218 1.00 67.88 324 GLN A O 1
ATOM 2735 N N . ARG A 1 325 ? 51.682 2.998 -75.767 1.00 73.38 325 ARG A N 1
ATOM 2736 C CA . ARG A 1 325 ? 51.822 2.357 -74.442 1.00 73.38 325 ARG A CA 1
ATOM 2737 C C . ARG A 1 325 ? 50.770 2.866 -73.453 1.00 73.38 325 ARG A C 1
ATOM 2739 O O . ARG A 1 325 ? 50.146 2.062 -72.767 1.00 73.38 325 ARG A O 1
ATOM 2746 N N . ARG A 1 326 ? 50.515 4.176 -73.438 1.00 73.69 326 ARG A N 1
ATOM 2747 C CA . ARG A 1 326 ? 49.450 4.833 -72.669 1.00 73.69 326 ARG A CA 1
ATOM 2748 C C . ARG A 1 326 ? 48.091 4.282 -73.079 1.00 73.69 326 ARG A C 1
ATOM 2750 O O . ARG A 1 326 ? 47.330 3.940 -72.196 1.00 73.69 326 ARG A O 1
ATOM 2757 N N . MET A 1 327 ? 47.800 4.103 -74.369 1.00 78.69 327 MET A N 1
ATOM 2758 C CA . MET A 1 327 ? 46.527 3.532 -74.837 1.00 78.69 327 MET A CA 1
ATOM 2759 C C . MET A 1 327 ? 46.316 2.076 -74.404 1.00 78.69 327 MET A C 1
ATOM 2761 O O . MET A 1 327 ? 45.207 1.722 -74.009 1.00 78.69 327 MET A O 1
ATOM 2765 N N . HIS A 1 328 ? 47.345 1.225 -74.462 1.00 80.69 328 HIS A N 1
ATOM 2766 C CA . HI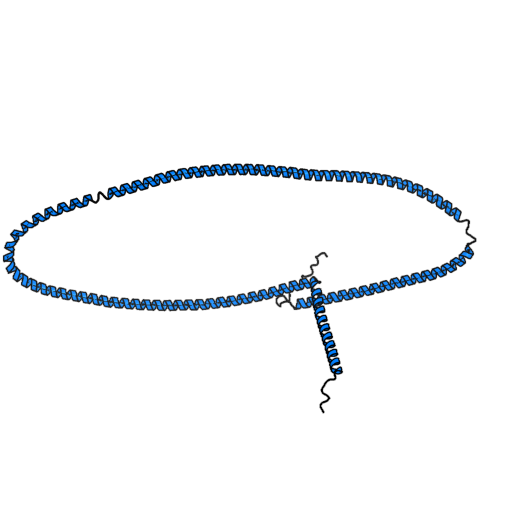S A 1 328 ? 47.234 -0.161 -73.988 1.00 80.69 328 HIS A CA 1
ATOM 2767 C C . HIS A 1 328 ? 47.023 -0.219 -72.473 1.00 80.69 328 HIS A C 1
ATOM 2769 O O . HIS A 1 328 ? 46.047 -0.808 -72.010 1.00 80.69 328 HIS A O 1
ATOM 2775 N N . MET A 1 329 ? 47.881 0.472 -71.717 1.00 82.06 329 MET A N 1
ATOM 2776 C CA . MET A 1 329 ? 47.758 0.592 -70.264 1.00 82.06 329 MET A CA 1
ATOM 2777 C C . MET A 1 329 ? 46.423 1.223 -69.866 1.00 82.06 329 MET A C 1
ATOM 2779 O O . MET A 1 329 ? 45.824 0.818 -68.882 1.00 82.06 329 MET A O 1
ATOM 2783 N N . LEU A 1 330 ? 45.908 2.177 -70.643 1.00 84.44 330 LEU A N 1
ATOM 2784 C CA . LEU A 1 330 ? 44.616 2.813 -70.409 1.00 84.44 330 LEU A CA 1
ATOM 2785 C C . LEU A 1 330 ? 43.463 1.843 -70.652 1.00 84.44 330 LEU A C 1
ATOM 2787 O O . LEU A 1 330 ? 42.525 1.858 -69.870 1.00 84.44 330 LEU A O 1
ATOM 2791 N N . LYS A 1 331 ? 43.535 0.957 -71.652 1.00 85.88 331 LYS A N 1
ATOM 2792 C CA . LYS A 1 331 ? 42.527 -0.098 -71.857 1.00 85.88 331 LYS A CA 1
ATOM 2793 C C . LYS A 1 331 ? 42.559 -1.165 -70.763 1.00 85.88 331 LYS A C 1
ATOM 2795 O O . LYS A 1 331 ? 41.502 -1.611 -70.326 1.00 85.88 331 LYS A O 1
ATOM 2800 N N . GLU A 1 332 ? 43.740 -1.585 -70.316 1.00 85.06 332 GLU A N 1
ATOM 2801 C CA . GLU A 1 332 ? 43.876 -2.530 -69.197 1.00 85.06 332 GLU A CA 1
ATOM 2802 C C . GLU A 1 332 ? 43.419 -1.906 -67.879 1.00 85.06 332 GLU A C 1
ATOM 2804 O O . GLU A 1 332 ? 42.641 -2.518 -67.150 1.00 85.06 332 GLU A O 1
ATOM 2809 N N . ASN A 1 333 ? 43.805 -0.655 -67.625 1.00 87.38 333 ASN A N 1
ATOM 2810 C CA . ASN A 1 333 ? 43.328 0.113 -66.482 1.00 87.38 333 ASN A CA 1
ATOM 2811 C C . ASN A 1 333 ? 41.821 0.354 -66.564 1.00 87.38 333 ASN A C 1
ATOM 2813 O O . ASN A 1 333 ? 41.158 0.231 -65.547 1.00 87.38 333 ASN A O 1
ATOM 2817 N N . GLN A 1 334 ? 41.257 0.637 -67.743 1.00 87.19 334 GLN A N 1
ATOM 2818 C CA . GLN A 1 334 ? 39.807 0.741 -67.936 1.00 87.19 334 GLN A CA 1
ATOM 2819 C C . GLN A 1 334 ? 39.121 -0.573 -67.581 1.00 87.19 334 GLN A C 1
ATOM 2821 O O . GLN A 1 334 ? 38.227 -0.565 -66.752 1.00 87.19 334 GLN A O 1
ATOM 2826 N N . ARG A 1 335 ? 39.594 -1.714 -68.097 1.00 88.44 335 ARG A N 1
ATOM 2827 C CA . ARG A 1 335 ? 39.034 -3.030 -67.746 1.00 88.44 335 ARG A CA 1
ATOM 2828 C C . ARG A 1 335 ? 39.149 -3.340 -66.254 1.00 88.44 335 ARG A C 1
ATOM 2830 O O . ARG A 1 335 ? 38.216 -3.887 -65.675 1.00 88.44 335 ARG A O 1
ATOM 2837 N N . TYR A 1 336 ? 40.274 -3.001 -65.630 1.00 90.25 336 TYR A N 1
ATOM 2838 C CA . TYR A 1 336 ? 40.479 -3.184 -64.195 1.00 90.25 336 TYR A CA 1
ATOM 2839 C C . TYR A 1 336 ? 39.572 -2.265 -63.364 1.00 90.25 336 TYR A C 1
ATOM 2841 O O . TYR A 1 336 ? 38.974 -2.714 -62.389 1.00 90.25 336 TYR A O 1
ATOM 2849 N N . LEU A 1 337 ? 39.421 -1.001 -63.766 1.00 89.56 337 LEU A N 1
ATOM 2850 C CA . LEU A 1 337 ? 38.510 -0.044 -63.141 1.00 89.56 337 LEU A CA 1
ATOM 2851 C C . LEU A 1 337 ? 37.054 -0.470 -63.323 1.00 89.56 337 LEU A C 1
ATOM 2853 O O . LEU A 1 337 ? 36.311 -0.445 -62.351 1.00 89.56 337 LEU A O 1
ATOM 2857 N N . ASP A 1 338 ? 36.659 -0.932 -64.507 1.00 90.19 338 ASP A N 1
ATOM 2858 C CA . ASP A 1 338 ? 35.319 -1.452 -64.786 1.00 90.19 338 ASP A CA 1
ATOM 2859 C C . ASP A 1 338 ? 35.030 -2.697 -63.938 1.00 90.19 338 ASP A C 1
ATOM 2861 O O . ASP A 1 338 ? 33.967 -2.795 -63.328 1.00 90.19 338 ASP A O 1
ATOM 2865 N N . ALA A 1 339 ? 35.998 -3.611 -63.806 1.00 90.31 339 ALA A N 1
ATOM 2866 C CA . ALA A 1 339 ? 35.889 -4.764 -62.915 1.00 90.31 339 ALA A CA 1
ATOM 2867 C C . ALA A 1 339 ? 35.793 -4.344 -61.437 1.00 90.31 339 ALA A C 1
ATOM 2869 O O . ALA A 1 339 ? 34.984 -4.896 -60.693 1.00 90.31 339 ALA A O 1
ATOM 2870 N N . GLN A 1 340 ? 36.560 -3.338 -61.006 1.00 90.62 340 GLN A N 1
ATOM 2871 C CA . GLN A 1 340 ? 36.494 -2.801 -59.646 1.00 90.62 340 GLN A CA 1
ATOM 2872 C C . GLN A 1 340 ? 35.167 -2.072 -59.383 1.00 90.62 340 GLN A C 1
ATOM 2874 O O . GLN A 1 340 ? 34.615 -2.173 -58.286 1.00 90.62 340 GLN A O 1
ATOM 2879 N N . ILE A 1 341 ? 34.631 -1.356 -60.374 1.00 90.75 341 ILE A N 1
ATOM 2880 C CA . ILE A 1 341 ? 33.316 -0.711 -60.319 1.00 90.75 341 ILE A CA 1
ATOM 2881 C C . ILE A 1 341 ? 32.230 -1.781 -60.216 1.00 90.75 341 ILE A C 1
ATOM 2883 O O . ILE A 1 341 ? 31.406 -1.691 -59.309 1.00 90.75 341 ILE A O 1
ATOM 2887 N N . ALA A 1 342 ? 32.266 -2.814 -61.062 1.00 92.44 342 ALA A N 1
ATOM 2888 C CA . ALA A 1 342 ? 31.316 -3.923 -61.035 1.00 92.44 342 ALA A CA 1
ATOM 2889 C C . ALA A 1 342 ? 31.377 -4.697 -59.709 1.00 92.44 342 ALA A C 1
ATOM 2891 O O . ALA A 1 342 ? 30.342 -4.973 -59.111 1.00 92.44 342 ALA A O 1
ATOM 2892 N N . GLN A 1 343 ? 32.576 -4.971 -59.185 1.00 92.94 343 GLN A N 1
ATOM 2893 C CA . GLN A 1 343 ? 32.751 -5.607 -57.877 1.00 92.94 343 GLN A CA 1
ATOM 2894 C C . GLN A 1 343 ? 32.192 -4.735 -56.746 1.00 92.94 343 GLN A C 1
ATOM 2896 O O . GLN A 1 343 ? 31.489 -5.237 -55.873 1.00 92.94 343 GLN A O 1
ATOM 2901 N N . ARG A 1 344 ? 32.467 -3.424 -56.755 1.00 91.00 344 ARG A N 1
ATOM 2902 C CA . ARG A 1 344 ? 31.919 -2.490 -55.759 1.00 91.00 344 ARG A CA 1
ATOM 2903 C C . ARG A 1 344 ? 30.404 -2.349 -55.876 1.00 91.00 344 ARG A C 1
ATOM 2905 O O . ARG A 1 344 ? 29.750 -2.172 -54.855 1.00 91.00 344 ARG A O 1
ATOM 2912 N N . GLN A 1 345 ? 29.848 -2.394 -57.084 1.00 93.19 345 GLN A N 1
ATOM 2913 C CA . GLN A 1 345 ? 28.401 -2.405 -57.307 1.00 93.19 345 GLN A CA 1
ATOM 2914 C C . GLN A 1 345 ? 27.788 -3.692 -56.753 1.00 93.19 345 GLN A C 1
ATOM 2916 O O . GLN A 1 345 ? 26.910 -3.601 -55.908 1.00 93.19 345 GLN A O 1
ATOM 2921 N N . ALA A 1 346 ? 28.340 -4.860 -57.092 1.00 93.44 346 ALA A N 1
ATOM 2922 C CA . ALA A 1 346 ? 27.889 -6.145 -56.561 1.00 93.44 346 ALA A CA 1
ATOM 2923 C C . ALA A 1 346 ? 27.978 -6.216 -55.027 1.00 93.44 346 ALA A C 1
ATOM 2925 O O . ALA A 1 346 ? 27.057 -6.702 -54.385 1.00 93.44 346 ALA A O 1
ATOM 2926 N N . GLN A 1 347 ? 29.044 -5.681 -54.419 1.00 92.31 347 GLN A N 1
ATOM 2927 C CA . GLN A 1 347 ? 29.155 -5.575 -52.959 1.00 92.31 347 GLN A CA 1
ATOM 2928 C C . GLN A 1 347 ? 28.097 -4.643 -52.364 1.00 92.31 347 GLN A C 1
ATOM 2930 O O . GLN A 1 347 ? 27.491 -4.980 -51.356 1.00 92.31 347 GLN A O 1
ATOM 2935 N N . LYS A 1 348 ? 27.852 -3.480 -52.982 1.00 93.25 348 LYS A N 1
ATOM 2936 C CA . LYS A 1 348 ? 26.802 -2.554 -52.534 1.00 93.25 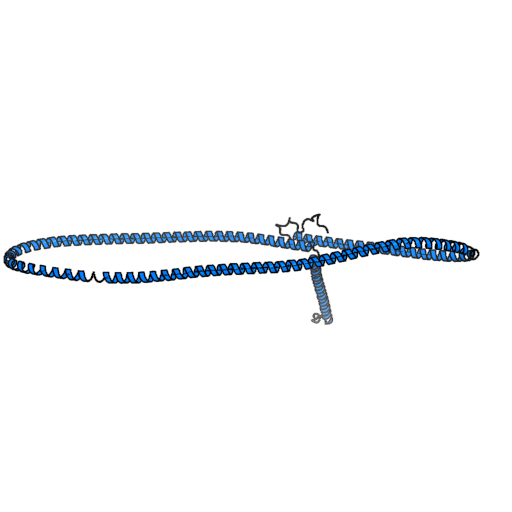348 LYS A CA 1
ATOM 2937 C C . LYS A 1 348 ? 25.414 -3.170 -52.649 1.00 93.25 348 LYS A C 1
ATOM 2939 O O . LYS A 1 348 ? 24.594 -2.935 -51.768 1.00 93.25 348 LYS A O 1
ATOM 2944 N N . ASP A 1 349 ? 25.151 -3.908 -53.718 1.00 93.06 349 ASP A N 1
ATOM 2945 C CA . ASP A 1 349 ? 23.867 -4.563 -53.939 1.00 93.06 349 ASP A CA 1
ATOM 2946 C C . ASP A 1 349 ? 23.684 -5.733 -52.964 1.00 93.06 349 ASP A C 1
ATOM 2948 O O . ASP A 1 349 ? 22.652 -5.788 -52.306 1.00 93.06 349 ASP A O 1
ATOM 2952 N N . ALA A 1 350 ? 24.721 -6.546 -52.726 1.00 93.25 350 ALA A N 1
ATOM 2953 C CA . ALA A 1 350 ? 24.714 -7.565 -51.675 1.00 93.25 350 ALA A CA 1
ATOM 2954 C C . ALA A 1 350 ? 24.457 -6.956 -50.286 1.00 93.25 350 ALA A C 1
ATOM 2956 O O . ALA A 1 350 ? 23.539 -7.378 -49.601 1.00 93.25 350 ALA A O 1
ATOM 2957 N N . SER A 1 351 ? 25.166 -5.885 -49.905 1.00 92.12 351 SER A N 1
ATOM 2958 C CA . SER A 1 351 ? 24.921 -5.205 -48.622 1.00 92.12 351 SER A CA 1
ATOM 2959 C C . SER A 1 351 ? 23.523 -4.589 -48.518 1.00 92.12 351 SER A C 1
ATOM 2961 O O . SER A 1 351 ? 22.971 -4.488 -47.425 1.00 92.12 351 SER A O 1
ATOM 2963 N N . ARG A 1 352 ? 22.938 -4.135 -49.635 1.00 93.50 352 ARG A N 1
ATOM 2964 C CA . ARG A 1 352 ? 21.554 -3.638 -49.662 1.00 93.50 352 ARG A CA 1
ATOM 2965 C C . ARG A 1 352 ? 20.552 -4.764 -49.476 1.00 93.50 352 ARG A C 1
ATOM 2967 O O . ARG A 1 352 ? 19.547 -4.549 -48.804 1.00 93.50 352 ARG A O 1
ATOM 2974 N N . ASP A 1 353 ? 20.803 -5.915 -50.083 1.00 93.12 353 ASP A N 1
ATOM 2975 C CA . ASP A 1 353 ? 19.946 -7.083 -49.940 1.00 93.12 353 ASP A CA 1
ATOM 2976 C C . ASP A 1 353 ? 20.067 -7.680 -48.532 1.00 93.12 353 ASP A C 1
ATOM 2978 O O . ASP A 1 353 ? 19.030 -7.917 -47.920 1.00 93.12 353 ASP A O 1
ATOM 2982 N N . ASP A 1 354 ? 21.273 -7.756 -47.960 1.00 93.00 354 ASP A N 1
ATOM 2983 C CA . ASP A 1 354 ? 21.507 -8.139 -46.559 1.00 93.00 354 ASP A CA 1
ATOM 2984 C C . ASP A 1 354 ? 20.748 -7.208 -45.597 1.00 93.00 354 ASP A C 1
ATOM 2986 O O . ASP A 1 354 ? 19.998 -7.659 -44.730 1.00 93.00 354 ASP A O 1
ATOM 2990 N N . TRP A 1 355 ? 20.850 -5.889 -45.802 1.00 92.81 355 TRP A N 1
ATOM 2991 C CA . TRP A 1 355 ? 20.118 -4.904 -44.999 1.00 92.81 355 TRP A CA 1
ATOM 2992 C C . TRP A 1 355 ? 18.598 -5.058 -45.126 1.00 92.81 355 TRP A C 1
ATOM 2994 O O . TRP A 1 355 ? 17.868 -4.926 -44.143 1.00 92.81 355 TRP A O 1
ATOM 3004 N N . ARG A 1 356 ? 18.094 -5.352 -46.332 1.00 92.12 356 ARG A N 1
ATOM 3005 C CA . ARG A 1 356 ? 16.666 -5.633 -46.539 1.00 92.12 356 ARG A CA 1
ATOM 3006 C C . ARG A 1 356 ? 16.250 -6.903 -45.812 1.00 92.12 356 ARG A C 1
ATOM 3008 O O . ARG A 1 356 ? 15.199 -6.886 -45.178 1.00 92.12 356 ARG A O 1
ATOM 3015 N N . THR A 1 357 ? 17.044 -7.970 -45.884 1.00 93.62 357 THR A N 1
ATOM 3016 C CA . THR A 1 357 ? 16.740 -9.219 -45.181 1.00 93.62 357 THR A CA 1
ATOM 3017 C C . THR A 1 357 ? 16.739 -9.013 -43.671 1.00 93.62 357 THR A C 1
ATOM 3019 O O . THR A 1 357 ? 15.743 -9.345 -43.032 1.00 93.62 357 THR A O 1
ATOM 3022 N N . GLU A 1 358 ? 17.748 -8.340 -43.111 1.00 92.62 358 GLU A N 1
ATOM 3023 C CA . GLU A 1 358 ? 17.810 -8.006 -41.683 1.00 92.62 358 GLU A CA 1
ATOM 3024 C C . GLU A 1 358 ? 16.606 -7.163 -41.246 1.00 92.62 358 GLU A C 1
ATOM 3026 O O . GLU A 1 358 ? 15.987 -7.447 -40.222 1.00 92.62 358 GLU A O 1
ATOM 3031 N N . LEU A 1 359 ? 16.216 -6.161 -42.043 1.00 93.12 359 LEU A N 1
ATOM 3032 C CA . LEU A 1 359 ? 15.035 -5.345 -41.761 1.00 93.12 359 LEU A CA 1
ATOM 3033 C C . LEU A 1 359 ? 13.753 -6.188 -41.771 1.00 93.12 359 LEU A C 1
ATOM 3035 O O . LEU A 1 359 ? 12.907 -6.030 -40.891 1.00 93.12 359 LEU A O 1
ATOM 3039 N N . THR A 1 360 ? 13.593 -7.088 -42.745 1.00 93.88 360 THR A N 1
ATOM 3040 C CA . THR A 1 360 ? 12.416 -7.967 -42.810 1.00 93.88 360 THR A CA 1
ATOM 3041 C C . THR A 1 360 ? 12.368 -8.960 -41.650 1.00 93.88 360 THR A C 1
ATOM 3043 O O . THR A 1 360 ? 11.291 -9.213 -41.111 1.00 93.88 360 THR A O 1
ATOM 3046 N N . GLU A 1 361 ? 13.518 -9.479 -41.216 1.00 92.88 361 GLU A N 1
ATOM 3047 C CA . GLU A 1 361 ? 13.626 -10.354 -40.047 1.00 92.88 361 GLU A CA 1
ATOM 3048 C C . GLU A 1 361 ? 13.288 -9.603 -38.756 1.00 92.88 361 GLU A C 1
ATOM 3050 O O . GLU A 1 361 ? 12.506 -10.099 -37.944 1.00 92.88 361 GLU A O 1
ATOM 3055 N N . GLN A 1 362 ? 13.795 -8.378 -38.590 1.00 92.12 362 GLN A N 1
ATOM 3056 C CA . GLN A 1 362 ? 13.462 -7.518 -37.452 1.00 92.12 362 GLN A CA 1
ATOM 3057 C C . GLN A 1 362 ? 11.964 -7.207 -37.403 1.00 92.12 362 GLN A C 1
ATOM 3059 O O . GLN A 1 362 ? 11.344 -7.386 -36.358 1.00 92.12 362 GLN A O 1
ATOM 3064 N N . GLN A 1 363 ? 11.350 -6.847 -38.533 1.00 93.69 363 GLN A N 1
ATOM 3065 C CA . GLN A 1 363 ? 9.903 -6.614 -38.611 1.00 93.69 363 GLN A CA 1
ATOM 3066 C C . GLN A 1 363 ? 9.088 -7.870 -38.275 1.00 93.69 363 GLN A C 1
ATOM 3068 O O . GLN A 1 363 ? 8.059 -7.788 -37.602 1.00 93.69 363 GLN A O 1
ATOM 3073 N N . ALA A 1 364 ? 9.534 -9.047 -38.721 1.00 93.19 364 ALA A N 1
ATOM 3074 C CA . ALA A 1 364 ? 8.883 -10.308 -38.382 1.00 93.19 364 ALA A CA 1
ATOM 3075 C C . ALA A 1 364 ? 8.988 -10.620 -36.878 1.00 93.19 364 ALA A C 1
ATOM 3077 O O . ALA A 1 364 ? 8.008 -11.072 -36.280 1.00 93.19 364 ALA A O 1
ATOM 3078 N N . LEU A 1 365 ? 10.141 -10.347 -36.258 1.00 92.19 365 LEU A N 1
ATOM 3079 C CA . LEU A 1 365 ? 10.354 -10.504 -34.817 1.00 92.19 365 LEU A CA 1
ATOM 3080 C C . LEU A 1 365 ? 9.518 -9.517 -33.998 1.00 92.19 365 LEU A C 1
ATOM 3082 O O . LEU A 1 365 ? 8.896 -9.926 -33.018 1.00 92.19 365 LEU A O 1
ATOM 3086 N N . GLU A 1 366 ? 9.462 -8.248 -34.404 1.00 90.75 366 GLU A N 1
ATOM 3087 C CA . GLU A 1 366 ? 8.613 -7.230 -33.776 1.00 90.75 366 GLU A CA 1
ATOM 3088 C C . GLU A 1 366 ? 7.147 -7.648 -33.822 1.00 90.75 366 GLU A C 1
ATOM 3090 O O . GLU A 1 366 ? 6.495 -7.708 -32.782 1.00 90.75 366 GLU A O 1
ATOM 3095 N N . LYS A 1 367 ? 6.654 -8.055 -34.994 1.00 93.94 367 LYS A N 1
ATOM 3096 C CA . LYS A 1 367 ? 5.277 -8.525 -35.154 1.00 93.94 367 LYS A CA 1
ATOM 3097 C C . LYS A 1 367 ? 4.982 -9.764 -34.307 1.00 93.94 367 LYS A C 1
ATOM 3099 O O . LYS A 1 367 ? 3.946 -9.830 -33.652 1.00 93.94 367 LYS A O 1
ATOM 3104 N N . ALA A 1 368 ? 5.895 -10.735 -34.268 1.00 91.56 368 ALA A N 1
ATOM 3105 C CA . ALA A 1 368 ? 5.743 -11.915 -33.417 1.00 91.56 368 ALA A CA 1
ATOM 3106 C C . ALA A 1 368 ? 5.705 -11.546 -31.923 1.00 91.56 368 ALA A C 1
ATOM 3108 O O . ALA A 1 368 ? 4.971 -12.164 -31.147 1.00 91.56 368 ALA A O 1
ATOM 3109 N N . ASN A 1 369 ? 6.478 -10.536 -31.519 1.00 90.88 369 ASN A N 1
ATOM 3110 C CA . ASN A 1 369 ? 6.478 -10.015 -30.160 1.00 90.88 369 ASN A CA 1
ATOM 3111 C C . ASN A 1 369 ? 5.160 -9.291 -29.838 1.00 90.88 369 ASN A C 1
ATOM 3113 O O . ASN A 1 369 ? 4.533 -9.587 -28.822 1.00 90.88 369 ASN A O 1
ATOM 3117 N N . GLU A 1 370 ? 4.681 -8.421 -30.729 1.00 91.88 370 GLU A N 1
ATOM 3118 C CA . GLU A 1 370 ? 3.381 -7.749 -30.611 1.00 91.88 370 GLU A CA 1
ATOM 3119 C C . GLU A 1 370 ? 2.224 -8.750 -30.509 1.00 91.88 370 GLU A C 1
ATOM 3121 O O . GLU A 1 370 ? 1.393 -8.644 -29.604 1.00 91.88 370 GLU A O 1
ATOM 3126 N N . ASP A 1 371 ? 2.207 -9.771 -31.369 1.00 93.00 371 ASP A N 1
ATOM 3127 C CA . ASP A 1 371 ? 1.208 -10.840 -31.343 1.00 93.00 371 ASP A CA 1
ATOM 3128 C C . ASP A 1 371 ? 1.254 -11.620 -30.020 1.00 93.00 371 ASP A C 1
ATOM 3130 O O . ASP A 1 371 ? 0.212 -11.995 -29.470 1.00 93.00 371 ASP A O 1
ATOM 3134 N N . ARG A 1 372 ? 2.452 -11.865 -29.471 1.00 92.56 372 ARG A N 1
ATOM 3135 C CA . ARG A 1 372 ? 2.613 -12.522 -28.166 1.00 92.56 372 ARG A CA 1
ATOM 3136 C C . ARG A 1 372 ? 2.091 -11.644 -27.031 1.00 92.56 372 ARG A C 1
ATOM 3138 O O . ARG A 1 372 ? 1.350 -12.145 -26.188 1.00 92.56 372 ARG A O 1
ATOM 3145 N N . ILE A 1 373 ? 2.405 -10.347 -27.033 1.00 93.44 373 ILE A N 1
ATOM 3146 C CA . ILE A 1 373 ? 1.863 -9.384 -26.061 1.00 93.44 373 ILE A CA 1
ATOM 3147 C C . ILE A 1 373 ? 0.335 -9.353 -26.152 1.00 93.44 373 ILE A C 1
ATOM 3149 O O . ILE A 1 373 ? -0.334 -9.401 -25.123 1.00 93.44 373 ILE A O 1
ATOM 3153 N N . ALA A 1 374 ? -0.233 -9.319 -27.359 1.00 92.88 374 ALA A N 1
ATOM 3154 C CA . ALA A 1 374 ? -1.679 -9.301 -27.563 1.00 92.88 374 ALA A CA 1
ATOM 3155 C C . ALA A 1 374 ? -2.363 -10.568 -27.022 1.00 92.88 374 ALA A C 1
ATOM 3157 O O . ALA A 1 374 ? -3.404 -10.469 -26.371 1.00 92.88 374 ALA A O 1
ATOM 3158 N N . LYS A 1 375 ? -1.767 -11.749 -27.232 1.00 93.81 375 LYS A N 1
ATOM 3159 C CA . LYS A 1 375 ? -2.265 -13.021 -26.678 1.00 93.81 375 LYS A CA 1
ATOM 3160 C C . LYS A 1 375 ? -2.245 -13.034 -25.151 1.00 93.81 375 LYS A C 1
ATOM 3162 O O . LYS A 1 375 ? -3.248 -13.394 -24.539 1.00 93.81 375 LYS A O 1
ATOM 3167 N N . GLU A 1 376 ? -1.138 -12.617 -24.540 1.00 92.50 376 GLU A N 1
ATOM 3168 C CA . GLU A 1 376 ? -1.018 -12.528 -23.078 1.00 92.50 376 GLU A CA 1
ATOM 3169 C C . GLU A 1 376 ? -2.002 -11.499 -22.500 1.00 92.50 376 GLU A C 1
ATOM 3171 O O . GLU A 1 376 ? -2.713 -11.787 -21.540 1.00 92.50 376 GLU A O 1
ATOM 3176 N N . MET A 1 377 ? -2.139 -10.331 -23.135 1.00 93.38 377 MET A N 1
ATOM 3177 C CA . MET A 1 377 ? -3.140 -9.328 -22.761 1.00 93.38 377 MET A CA 1
ATOM 3178 C C . MET A 1 377 ? -4.567 -9.880 -22.837 1.00 93.38 377 MET A C 1
ATOM 3180 O O . MET A 1 377 ? -5.352 -9.651 -21.920 1.00 93.38 377 MET A O 1
ATOM 3184 N N . ALA A 1 378 ? -4.907 -10.624 -23.892 1.00 92.94 378 ALA A N 1
ATOM 3185 C CA . ALA A 1 378 ? -6.220 -11.250 -24.032 1.00 92.94 378 ALA A CA 1
ATOM 3186 C C . ALA A 1 378 ? -6.477 -12.305 -22.941 1.00 92.94 378 ALA A C 1
ATOM 3188 O O . ALA A 1 378 ? -7.589 -12.387 -22.420 1.00 92.94 378 ALA A O 1
ATOM 3189 N N . ALA A 1 379 ? -5.454 -13.073 -22.552 1.00 92.69 379 ALA A N 1
ATOM 3190 C CA . ALA A 1 379 ? -5.553 -14.024 -21.447 1.00 92.69 379 ALA A CA 1
ATOM 3191 C C . ALA A 1 379 ? -5.810 -13.318 -20.103 1.00 92.69 379 ALA A C 1
ATOM 3193 O O . ALA A 1 379 ? -6.664 -13.755 -19.332 1.00 92.69 379 ALA A O 1
ATOM 3194 N N . LEU A 1 380 ? -5.130 -12.196 -19.840 1.00 93.12 380 LEU A N 1
ATOM 3195 C CA . LEU A 1 380 ? -5.363 -11.382 -18.641 1.00 93.12 380 LEU A CA 1
ATOM 3196 C C . LEU A 1 380 ? -6.757 -10.742 -18.635 1.00 93.12 380 LEU A C 1
ATOM 3198 O O . LEU A 1 380 ? -7.416 -10.694 -17.599 1.00 93.12 380 LEU A O 1
ATOM 3202 N N . GLU A 1 381 ? -7.223 -10.269 -19.788 1.00 92.62 381 GLU A N 1
ATOM 3203 C CA . GLU A 1 381 ? -8.570 -9.722 -19.970 1.00 92.62 381 GLU A CA 1
ATOM 3204 C C . GLU A 1 381 ? -9.658 -10.779 -19.714 1.00 92.62 381 GLU A C 1
ATOM 3206 O O . GLU A 1 381 ? -10.656 -10.486 -19.055 1.00 92.62 381 GLU A O 1
ATOM 3211 N N . ALA A 1 382 ? -9.445 -12.021 -20.157 1.00 93.00 382 ALA A N 1
ATOM 3212 C CA . ALA A 1 382 ? -10.354 -13.137 -19.897 1.00 93.00 382 ALA A CA 1
ATOM 3213 C C . ALA A 1 382 ? -10.385 -13.565 -18.418 1.00 93.00 382 ALA A C 1
ATOM 3215 O O . ALA A 1 382 ? -11.401 -14.069 -17.950 1.00 93.00 382 ALA A O 1
ATOM 3216 N N . ALA A 1 383 ? -9.297 -13.348 -17.674 1.00 93.88 383 ALA A N 1
ATOM 3217 C CA . ALA A 1 383 ? -9.182 -13.701 -16.257 1.00 93.88 383 ALA A CA 1
ATOM 3218 C C . ALA A 1 383 ? -9.843 -12.689 -15.297 1.00 93.88 383 ALA A C 1
ATOM 3220 O O . ALA A 1 383 ? -9.738 -12.833 -14.073 1.00 93.88 383 ALA A O 1
ATOM 3221 N N . LYS A 1 384 ? -10.492 -11.645 -15.826 1.00 95.25 384 LYS A N 1
ATOM 3222 C CA . LYS A 1 384 ? -11.188 -10.644 -15.018 1.00 95.25 384 LYS A CA 1
ATOM 3223 C C . LYS A 1 384 ? -12.386 -11.236 -14.279 1.00 95.25 384 LYS A C 1
ATOM 3225 O O . LYS A 1 384 ? -13.149 -11.995 -14.874 1.00 95.25 384 LYS A O 1
ATOM 3230 N N . PRO A 1 385 ? -12.629 -10.797 -13.034 1.00 94.31 385 PRO A N 1
ATOM 3231 C CA . PRO A 1 385 ? -13.900 -11.053 -12.377 1.00 94.31 385 PRO A CA 1
ATOM 3232 C C . PRO A 1 385 ? -15.072 -10.456 -13.162 1.00 94.31 385 PRO A C 1
ATOM 3234 O O . PRO A 1 385 ? -14.943 -9.384 -13.763 1.00 94.31 385 PRO A O 1
ATOM 3237 N N . GLU A 1 386 ? -16.234 -11.111 -13.113 1.00 91.69 386 GLU A N 1
ATOM 3238 C CA . GLU A 1 386 ? -17.416 -10.727 -13.901 1.00 91.69 386 GLU A CA 1
ATOM 3239 C C . GLU A 1 386 ? -17.833 -9.269 -13.671 1.00 91.69 386 GLU A C 1
ATOM 3241 O O . GLU A 1 386 ? -18.145 -8.552 -14.626 1.00 91.69 386 GLU A O 1
ATOM 3246 N N . ARG A 1 387 ? -17.744 -8.789 -12.423 1.00 90.38 387 ARG A N 1
ATOM 3247 C CA . ARG A 1 387 ? -18.078 -7.404 -12.044 1.00 90.38 387 ARG A CA 1
ATOM 3248 C C . ARG A 1 387 ? -17.248 -6.353 -12.778 1.00 90.38 387 ARG A C 1
ATOM 3250 O O . ARG A 1 387 ? -17.723 -5.242 -13.002 1.00 90.38 387 ARG A O 1
ATOM 3257 N N . TYR A 1 388 ? -16.016 -6.692 -13.151 1.00 92.75 388 TYR A N 1
ATOM 3258 C CA . TYR A 1 388 ? -15.058 -5.775 -13.768 1.00 92.75 388 TYR A CA 1
ATOM 3259 C C . TYR A 1 388 ? -14.817 -6.069 -15.250 1.00 92.75 388 TYR A C 1
ATOM 3261 O O . TYR A 1 388 ? -13.917 -5.480 -15.847 1.00 92.75 388 TYR A O 1
ATOM 3269 N N . ARG A 1 389 ? -15.637 -6.923 -15.878 1.00 91.12 389 ARG A N 1
ATOM 3270 C CA . ARG A 1 389 ? -15.488 -7.320 -17.289 1.00 91.12 389 ARG A CA 1
ATOM 3271 C C . ARG A 1 389 ? -15.371 -6.131 -18.251 1.00 91.12 389 ARG A C 1
ATOM 3273 O O . ARG A 1 389 ? -14.606 -6.192 -19.207 1.00 91.12 389 ARG A O 1
ATOM 3280 N N . ASN A 1 390 ? -16.087 -5.041 -17.973 1.00 90.50 390 ASN A N 1
ATOM 3281 C CA . ASN A 1 390 ? -16.123 -3.848 -18.827 1.00 90.50 390 ASN A CA 1
ATOM 3282 C C . ASN A 1 390 ? -15.046 -2.801 -18.489 1.00 90.50 390 ASN A C 1
ATOM 3284 O O . ASN A 1 390 ? -14.944 -1.786 -19.176 1.00 90.50 390 ASN A O 1
ATOM 3288 N N . VAL A 1 391 ? -14.255 -3.006 -17.432 1.00 89.75 391 VAL A N 1
ATOM 3289 C CA . VAL A 1 391 ? -13.212 -2.061 -17.016 1.00 89.75 391 VAL A CA 1
ATOM 3290 C C . VAL A 1 391 ? -11.896 -2.474 -17.673 1.00 89.75 391 VAL A C 1
ATOM 3292 O O . VAL A 1 391 ? -11.405 -3.556 -17.362 1.00 89.75 391 VAL A O 1
ATOM 3295 N N . PRO A 1 392 ? -11.296 -1.674 -18.571 1.00 90.38 392 PRO A N 1
ATOM 3296 C CA . PRO A 1 392 ? -10.082 -2.074 -19.288 1.00 90.38 392 PRO A CA 1
ATOM 3297 C C . PRO A 1 392 ? -8.880 -2.231 -18.340 1.00 90.38 392 PRO A C 1
ATOM 3299 O O . PRO A 1 392 ? -8.733 -1.453 -17.393 1.00 90.38 392 PRO A O 1
ATOM 3302 N N . LEU A 1 393 ? -7.996 -3.214 -18.592 1.00 90.75 393 LEU A N 1
ATOM 3303 C CA . LEU A 1 393 ? -6.789 -3.383 -17.766 1.00 90.75 393 LEU A CA 1
ATOM 3304 C C . LEU A 1 393 ? -5.818 -2.232 -17.973 1.00 90.75 393 LEU A C 1
ATOM 3306 O O . LEU A 1 393 ? -5.261 -1.717 -17.013 1.00 90.75 393 LEU A O 1
ATOM 3310 N N . LEU A 1 394 ? -5.622 -1.785 -19.206 1.00 88.81 394 LEU A N 1
ATOM 3311 C CA . LEU A 1 394 ? -4.745 -0.658 -19.494 1.00 88.81 394 LEU A CA 1
ATOM 3312 C C . LEU A 1 394 ? -5.547 0.645 -19.523 1.00 88.81 394 LEU A C 1
ATOM 3314 O O . LEU A 1 394 ? -6.696 0.653 -19.968 1.00 88.81 394 LEU A O 1
ATOM 3318 N N . PRO A 1 395 ? -4.981 1.759 -19.024 1.00 82.75 395 PRO A N 1
ATOM 3319 C CA . PRO A 1 395 ? -5.647 3.041 -19.155 1.00 82.75 395 PRO A CA 1
ATOM 3320 C C . PRO A 1 395 ? -5.760 3.380 -20.650 1.00 82.75 395 PRO A C 1
ATOM 3322 O O . PRO A 1 395 ? -4.868 3.008 -21.422 1.00 82.75 395 PRO A O 1
ATOM 3325 N N . PRO A 1 396 ? -6.826 4.078 -21.080 1.00 78.06 396 PRO A N 1
ATOM 3326 C CA . PRO A 1 396 ? -6.899 4.563 -22.450 1.00 78.06 396 PRO A CA 1
ATOM 3327 C C . PRO A 1 396 ? -5.636 5.380 -22.731 1.00 78.06 396 PRO A C 1
ATOM 3329 O O . PRO A 1 396 ? -5.267 6.229 -21.917 1.00 78.06 396 P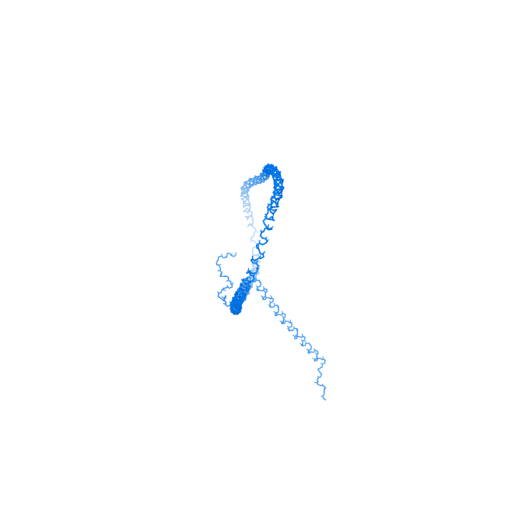RO A O 1
ATOM 3332 N N . ARG A 1 397 ? -4.946 5.089 -23.844 1.00 69.44 397 ARG A N 1
ATOM 3333 C CA . ARG A 1 397 ? -3.739 5.821 -24.253 1.00 69.44 397 ARG A CA 1
ATOM 3334 C C . ARG A 1 397 ? -4.080 7.311 -24.296 1.00 69.44 397 ARG A C 1
ATOM 3336 O O . ARG A 1 397 ? -4.768 7.762 -25.212 1.00 69.44 397 ARG A O 1
ATOM 3343 N N . SER A 1 398 ? -3.637 8.074 -23.300 1.00 57.72 398 SER A N 1
ATOM 3344 C CA . SER A 1 398 ? -3.773 9.521 -23.332 1.00 57.72 398 SER A CA 1
ATOM 3345 C C . SER A 1 398 ? -2.829 10.029 -24.418 1.00 57.72 398 SER A C 1
ATOM 3347 O O . SER A 1 398 ? -1.631 9.762 -24.399 1.00 57.72 398 SER A O 1
ATOM 3349 N N . ARG A 1 399 ? -3.370 10.752 -25.402 1.00 58.16 399 ARG A N 1
ATOM 3350 C CA . ARG A 1 399 ? -2.601 11.314 -26.529 1.00 58.16 399 ARG A CA 1
ATOM 3351 C C . ARG A 1 399 ? -1.505 12.317 -26.113 1.00 58.16 399 ARG A C 1
ATOM 3353 O O . ARG A 1 399 ? -0.777 12.776 -26.981 1.00 58.16 399 ARG A O 1
ATOM 3360 N N . ASN A 1 400 ? -1.381 12.641 -24.822 1.00 51.97 400 ASN A N 1
ATOM 3361 C CA . ASN A 1 400 ? -0.582 13.757 -24.306 1.00 51.97 400 ASN A CA 1
ATOM 3362 C C . ASN A 1 400 ? 0.571 13.344 -23.372 1.00 51.97 400 ASN A C 1
ATOM 3364 O O . ASN A 1 400 ? 1.031 14.179 -22.598 1.00 51.97 400 ASN A O 1
ATOM 3368 N N . VAL A 1 401 ? 1.043 12.094 -23.401 1.00 48.94 401 VAL A N 1
ATOM 3369 C CA . VAL A 1 401 ? 2.297 11.746 -22.707 1.00 48.94 401 VAL A CA 1
ATOM 3370 C C . VAL A 1 401 ? 3.452 11.954 -23.692 1.00 48.94 401 VAL A C 1
ATOM 3372 O O . VAL A 1 401 ? 3.518 11.209 -24.671 1.00 48.94 401 VAL A O 1
ATOM 3375 N N . PRO A 1 402 ? 4.308 12.980 -23.516 1.00 47.38 402 PRO A N 1
ATOM 3376 C CA . PRO A 1 402 ? 5.531 13.094 -24.300 1.00 47.38 402 PRO A CA 1
ATOM 3377 C C . PRO A 1 402 ? 6.426 11.888 -23.995 1.00 47.38 402 PRO A C 1
ATOM 3379 O O . PRO A 1 402 ? 6.530 11.483 -22.836 1.00 47.38 402 PRO A O 1
ATOM 3382 N N . PHE A 1 403 ? 6.977 11.306 -25.061 1.00 44.94 403 PHE A N 1
ATOM 3383 C CA . PHE A 1 403 ? 7.877 10.153 -25.030 1.00 44.94 403 PHE A CA 1
ATOM 3384 C C . PHE A 1 403 ? 9.084 10.364 -24.120 1.00 44.94 403 PHE A C 1
ATOM 3386 O O . PHE A 1 403 ? 9.628 11.495 -24.124 1.00 44.94 403 PHE A O 1
#

Secondary structure (DSSP, 8-state):
---SSS--HHHHHHHHHHHHHHHHHHHHHHHHHHHHHHHHHHHHHH-HHHHHHHHHHHHHHHHHHHHHHHHHHHHHHHHHHHHHHHHHHHHHHHHHHHHHHHHHHHHHHHHHHHHHHHHHHHHHHHHHHHHHHHHHHHHHHHHHHHHHHHHHHHHHHHHHTTTTTTTTTTTTGGGTTTSSTTTTTHHHHHHHHHHHHHHHHHHHHHHHHHHHHHHHHHHHHHHHHHHHHHHHHHHHHHHHHHHHHHHHHHHHHHHHHHHHHHHHHHHHHHHHHHHHHHHHHHHHHHHHHHHHHHHHHHHHHHHHHHHHHHHTTS-SSSHHHHHHHHHHHHHHHHHHHHHHHHHHHHHHHHHHHHHHHHHHHHHHHHHHHHHHHHHHHHHHHHTS-GGGTTS-SSPP--TT---

Organism: NCBI:txid28005

Sequence (403 aa):
MLSGLAETDEERRERLIRRARELKAERAALRQVDNQARHDRLFREQIDTLRLAESRLKVMQVADLRYDQLSLAERRKAEEDAERAYFEQQAAEALRLANERAQRDLELRHQRVEHLQRDLTAQVEGNTLRREAAADEKRRDDEEFYRLLHEERIVEAQKQAAKRAERERIAQEMKELNEELQQARMQEYDQLRKEDKETLEAILAVIAEEQRLAQIEKRERTERQKKQMEDLQLQMAQRKDDTQALDKLWEEANDRQWGKREAQWKADQARRDQLLRSILIARRQQVMDKRQQRADEAETRAREHAEFLASLSNTDDIDEKERQRRMHMLKENQRYLDAQIAQRQAQKDASRDDWRTELTEQQALEKANEDRIAKEMAALEAAKPERYRNVPLLPPRSRNVPF

InterPro domains:
  IPR043596 CFAP53/TCHP [PTHR31183] (3-390)
  IPR043597 Trichohyalin-plectin-homology domain [PF13868] (44-379)